Protein AF-A0A259E481-F1 (afdb_monomer_lite)

Secondary structure (DSSP, 8-state):
-HHHHHHHHHTT-S-HHHHHHHHHHHHHHTS------GGGS-HHHHHHHHHHHTHHHHHHHH-GGGHHHHHHHTSHHHHHHHHHHHHHHHHHTT-HHHHHHHHHHHHHHHHHHHHHHHHHHHHHHHHHHHHHHH--SHHHHHHHHHHHHHHHHHHHHHHHHHHHHHHS--SS--------PPP----------------------PPPPPPPPPP-SSPPTT-BPPPHHHHHHHHHHHGGGG--B--TTS--B-HHHHTTBSSPPEEEEEPTT-EEEEEE-TTS-TT-SEEBSS-GGGS-HHHHHHHHT--TTT---SEEEEEE--TT-EEEEEEEBPPEE-TTSSSEE---SEEEE----TT------GGG-EE-S---

Sequence (380 aa):
MRRFLAQQITQGTLDAAVIGQAAAAARVASRPDAETPVGKMGSLDRIGEALKRSTPYAVKAGGTAIKGAVEAFLQPESIAIMIAIAAGVALANTNPLTGAAVNTTLVLLGWANGGLKAVQGIGAFVLATIQAQNSKTDAELEVAAKAYGEALGAMGPDLLMAIVGRFVPRKGGASSGKVSVAKTDRTTTGKAKRPPDGTSRATKSKKPVATFGARSTKTEKGAERPTASVLREIRRAKLRENKTLSKNGYPDAPGWAVKTFKSYPEPKTLPEGTKIYRVIDAESNPNGAFWTTQNPAKMSEAQWRSGAAVRGEWNGDGAYVEYTVPKGGLKVWSGEAAPQMSSDGKNVLSGGGNQLWIAQDKNSATAVSVNDAISTGWGN

Structure (mmCIF, N/CA/C/O backbone):
data_AF-A0A259E481-F1
#
_entry.id   AF-A0A259E481-F1
#
loop_
_atom_site.group_PDB
_atom_site.id
_atom_site.type_symbol
_atom_site.label_atom_id
_atom_site.label_alt_id
_atom_site.label_comp_id
_atom_site.label_asym_id
_atom_site.label_entity_id
_atom_site.label_seq_id
_atom_site.pdbx_PDB_ins_code
_atom_site.Cartn_x
_atom_site.Cartn_y
_atom_site.Cartn_z
_atom_site.occupancy
_atom_site.B_iso_or_equiv
_atom_site.auth_seq_id
_atom_site.auth_comp_id
_atom_site.auth_asym_id
_atom_site.auth_atom_id
_atom_site.pdbx_PDB_model_num
ATOM 1 N N . MET A 1 1 ? -3.841 -33.185 -13.429 1.00 46.66 1 MET A N 1
ATOM 2 C CA . MET A 1 1 ? -3.568 -32.716 -12.052 1.00 46.66 1 MET A CA 1
ATOM 3 C C . MET A 1 1 ? -2.291 -33.320 -11.453 1.00 46.66 1 MET A C 1
ATOM 5 O O . MET A 1 1 ? -1.302 -32.608 -11.384 1.00 46.66 1 MET A O 1
ATOM 9 N N . ARG A 1 2 ? -2.246 -34.617 -11.084 1.00 46.06 2 ARG A N 1
ATOM 10 C CA . ARG A 1 2 ? -1.106 -35.212 -10.338 1.00 46.06 2 ARG A CA 1
ATOM 11 C C . ARG A 1 2 ? 0.273 -35.056 -11.011 1.00 46.06 2 ARG A C 1
ATOM 13 O O . ARG A 1 2 ? 1.214 -34.672 -10.334 1.00 46.06 2 ARG A O 1
ATOM 20 N N . ARG A 1 3 ? 0.388 -35.276 -12.331 1.00 51.06 3 ARG A N 1
ATOM 21 C CA . ARG A 1 3 ? 1.661 -35.104 -13.074 1.00 51.06 3 ARG A CA 1
ATOM 22 C C . ARG A 1 3 ? 2.133 -33.643 -13.162 1.00 51.06 3 ARG A C 1
ATOM 24 O O . ARG A 1 3 ? 3.322 -33.391 -13.060 1.00 51.06 3 ARG A O 1
ATOM 31 N N . PHE A 1 4 ? 1.207 -32.694 -13.304 1.00 55.12 4 PHE A N 1
ATOM 32 C CA . PHE A 1 4 ? 1.518 -31.258 -13.353 1.00 55.12 4 PHE A CA 1
ATOM 33 C C . PHE A 1 4 ? 1.972 -30.733 -11.987 1.00 55.12 4 PHE A C 1
ATOM 35 O O . PHE A 1 4 ? 2.987 -30.053 -11.892 1.00 55.12 4 PHE A O 1
ATOM 42 N N . LEU A 1 5 ? 1.268 -31.122 -10.918 1.00 45.88 5 LEU A N 1
ATOM 43 C CA . LEU A 1 5 ? 1.665 -30.790 -9.550 1.00 45.88 5 LEU A CA 1
ATOM 44 C C . LEU A 1 5 ? 3.037 -31.389 -9.209 1.00 45.88 5 LEU A C 1
ATOM 46 O O . LEU A 1 5 ? 3.871 -30.687 -8.656 1.00 45.88 5 LEU A O 1
ATOM 50 N N . ALA A 1 6 ? 3.314 -32.632 -9.623 1.00 47.34 6 ALA A N 1
ATOM 51 C CA . ALA A 1 6 ? 4.635 -33.247 -9.473 1.00 47.34 6 ALA A CA 1
ATOM 52 C C . ALA A 1 6 ? 5.746 -32.468 -10.204 1.00 47.34 6 ALA A C 1
ATOM 54 O O . ALA A 1 6 ? 6.825 -32.290 -9.653 1.00 47.34 6 ALA A O 1
ATOM 55 N N . GLN A 1 7 ? 5.470 -31.943 -11.401 1.00 49.84 7 GLN A N 1
ATOM 56 C CA . GLN A 1 7 ? 6.432 -31.147 -12.170 1.00 49.84 7 GLN A CA 1
ATOM 57 C C . GLN A 1 7 ? 6.746 -29.794 -11.507 1.00 49.84 7 GLN A C 1
ATOM 59 O O . GLN A 1 7 ? 7.897 -29.364 -11.517 1.00 49.84 7 GLN A O 1
ATOM 64 N N . GLN A 1 8 ? 5.755 -29.149 -10.885 1.00 47.19 8 GLN A N 1
ATOM 65 C CA . GLN A 1 8 ? 5.964 -27.920 -10.109 1.00 47.19 8 GLN A CA 1
ATOM 66 C C . GLN A 1 8 ? 6.771 -28.189 -8.815 1.00 47.19 8 GLN A C 1
ATOM 68 O O . GLN A 1 8 ? 7.588 -27.365 -8.417 1.00 47.19 8 GLN A O 1
ATOM 73 N N . ILE A 1 9 ? 6.652 -29.373 -8.193 1.00 41.59 9 ILE A N 1
ATOM 74 C CA . ILE A 1 9 ? 7.531 -29.774 -7.068 1.00 41.59 9 ILE A CA 1
ATOM 75 C C . ILE A 1 9 ? 8.980 -29.904 -7.526 1.00 41.59 9 ILE A C 1
ATOM 77 O O . ILE A 1 9 ? 9.882 -29.388 -6.875 1.00 41.59 9 ILE A O 1
ATOM 81 N N . THR A 1 10 ? 9.218 -30.593 -8.648 1.00 45.69 10 THR A N 1
ATOM 82 C CA . THR A 1 10 ? 10.578 -30.789 -9.176 1.00 45.69 10 THR A CA 1
ATOM 83 C C . THR A 1 10 ? 11.241 -29.453 -9.516 1.00 45.69 10 THR A C 1
ATOM 85 O O . THR A 1 10 ? 12.457 -29.324 -9.435 1.00 45.69 10 THR A O 1
ATOM 88 N N . GLN A 1 11 ? 10.434 -28.442 -9.845 1.00 56.41 11 GLN A N 1
ATOM 89 C CA . GLN A 1 11 ? 10.869 -27.068 -10.094 1.00 56.41 11 GLN A CA 1
ATOM 90 C C . GLN A 1 11 ? 10.937 -26.198 -8.823 1.00 56.41 11 GLN A C 1
ATOM 92 O O . GLN A 1 11 ? 11.197 -25.003 -8.930 1.00 56.41 11 GLN A O 1
ATOM 97 N N . GLY A 1 12 ? 10.680 -26.756 -7.633 1.00 42.62 12 GLY A N 1
ATOM 98 C CA . GLY A 1 12 ? 10.702 -26.034 -6.356 1.00 42.62 12 GLY A CA 1
ATOM 99 C C . GLY A 1 12 ? 9.613 -24.965 -6.210 1.00 42.62 12 GLY A C 1
ATOM 100 O O . GLY A 1 12 ? 9.732 -24.083 -5.365 1.00 42.62 12 GLY A O 1
ATOM 101 N N . THR A 1 13 ? 8.568 -25.004 -7.041 1.00 49.12 13 THR A N 1
ATOM 102 C CA . THR A 1 13 ? 7.537 -23.956 -7.118 1.00 49.12 13 THR A CA 1
ATOM 103 C C . THR A 1 13 ? 6.329 -24.213 -6.218 1.00 49.12 13 THR A C 1
ATOM 105 O O . THR A 1 13 ? 5.609 -23.265 -5.912 1.00 49.12 13 THR A O 1
ATOM 108 N N . LEU A 1 14 ? 6.101 -25.449 -5.754 1.00 47.22 14 LEU A N 1
ATOM 109 C CA . LEU A 1 14 ? 5.008 -25.793 -4.833 1.00 47.22 14 LEU A CA 1
ATOM 110 C C . LEU A 1 14 ? 5.471 -26.760 -3.733 1.00 47.22 14 LEU A C 1
ATOM 112 O O . LEU A 1 14 ? 6.094 -27.780 -4.019 1.00 47.22 14 LEU A O 1
ATOM 116 N N . ASP A 1 15 ? 5.117 -26.451 -2.483 1.00 59.00 15 ASP A N 1
ATOM 117 C CA . ASP A 1 15 ? 5.335 -27.307 -1.308 1.00 59.00 15 ASP A CA 1
ATOM 118 C C . ASP A 1 15 ? 4.363 -28.511 -1.321 1.00 59.00 15 ASP A C 1
ATOM 120 O O . ASP A 1 15 ? 3.219 -28.405 -1.781 1.00 59.00 15 ASP A O 1
ATOM 124 N N . ALA A 1 16 ? 4.786 -29.656 -0.777 1.00 56.84 16 ALA A N 1
ATOM 125 C CA . ALA A 1 16 ? 3.955 -30.840 -0.556 1.00 56.84 16 ALA A CA 1
ATOM 126 C C . ALA A 1 16 ? 2.650 -30.526 0.207 1.00 56.84 16 ALA A C 1
ATOM 128 O O . ALA A 1 16 ? 1.612 -31.141 -0.067 1.00 56.84 16 ALA A O 1
ATOM 129 N N . ALA A 1 17 ? 2.665 -29.524 1.095 1.00 55.94 17 ALA A N 1
ATOM 130 C CA . ALA A 1 17 ? 1.471 -29.030 1.784 1.00 55.94 17 ALA A CA 1
ATOM 131 C C . ALA A 1 17 ? 0.379 -28.536 0.811 1.00 55.94 17 ALA A C 1
ATOM 133 O O . ALA A 1 17 ? -0.806 -28.823 1.001 1.00 55.94 17 ALA A O 1
ATOM 134 N N . VAL A 1 18 ? 0.766 -27.872 -0.284 1.00 55.91 18 VAL A N 1
ATOM 135 C CA . VAL A 1 18 ? -0.170 -27.352 -1.297 1.00 55.91 18 VAL A CA 1
ATOM 136 C C . VAL A 1 18 ? -0.814 -28.490 -2.096 1.00 55.91 18 VAL A C 1
ATOM 138 O O . VAL A 1 18 ? -1.963 -28.390 -2.522 1.00 55.91 18 VAL A O 1
ATOM 141 N N . ILE A 1 19 ? -0.126 -29.622 -2.255 1.00 58.25 19 ILE A N 1
ATOM 142 C CA . ILE A 1 19 ? -0.647 -30.790 -2.985 1.00 58.25 19 ILE A CA 1
ATOM 143 C C . ILE A 1 19 ? -1.666 -31.557 -2.158 1.00 58.25 19 ILE A C 1
ATOM 145 O O . ILE A 1 19 ? -2.703 -31.962 -2.692 1.00 58.25 19 ILE A O 1
ATOM 149 N N . GLY A 1 20 ? -1.400 -31.721 -0.858 1.00 66.75 20 GLY A N 1
ATOM 150 C CA . GLY A 1 20 ? -2.385 -32.262 0.077 1.00 66.75 20 GLY A CA 1
ATOM 151 C C . GLY A 1 20 ? -3.681 -31.450 0.036 1.00 66.75 20 GLY A C 1
ATOM 152 O O . GLY A 1 20 ? -4.772 -32.018 -0.057 1.00 66.75 20 GLY A O 1
ATOM 153 N N . GLN A 1 21 ? -3.554 -30.122 -0.016 1.00 66.00 21 GLN A N 1
ATOM 154 C CA . GLN A 1 21 ? -4.688 -29.211 -0.148 1.00 66.00 21 GLN A CA 1
ATOM 155 C C . GLN A 1 21 ? -5.374 -29.300 -1.511 1.00 66.00 21 GLN A C 1
ATOM 157 O O . GLN A 1 21 ? -6.594 -29.385 -1.546 1.00 66.00 21 GLN A O 1
ATOM 162 N N . ALA A 1 22 ? -4.640 -29.375 -2.622 1.00 62.50 22 ALA A N 1
ATOM 163 C CA . ALA A 1 22 ? -5.231 -29.520 -3.955 1.00 62.50 22 ALA A CA 1
ATOM 164 C C . ALA A 1 22 ? -6.014 -30.840 -4.113 1.00 62.50 22 ALA A C 1
ATOM 166 O O . ALA A 1 22 ? -7.076 -30.872 -4.735 1.00 62.50 22 ALA A O 1
ATOM 167 N N . ALA A 1 23 ? -5.527 -31.938 -3.527 1.00 69.25 23 ALA A N 1
ATOM 168 C CA . ALA A 1 23 ? -6.231 -33.221 -3.529 1.00 69.25 23 ALA A CA 1
ATOM 169 C C . ALA A 1 23 ? -7.464 -33.221 -2.608 1.00 69.25 23 ALA A C 1
ATOM 171 O O . ALA A 1 23 ? -8.465 -33.872 -2.910 1.00 69.25 23 ALA A O 1
ATOM 172 N N . ALA A 1 24 ? -7.412 -32.508 -1.480 1.00 69.94 24 ALA A N 1
ATOM 173 C CA . ALA A 1 24 ? -8.587 -32.273 -0.646 1.00 69.94 24 ALA A CA 1
ATOM 174 C C . ALA A 1 24 ? -9.613 -31.399 -1.383 1.00 69.94 24 ALA A C 1
ATOM 176 O O . ALA A 1 24 ? -10.778 -31.767 -1.468 1.00 69.94 24 ALA A O 1
ATOM 177 N N . ALA A 1 25 ? -9.163 -30.324 -2.021 1.00 67.56 25 ALA A N 1
ATOM 178 C CA . ALA A 1 25 ? -9.987 -29.406 -2.790 1.00 67.56 25 ALA A CA 1
ATOM 179 C C . ALA A 1 25 ? -10.704 -30.077 -3.974 1.00 67.56 25 ALA A C 1
ATOM 181 O O . ALA A 1 25 ? -11.887 -29.840 -4.193 1.00 67.56 25 ALA A O 1
ATOM 182 N N . ALA A 1 26 ? -10.030 -30.978 -4.695 1.00 71.12 26 ALA A N 1
ATOM 183 C CA . ALA A 1 26 ? -10.654 -31.756 -5.766 1.00 71.12 26 ALA A CA 1
ATOM 184 C C . ALA A 1 26 ? -11.764 -32.695 -5.254 1.00 71.12 26 ALA A C 1
ATOM 186 O O . ALA A 1 26 ? -12.752 -32.921 -5.954 1.00 71.12 26 ALA A O 1
ATOM 187 N N . ARG A 1 27 ? -11.633 -33.223 -4.027 1.00 76.19 27 ARG A N 1
ATOM 188 C CA . ARG A 1 27 ? -12.695 -34.012 -3.378 1.00 76.19 27 ARG A CA 1
ATOM 189 C C . ARG A 1 27 ? -13.889 -33.142 -3.000 1.00 76.19 27 ARG A C 1
ATOM 191 O O . ARG A 1 27 ? -15.015 -33.562 -3.226 1.00 76.19 27 ARG A O 1
ATOM 198 N N . VAL A 1 28 ? -13.649 -31.931 -2.496 1.00 70.69 28 VAL A N 1
ATOM 199 C CA . VAL A 1 28 ? -14.716 -30.955 -2.216 1.00 70.69 28 VAL A CA 1
ATOM 200 C C . VAL A 1 28 ? -15.482 -30.603 -3.492 1.00 70.69 28 VAL A C 1
ATOM 202 O O . VAL A 1 28 ? -16.708 -30.650 -3.518 1.00 70.69 28 VAL A O 1
ATOM 205 N N . ALA A 1 29 ? -14.762 -30.297 -4.572 1.00 69.00 29 ALA A N 1
ATOM 206 C CA . ALA A 1 29 ? -15.360 -29.862 -5.830 1.00 69.00 29 ALA A CA 1
ATOM 207 C C . ALA A 1 29 ? -16.212 -30.947 -6.518 1.00 69.00 29 ALA A C 1
ATOM 209 O O . ALA A 1 29 ? -17.140 -30.618 -7.248 1.00 69.00 29 ALA A O 1
ATOM 210 N N . SER A 1 30 ? -15.907 -32.226 -6.277 1.00 71.50 30 SER A N 1
ATOM 211 C CA . SER A 1 30 ? -16.612 -33.382 -6.855 1.00 71.50 30 SER A CA 1
ATOM 212 C C . SER A 1 30 ? -17.659 -34.002 -5.926 1.00 71.50 30 SER A C 1
ATOM 214 O O . SER A 1 30 ? -18.301 -34.987 -6.295 1.00 71.50 30 SER A O 1
ATOM 216 N N . ARG A 1 31 ? -17.835 -33.457 -4.718 1.00 69.25 31 ARG A N 1
ATOM 217 C CA . ARG A 1 31 ? -18.792 -33.987 -3.751 1.00 69.25 31 ARG A CA 1
ATOM 218 C C . ARG A 1 31 ? -20.222 -33.698 -4.238 1.00 69.25 31 ARG A C 1
ATOM 220 O O . ARG A 1 31 ? -20.503 -32.538 -4.547 1.00 69.25 31 ARG A O 1
ATOM 227 N N . PRO A 1 32 ? -21.111 -34.708 -4.308 1.00 69.38 32 PRO A N 1
ATOM 228 C CA . PRO A 1 32 ? -22.527 -34.475 -4.581 1.00 69.38 32 PRO A CA 1
ATOM 229 C C . PRO A 1 32 ? -23.123 -33.585 -3.484 1.00 69.38 32 PRO A C 1
ATOM 231 O O . PRO A 1 32 ? -22.667 -33.655 -2.340 1.00 69.38 32 PRO A O 1
ATOM 234 N N . ASP A 1 33 ? -24.129 -32.779 -3.831 1.00 63.03 33 ASP A N 1
ATOM 235 C CA . ASP A 1 33 ? -24.709 -31.689 -3.020 1.00 63.03 33 ASP A CA 1
ATOM 236 C C . ASP A 1 33 ? -25.452 -32.146 -1.742 1.00 63.03 33 ASP A C 1
ATOM 238 O O . ASP A 1 33 ? -26.347 -31.470 -1.244 1.00 63.03 33 ASP A O 1
ATOM 242 N N . ALA A 1 34 ? -25.108 -33.309 -1.185 1.00 56.03 34 ALA A N 1
ATOM 243 C CA . ALA A 1 34 ? -25.685 -33.809 0.050 1.00 56.03 34 ALA A CA 1
ATOM 244 C C . ALA A 1 34 ? -25.445 -32.815 1.201 1.00 56.03 34 ALA A C 1
ATOM 246 O O . ALA A 1 34 ? -24.295 -32.546 1.571 1.00 56.03 34 ALA A O 1
ATOM 247 N N . GLU A 1 35 ? -26.554 -32.323 1.766 1.00 71.56 35 GLU A N 1
ATOM 248 C CA . GLU A 1 35 ? -26.681 -31.325 2.835 1.00 71.56 35 GLU A CA 1
ATOM 249 C C . GLU A 1 35 ? -25.909 -31.721 4.101 1.00 71.56 35 GLU A C 1
ATOM 251 O O . GLU A 1 35 ? -26.448 -32.202 5.096 1.00 71.56 35 GLU A O 1
ATOM 256 N N . THR A 1 36 ? -24.595 -31.531 4.087 1.00 85.75 36 THR A N 1
ATOM 257 C CA . THR A 1 36 ? -23.818 -31.534 5.322 1.00 85.75 36 THR A CA 1
ATOM 258 C C . THR A 1 36 ? -24.053 -30.182 5.979 1.00 85.75 36 THR A C 1
ATOM 260 O O . THR A 1 36 ? -23.714 -29.178 5.362 1.00 85.75 36 THR A O 1
ATOM 263 N N . PRO A 1 37 ? -24.588 -30.103 7.209 1.00 91.25 37 PRO A N 1
ATOM 264 C CA . PRO A 1 37 ? -24.747 -28.816 7.876 1.00 91.25 37 PRO A CA 1
ATOM 265 C C . PRO A 1 37 ? -23.405 -28.078 7.944 1.00 91.25 37 PRO A C 1
ATOM 267 O O . PRO A 1 37 ? -22.386 -28.701 8.251 1.00 91.25 37 PRO A O 1
ATOM 270 N N . VAL A 1 38 ? -23.389 -26.763 7.706 1.00 91.44 38 VAL A N 1
ATOM 271 C CA . VAL A 1 38 ? -22.149 -25.955 7.625 1.00 91.44 38 VAL A CA 1
ATOM 272 C C . VAL A 1 38 ? -21.236 -26.133 8.843 1.00 91.44 38 VAL A C 1
ATOM 274 O O . VAL A 1 38 ? -20.015 -26.235 8.703 1.00 91.44 38 VAL A O 1
ATOM 277 N N . GLY A 1 39 ? -21.813 -26.265 10.040 1.00 89.38 39 GLY A N 1
ATOM 278 C CA . GLY A 1 39 ? -21.063 -26.505 11.276 1.00 89.38 39 GLY A CA 1
ATOM 279 C C . GLY A 1 39 ? -20.315 -27.845 11.325 1.00 89.38 39 GLY A C 1
ATOM 280 O O . GLY A 1 39 ? -19.408 -28.004 12.137 1.00 89.38 39 GLY A O 1
ATOM 281 N N . LYS A 1 40 ? -20.661 -28.799 10.450 1.00 93.12 40 LYS A N 1
ATOM 282 C CA . LYS A 1 40 ? -19.997 -30.105 10.297 1.00 93.12 40 LYS A CA 1
ATOM 283 C C . LYS A 1 40 ? -19.071 -30.174 9.076 1.00 93.12 40 LYS A C 1
ATOM 285 O O . LYS A 1 40 ? -18.402 -31.186 8.885 1.00 93.12 40 LYS A O 1
ATOM 290 N N . MET A 1 41 ? -19.035 -29.134 8.243 1.00 91.75 41 MET A N 1
ATOM 291 C CA . MET A 1 41 ? -18.160 -29.073 7.072 1.00 91.75 41 MET A CA 1
ATOM 292 C C . MET A 1 41 ? -16.692 -28.861 7.479 1.00 91.75 41 MET A C 1
ATOM 294 O O . MET A 1 41 ? -16.395 -28.188 8.471 1.00 91.75 41 MET A O 1
ATOM 298 N N . GLY A 1 42 ? -15.748 -29.389 6.696 1.00 90.31 42 GLY A N 1
ATOM 299 C CA . GLY A 1 42 ? -14.348 -28.977 6.791 1.00 90.31 42 GLY A CA 1
ATOM 300 C C . GLY A 1 42 ? -14.153 -27.529 6.320 1.00 90.31 42 GLY A C 1
ATOM 301 O O . GLY A 1 42 ? -15.003 -26.961 5.639 1.00 90.31 42 GLY A O 1
ATOM 302 N N . SER A 1 43 ? -13.009 -26.917 6.637 1.00 87.88 43 SER A N 1
ATOM 303 C CA . SER A 1 43 ? -12.690 -25.554 6.172 1.00 87.88 43 SER A CA 1
ATOM 304 C C . SER A 1 43 ? -12.721 -25.430 4.646 1.00 87.88 43 SER A C 1
ATOM 306 O O . SER A 1 43 ? -13.288 -24.480 4.114 1.00 87.88 43 SER A O 1
ATOM 308 N N . LEU A 1 44 ? -12.146 -26.409 3.942 1.00 85.38 44 LEU A N 1
ATOM 309 C CA . LEU A 1 44 ? -12.126 -26.435 2.479 1.00 85.38 44 LEU A CA 1
ATOM 310 C C . LEU A 1 44 ? -13.515 -26.709 1.889 1.00 85.38 44 LEU A C 1
ATOM 312 O O . LEU A 1 44 ? -13.832 -26.144 0.846 1.00 85.38 44 LEU A O 1
ATOM 316 N N . ASP A 1 45 ? -14.342 -27.520 2.564 1.00 88.88 45 ASP A N 1
ATOM 317 C CA . ASP A 1 45 ? -15.734 -27.764 2.162 1.00 88.88 45 ASP A CA 1
ATOM 318 C C . ASP A 1 45 ? -16.534 -26.458 2.194 1.00 88.88 45 ASP A C 1
ATOM 320 O O . ASP A 1 45 ? -17.210 -26.129 1.223 1.00 88.88 45 ASP A O 1
ATOM 324 N N . ARG A 1 46 ? -16.383 -25.662 3.262 1.00 92.25 46 ARG A N 1
ATOM 325 C CA . ARG A 1 46 ? -17.047 -24.357 3.374 1.00 92.25 46 ARG A CA 1
ATOM 326 C C . ARG A 1 46 ? -16.603 -23.374 2.298 1.00 92.25 46 ARG A C 1
ATOM 328 O O . ARG A 1 46 ? -17.437 -22.696 1.714 1.00 92.25 46 ARG A O 1
ATOM 335 N N . ILE A 1 47 ? -15.304 -23.306 2.003 1.00 90.75 47 ILE A N 1
ATOM 336 C CA . ILE A 1 47 ? -14.793 -22.444 0.927 1.00 90.75 47 ILE A CA 1
ATOM 337 C C . ILE A 1 47 ? -15.396 -22.857 -0.424 1.00 90.75 47 ILE A C 1
ATOM 339 O O . ILE A 1 47 ? -15.885 -22.004 -1.162 1.00 90.75 47 ILE A O 1
ATOM 343 N N . GLY A 1 48 ? -15.387 -24.157 -0.740 1.00 89.00 48 GLY A N 1
ATOM 344 C CA . GLY A 1 48 ? -15.961 -24.672 -1.984 1.00 89.00 48 GLY A CA 1
ATOM 345 C C . GLY A 1 48 ? -17.461 -24.400 -2.096 1.00 89.00 48 GLY A C 1
ATOM 346 O O . GLY A 1 48 ? -17.922 -23.933 -3.135 1.00 89.00 48 GLY A O 1
ATOM 347 N N . GLU A 1 49 ? -18.207 -24.624 -1.018 1.00 91.38 49 GLU A N 1
ATOM 348 C CA . GLU A 1 49 ? -19.648 -24.379 -0.966 1.00 91.38 49 GLU A CA 1
ATOM 349 C C . GLU A 1 49 ? -19.985 -22.886 -1.111 1.00 91.38 49 GLU A C 1
ATOM 351 O O . GLU A 1 49 ? -20.835 -22.515 -1.921 1.00 91.38 49 GLU A O 1
ATOM 356 N N . ALA A 1 50 ? -19.266 -22.002 -0.411 1.00 93.25 50 ALA A N 1
ATOM 357 C CA . ALA A 1 50 ? -19.442 -20.556 -0.546 1.00 93.25 50 ALA A CA 1
ATOM 358 C C . ALA A 1 50 ? -19.138 -20.065 -1.973 1.00 93.25 50 ALA A C 1
ATOM 360 O O . ALA A 1 50 ? -19.860 -19.218 -2.500 1.00 93.25 50 ALA A O 1
ATOM 361 N N . LEU A 1 51 ? -18.110 -20.617 -2.630 1.00 91.12 51 LEU A N 1
ATOM 362 C CA . LEU A 1 51 ? -17.803 -20.316 -4.032 1.00 91.12 51 LEU A CA 1
ATOM 363 C C . LEU A 1 51 ? -18.927 -20.761 -4.974 1.00 91.12 51 LEU A C 1
ATOM 365 O O . LEU A 1 51 ? -19.323 -19.978 -5.837 1.00 91.12 51 LEU A O 1
ATOM 369 N N . LYS A 1 52 ? -19.493 -21.961 -4.793 1.00 90.81 52 LYS A N 1
ATOM 370 C CA . LYS A 1 52 ? -20.644 -22.428 -5.589 1.00 90.81 52 LYS A CA 1
ATOM 371 C C . LYS A 1 52 ? -21.849 -21.486 -5.434 1.00 90.81 52 LYS A C 1
ATOM 373 O O . LYS A 1 52 ? -22.404 -21.019 -6.434 1.00 90.81 52 LYS A O 1
ATOM 378 N N . ARG A 1 53 ? -22.194 -21.129 -4.188 1.00 93.81 53 ARG A N 1
ATOM 379 C CA . ARG A 1 53 ? -23.294 -20.201 -3.848 1.00 93.81 53 ARG A CA 1
ATOM 380 C C . ARG A 1 53 ? -23.054 -18.761 -4.323 1.00 93.81 53 ARG A C 1
ATOM 382 O O . ARG A 1 53 ? -23.999 -17.987 -4.438 1.00 93.81 53 ARG A O 1
ATOM 389 N N . SER A 1 54 ? -21.811 -18.392 -4.646 1.00 94.75 54 SER A N 1
ATOM 390 C CA . SER A 1 54 ? -21.450 -17.033 -5.078 1.00 94.75 54 SER A CA 1
ATOM 391 C C . SER A 1 54 ? -21.945 -16.657 -6.481 1.00 94.75 54 SER A C 1
ATOM 393 O O . SER A 1 54 ? -22.077 -15.471 -6.788 1.00 94.75 54 SER A O 1
ATOM 395 N N . THR A 1 55 ? -22.262 -17.640 -7.331 1.00 92.88 55 THR A N 1
ATOM 396 C CA . THR A 1 55 ? -22.632 -17.447 -8.747 1.00 92.88 55 THR A CA 1
ATOM 397 C C . THR A 1 55 ? -23.698 -16.366 -8.990 1.00 92.88 55 THR A C 1
ATOM 399 O O . THR A 1 55 ? -23.429 -15.439 -9.764 1.00 92.88 55 THR A O 1
ATOM 402 N N . PRO A 1 56 ? -24.894 -16.413 -8.360 1.00 94.19 56 PRO A N 1
ATOM 403 C CA . PRO A 1 56 ? -25.923 -15.393 -8.574 1.00 94.19 56 PRO A CA 1
ATOM 404 C C . PRO A 1 56 ? -25.458 -13.990 -8.164 1.00 94.19 56 PRO A C 1
ATOM 406 O O . PRO A 1 56 ? -25.789 -13.006 -8.828 1.00 94.19 56 PRO A O 1
ATOM 409 N N . TYR A 1 57 ? -24.652 -13.887 -7.105 1.00 95.94 57 TYR A N 1
ATOM 410 C CA . TYR A 1 57 ? -24.098 -12.622 -6.626 1.00 95.94 57 TYR A CA 1
ATOM 411 C C . TYR A 1 57 ? -23.045 -12.063 -7.581 1.00 95.94 57 TYR A C 1
ATOM 413 O O . TYR A 1 57 ? -23.045 -10.862 -7.847 1.00 95.94 57 TYR A O 1
ATOM 421 N N . ALA A 1 58 ? -22.207 -12.931 -8.152 1.00 92.00 58 ALA A N 1
ATOM 422 C CA . ALA A 1 58 ? -21.229 -12.545 -9.156 1.00 92.00 58 ALA A CA 1
ATOM 423 C C . ALA A 1 58 ? -21.923 -11.961 -10.386 1.00 92.00 58 ALA A C 1
ATOM 425 O O . ALA A 1 58 ? -21.653 -10.821 -10.760 1.00 92.00 58 ALA A O 1
ATOM 426 N N . VAL A 1 59 ? -22.883 -12.688 -10.964 1.00 91.25 59 VAL A N 1
ATOM 427 C CA . VAL A 1 59 ? -23.631 -12.222 -12.143 1.00 91.25 59 VAL A CA 1
ATOM 428 C C . VAL A 1 59 ? -24.367 -10.911 -11.855 1.00 91.25 59 VAL A C 1
ATOM 430 O O . VAL A 1 59 ? -24.390 -10.022 -12.704 1.00 91.25 59 VAL A O 1
ATOM 433 N N . LYS A 1 60 ? -24.918 -10.742 -10.647 1.00 93.06 60 LYS A N 1
ATOM 434 C CA . LYS A 1 60 ? -25.535 -9.477 -10.229 1.00 93.06 60 LYS A CA 1
ATOM 435 C C . LYS A 1 60 ? -24.526 -8.322 -10.170 1.00 93.06 60 LYS A C 1
ATOM 437 O O . LYS A 1 60 ? -24.872 -7.209 -10.554 1.00 93.06 60 LYS A O 1
ATOM 442 N N . ALA A 1 61 ? -23.307 -8.569 -9.692 1.00 87.44 61 ALA A N 1
ATOM 443 C CA . ALA A 1 61 ? -22.282 -7.544 -9.503 1.00 87.44 61 ALA A CA 1
ATOM 444 C C . ALA A 1 61 ? -21.541 -7.160 -10.799 1.00 87.44 61 ALA A C 1
ATOM 446 O O . ALA A 1 61 ? -21.273 -5.981 -11.017 1.00 87.44 61 ALA A O 1
ATOM 447 N N . GLY A 1 62 ? -21.212 -8.128 -11.662 1.00 82.50 62 GLY A N 1
ATOM 448 C CA . GLY A 1 62 ? -20.460 -7.897 -12.908 1.00 82.50 62 GLY A CA 1
ATOM 449 C C . GLY A 1 62 ? -21.295 -7.943 -14.193 1.00 82.50 62 GLY A C 1
ATOM 450 O O . GLY A 1 62 ? -20.748 -7.783 -15.284 1.00 82.50 62 GLY A O 1
ATOM 451 N N . GLY A 1 63 ? -22.607 -8.162 -14.090 1.00 88.19 63 GLY A N 1
ATOM 452 C CA . GLY A 1 63 ? -23.514 -8.288 -15.231 1.00 88.19 63 GLY A CA 1
ATOM 453 C C . GLY A 1 63 ? -23.426 -9.643 -15.946 1.00 88.19 63 GLY A C 1
ATOM 454 O O . GLY A 1 63 ? -22.696 -10.554 -15.559 1.00 88.19 63 GLY A O 1
ATOM 455 N N . THR A 1 64 ? -24.176 -9.794 -17.039 1.00 86.81 64 THR A N 1
ATOM 456 C CA . THR A 1 64 ? -24.232 -11.055 -17.806 1.00 86.81 64 THR A CA 1
ATOM 457 C C . THR A 1 64 ? -22.911 -11.407 -18.490 1.00 86.81 64 THR A C 1
ATOM 459 O O . THR A 1 64 ? -22.645 -12.584 -18.723 1.00 86.81 64 THR A O 1
ATOM 462 N N . ALA A 1 65 ? -22.056 -10.412 -18.753 1.00 84.12 65 ALA A N 1
ATOM 463 C CA . ALA A 1 65 ? -20.756 -10.591 -19.397 1.00 84.12 65 ALA A CA 1
ATOM 464 C C . ALA A 1 65 ? -19.798 -11.484 -18.592 1.00 84.12 65 ALA A C 1
ATOM 466 O O . ALA A 1 65 ? -18.958 -12.160 -19.181 1.00 84.12 65 ALA A O 1
ATOM 467 N N . ILE A 1 66 ? -19.935 -11.532 -17.261 1.00 87.00 66 ILE A N 1
ATOM 468 C CA . ILE A 1 66 ? -19.076 -12.382 -16.430 1.00 87.00 66 ILE A CA 1
ATOM 469 C C . ILE A 1 66 ? -19.614 -13.797 -16.249 1.00 87.00 66 ILE A C 1
ATOM 471 O O . ILE A 1 66 ? -18.879 -14.640 -15.750 1.00 87.00 66 ILE A O 1
ATOM 475 N N . LYS A 1 67 ? -20.862 -14.086 -16.645 1.00 88.69 67 LYS A N 1
ATOM 476 C CA . LYS A 1 67 ? -21.507 -15.380 -16.375 1.00 88.69 67 LYS A CA 1
ATOM 477 C C . LYS A 1 67 ? -20.669 -16.548 -16.897 1.00 88.69 67 LYS A C 1
ATOM 479 O O . LYS A 1 67 ? -20.340 -17.437 -16.125 1.00 88.69 67 LYS A O 1
ATOM 484 N N . GLY A 1 68 ? -20.239 -16.489 -18.160 1.00 85.38 68 GLY A N 1
ATOM 485 C CA . GLY A 1 68 ? -19.402 -17.540 -18.749 1.00 85.38 68 GLY A CA 1
ATOM 486 C C . GLY A 1 68 ? -18.023 -17.657 -18.089 1.00 85.38 68 GLY A C 1
ATOM 487 O O . GLY A 1 68 ? -17.514 -18.760 -17.916 1.00 85.38 68 GLY A O 1
ATOM 488 N N . ALA A 1 69 ? -17.436 -16.534 -17.661 1.00 85.50 69 ALA A N 1
ATOM 489 C CA . ALA A 1 69 ? -16.160 -16.539 -16.949 1.00 85.50 69 ALA A CA 1
ATOM 490 C C . ALA A 1 69 ? -16.301 -17.138 -15.542 1.00 85.50 69 ALA A C 1
ATOM 492 O O . ALA A 1 69 ? -15.470 -17.944 -15.147 1.00 85.50 69 ALA A O 1
ATOM 493 N N . VAL A 1 70 ? -17.369 -16.802 -14.814 1.00 86.06 70 VAL A N 1
ATOM 494 C CA . VAL A 1 70 ? -17.688 -17.362 -13.493 1.00 86.06 70 VAL A CA 1
ATOM 495 C C . VAL A 1 70 ? -18.017 -18.850 -13.603 1.00 86.06 70 VAL A C 1
ATOM 497 O O . VAL A 1 70 ? -17.498 -19.637 -12.826 1.00 86.06 70 VAL A O 1
ATOM 500 N N . GLU A 1 71 ? -18.797 -19.276 -14.596 1.00 86.25 71 GLU A N 1
ATOM 501 C CA . GLU A 1 71 ? -19.090 -20.697 -14.833 1.00 86.25 71 GLU A CA 1
ATOM 502 C C . GLU A 1 71 ? -17.824 -21.497 -15.173 1.00 86.25 71 GLU A C 1
ATOM 504 O O . GLU A 1 71 ? -17.640 -22.602 -14.664 1.00 86.25 71 GLU A O 1
ATOM 509 N N . ALA A 1 72 ? -16.914 -20.937 -15.979 1.00 83.62 72 ALA A N 1
ATOM 510 C CA . ALA A 1 72 ? -15.605 -21.536 -16.251 1.00 83.62 72 ALA A CA 1
ATOM 511 C C . ALA A 1 72 ? -14.706 -21.564 -14.997 1.00 83.62 72 ALA A C 1
ATOM 513 O O . ALA A 1 72 ? -13.963 -22.521 -14.753 1.00 83.62 72 ALA A O 1
ATOM 514 N N . PHE A 1 73 ? -14.792 -20.517 -14.180 1.00 81.88 73 PHE A N 1
ATOM 515 C CA . PHE A 1 73 ? -14.074 -20.379 -12.917 1.00 81.88 73 PHE A CA 1
ATOM 516 C C . PHE A 1 73 ? -14.589 -21.335 -11.835 1.00 81.88 73 PHE A C 1
ATOM 518 O O . PHE A 1 73 ? -13.824 -21.761 -10.973 1.00 81.88 73 PHE A O 1
ATOM 525 N N . LEU A 1 74 ? -15.863 -21.717 -11.904 1.00 83.81 74 LEU A N 1
ATOM 526 C CA . LEU A 1 74 ? -16.516 -22.649 -10.988 1.00 83.81 74 LEU A CA 1
ATOM 527 C C . LEU A 1 74 ? -16.543 -24.094 -11.505 1.00 83.81 74 LEU A C 1
ATOM 529 O O . LEU A 1 74 ? -17.172 -24.954 -10.892 1.00 83.81 74 LEU A O 1
ATOM 533 N N . GLN A 1 75 ? -15.832 -24.400 -12.593 1.00 85.19 75 GLN A N 1
ATOM 534 C CA . GLN A 1 75 ? -15.605 -25.796 -12.967 1.00 85.19 75 GLN A CA 1
ATOM 535 C C . GLN A 1 75 ? -14.835 -26.527 -11.853 1.00 85.19 75 GLN A C 1
ATOM 537 O O . GLN A 1 75 ? -13.990 -25.903 -11.198 1.00 85.19 75 GLN A O 1
ATOM 542 N N . PRO A 1 76 ? -15.075 -27.833 -11.627 1.00 78.38 76 PRO A N 1
ATOM 543 C CA . PRO A 1 76 ? -14.480 -28.564 -10.509 1.00 78.38 76 PRO A CA 1
ATOM 544 C C . PRO A 1 76 ? -12.950 -28.452 -10.429 1.00 78.38 76 PRO A C 1
ATOM 546 O O . PRO A 1 76 ? -12.380 -28.334 -9.342 1.00 78.38 76 PRO A O 1
ATOM 549 N N . GLU A 1 77 ? -12.273 -28.434 -11.578 1.00 75.94 77 GLU A N 1
ATOM 550 C CA . GLU A 1 77 ? -10.825 -28.259 -11.674 1.00 75.94 77 GLU A CA 1
ATOM 551 C C . GLU A 1 77 ? -10.380 -26.859 -11.235 1.00 75.94 77 GLU A C 1
ATOM 553 O O . GLU A 1 77 ? -9.409 -26.728 -1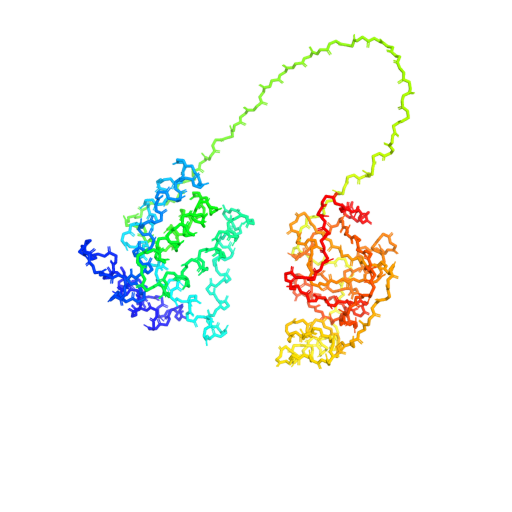0.487 1.00 75.94 77 GLU A O 1
ATOM 558 N N . SER A 1 78 ? -11.099 -25.823 -11.670 1.00 78.50 78 SER A N 1
ATOM 559 C CA . SER A 1 78 ? -10.836 -24.424 -11.322 1.00 78.50 78 SER A CA 1
ATOM 560 C 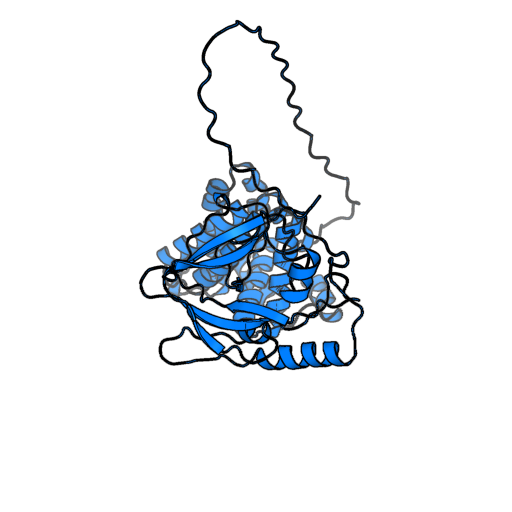C . SER A 1 78 ? -11.096 -24.170 -9.834 1.00 78.50 78 SER A C 1
ATOM 562 O O . SER A 1 78 ? -10.250 -23.585 -9.157 1.00 78.50 78 SER A O 1
ATOM 564 N N . ILE A 1 79 ? -12.197 -24.701 -9.286 1.00 77.69 79 ILE A N 1
ATOM 565 C CA . ILE A 1 79 ? -12.515 -24.630 -7.852 1.00 77.69 79 ILE A CA 1
ATOM 566 C C . ILE A 1 79 ? -11.394 -25.255 -7.023 1.00 77.69 79 ILE A C 1
ATOM 568 O O . ILE A 1 79 ? -10.971 -24.668 -6.029 1.00 77.69 79 ILE A O 1
ATOM 572 N N . ALA A 1 80 ? -10.865 -26.412 -7.433 1.00 71.81 80 ALA A N 1
ATOM 573 C CA . ALA A 1 80 ? -9.806 -27.078 -6.683 1.00 71.81 80 ALA A CA 1
ATOM 574 C C . ALA A 1 80 ? -8.534 -26.217 -6.571 1.00 71.81 80 ALA A C 1
ATOM 576 O O . ALA A 1 80 ? -7.900 -26.156 -5.515 1.00 71.81 80 ALA A O 1
ATOM 577 N N . ILE A 1 81 ? -8.178 -25.527 -7.655 1.00 73.19 81 ILE A N 1
ATOM 578 C CA . ILE A 1 81 ? -7.041 -24.601 -7.696 1.00 73.19 81 ILE A CA 1
ATOM 579 C C . ILE A 1 81 ? -7.325 -23.381 -6.829 1.00 73.19 81 ILE A C 1
ATOM 581 O O . ILE A 1 81 ? -6.463 -22.966 -6.059 1.00 73.19 81 ILE A O 1
ATOM 585 N N . MET A 1 82 ? -8.533 -22.830 -6.914 1.00 73.44 82 MET A N 1
ATOM 586 C CA . MET A 1 82 ? -8.903 -21.657 -6.136 1.00 73.44 82 MET A CA 1
ATOM 587 C C . MET A 1 82 ? -8.911 -21.949 -4.648 1.00 73.44 82 MET A C 1
ATOM 589 O O . MET A 1 82 ? -8.324 -21.180 -3.903 1.00 73.44 82 MET A O 1
ATOM 593 N N . ILE A 1 83 ? -9.468 -23.079 -4.217 1.00 74.75 83 ILE A N 1
ATOM 594 C CA . ILE A 1 83 ? -9.384 -23.532 -2.826 1.00 74.75 83 ILE A CA 1
ATOM 595 C C . ILE A 1 83 ? -7.916 -23.671 -2.398 1.00 74.75 83 ILE A C 1
ATOM 597 O O . ILE A 1 83 ? -7.575 -23.255 -1.296 1.00 74.75 83 ILE A O 1
ATOM 601 N N . ALA A 1 84 ? -7.034 -24.204 -3.250 1.00 70.62 84 ALA A N 1
ATOM 602 C CA . ALA A 1 84 ? -5.609 -24.315 -2.934 1.00 70.62 84 ALA A CA 1
ATOM 603 C C . ALA A 1 84 ? -4.918 -22.942 -2.821 1.00 70.62 84 ALA A C 1
ATOM 605 O O . ALA A 1 84 ? -4.127 -22.731 -1.907 1.00 70.62 84 ALA A O 1
ATOM 606 N N . ILE A 1 85 ? -5.245 -21.987 -3.697 1.00 76.19 85 ILE A N 1
ATOM 607 C CA . ILE A 1 85 ? -4.768 -20.599 -3.605 1.00 76.19 85 ILE A CA 1
ATOM 608 C C . ILE A 1 85 ? -5.287 -19.956 -2.320 1.00 76.19 85 ILE A C 1
ATOM 610 O O . ILE A 1 85 ? -4.512 -19.373 -1.569 1.00 76.19 85 ILE A O 1
ATOM 614 N N . ALA A 1 86 ? -6.581 -20.090 -2.042 1.00 72.94 86 ALA A N 1
ATOM 615 C CA . ALA A 1 86 ? -7.236 -19.500 -0.887 1.00 72.94 86 ALA A CA 1
ATOM 616 C C . ALA A 1 86 ? -6.682 -20.080 0.426 1.00 72.94 86 ALA A C 1
ATOM 618 O O . ALA A 1 86 ? -6.387 -19.336 1.357 1.00 72.94 86 ALA A O 1
ATOM 619 N N . ALA A 1 87 ? -6.446 -21.393 0.471 1.00 70.00 87 ALA A N 1
ATOM 620 C CA . ALA A 1 87 ? -5.785 -22.065 1.582 1.00 70.00 87 ALA A CA 1
ATOM 621 C C . ALA A 1 87 ? -4.308 -21.656 1.706 1.00 70.00 87 ALA A C 1
ATOM 623 O O . ALA A 1 87 ? -3.829 -21.447 2.819 1.00 70.00 87 ALA A O 1
ATOM 624 N N . GLY A 1 88 ? -3.608 -21.455 0.587 1.00 70.12 88 GLY A N 1
ATOM 625 C CA . GLY A 1 88 ? -2.264 -20.880 0.556 1.00 70.12 88 GLY A CA 1
ATOM 626 C C . GLY A 1 88 ? -2.218 -19.464 1.135 1.00 70.12 88 GLY A C 1
ATOM 627 O O . GLY A 1 88 ? -1.339 -19.170 1.939 1.00 70.12 88 GLY A O 1
ATOM 628 N N . VAL A 1 89 ? -3.196 -18.611 0.805 1.00 67.81 89 VAL A N 1
ATOM 629 C CA . VAL A 1 89 ? -3.340 -17.259 1.374 1.00 67.81 89 VAL A CA 1
ATOM 630 C C . VAL A 1 89 ? -3.714 -17.307 2.863 1.00 67.81 89 VAL A C 1
ATOM 632 O O . VAL A 1 89 ? -3.196 -16.529 3.664 1.00 67.81 89 VAL A O 1
ATOM 635 N N . ALA A 1 90 ? -4.573 -18.239 3.272 1.00 64.62 90 ALA A N 1
ATOM 636 C CA . ALA A 1 90 ? -4.921 -18.418 4.679 1.00 64.62 90 ALA A CA 1
ATOM 637 C C . ALA A 1 90 ? -3.707 -18.879 5.510 1.00 64.62 90 ALA A C 1
ATOM 639 O O . ALA A 1 90 ? -3.446 -18.333 6.580 1.00 64.62 90 ALA A O 1
ATOM 640 N N . LEU A 1 91 ? -2.917 -19.826 4.992 1.00 62.53 91 LEU A N 1
ATOM 641 C CA . LEU A 1 91 ? -1.665 -20.275 5.611 1.00 62.53 91 LEU A CA 1
ATOM 642 C C . LEU A 1 91 ? -0.597 -19.179 5.624 1.00 62.53 91 LEU A C 1
ATOM 644 O O . LEU A 1 91 ? 0.145 -19.038 6.591 1.00 62.53 91 LEU A O 1
ATOM 648 N N . ALA A 1 92 ? -0.537 -18.367 4.580 1.00 63.72 92 ALA A N 1
ATOM 649 C CA . ALA A 1 92 ? 0.330 -17.204 4.486 1.00 63.72 92 ALA A CA 1
ATOM 650 C C . ALA A 1 92 ? 0.094 -16.159 5.587 1.00 63.72 92 ALA A C 1
ATOM 652 O O . ALA A 1 92 ? 1.038 -15.519 6.043 1.00 63.72 92 ALA A O 1
ATOM 653 N N . ASN A 1 93 ? -1.138 -16.020 6.079 1.00 58.84 93 ASN A N 1
ATOM 654 C CA . ASN A 1 93 ? -1.409 -15.180 7.248 1.00 58.84 93 ASN A CA 1
ATOM 655 C C . ASN A 1 93 ? -0.858 -15.777 8.556 1.00 58.84 93 ASN A C 1
ATOM 657 O O . ASN A 1 93 ? -0.757 -15.068 9.553 1.00 58.84 93 ASN A O 1
ATOM 661 N N . THR A 1 94 ? -0.471 -17.056 8.555 1.00 57.66 94 THR A N 1
ATOM 662 C CA . THR A 1 94 ? 0.210 -17.721 9.680 1.00 57.66 94 THR A CA 1
ATOM 663 C C . THR A 1 94 ? 1.729 -17.826 9.491 1.00 57.66 94 THR A C 1
ATOM 665 O O . THR A 1 94 ? 2.444 -18.047 10.464 1.00 57.66 94 THR A O 1
ATOM 668 N N . ASN A 1 95 ? 2.240 -17.625 8.267 1.00 56.22 95 ASN A N 1
ATOM 669 C CA . ASN A 1 95 ? 3.669 -17.624 7.947 1.00 56.22 95 ASN A CA 1
ATOM 670 C C . ASN A 1 95 ? 4.022 -16.495 6.941 1.00 56.22 95 ASN A C 1
ATOM 672 O O . ASN A 1 95 ? 3.682 -16.599 5.758 1.00 56.22 95 ASN A O 1
ATOM 676 N N . PRO A 1 96 ? 4.757 -15.446 7.367 1.00 50.56 96 PRO A N 1
ATOM 677 C CA . PRO A 1 96 ? 5.027 -14.251 6.557 1.00 50.56 96 PRO A CA 1
ATOM 678 C C . PRO A 1 96 ? 5.742 -14.507 5.220 1.00 50.56 96 PRO A C 1
ATOM 680 O O . PRO A 1 96 ? 5.581 -13.734 4.276 1.00 50.56 96 PRO A O 1
ATOM 683 N N . LEU A 1 97 ? 6.544 -15.575 5.126 1.00 45.00 97 LEU A N 1
ATOM 684 C CA . LEU A 1 97 ? 7.389 -15.861 3.960 1.00 45.00 97 LEU A CA 1
ATOM 685 C C . LEU A 1 97 ? 6.593 -16.420 2.772 1.00 45.00 97 LEU A C 1
ATOM 687 O O . LEU A 1 97 ? 6.819 -16.014 1.633 1.00 45.00 97 LEU A O 1
ATOM 691 N N . THR A 1 98 ? 5.626 -17.303 3.021 1.00 52.66 98 THR A N 1
ATOM 692 C CA . THR A 1 98 ? 4.762 -17.879 1.975 1.00 52.66 98 THR A CA 1
ATOM 693 C C . THR A 1 98 ? 3.683 -16.901 1.504 1.00 52.66 98 THR A C 1
ATOM 695 O O . THR A 1 98 ? 3.253 -16.966 0.350 1.00 52.66 98 THR A O 1
ATOM 698 N N . GLY A 1 99 ? 3.300 -15.932 2.343 1.00 52.59 99 GLY A N 1
ATOM 699 C CA . GLY A 1 99 ? 2.303 -14.916 1.995 1.00 52.59 99 GLY A CA 1
ATOM 700 C C . GLY A 1 99 ? 2.720 -13.882 0.980 1.00 52.59 99 GLY A C 1
ATOM 701 O O . GLY A 1 99 ? 1.891 -13.456 0.173 1.00 52.59 99 GLY A O 1
ATOM 702 N N . ALA A 1 100 ? 4.001 -13.534 0.941 1.00 51.94 100 ALA A N 1
ATOM 703 C CA . ALA A 1 100 ? 4.498 -12.585 -0.040 1.00 51.94 100 ALA A CA 1
ATOM 704 C C . ALA A 1 100 ? 4.353 -13.117 -1.479 1.00 51.94 100 ALA A C 1
ATOM 706 O O . ALA A 1 100 ? 3.969 -12.363 -2.370 1.00 51.94 100 ALA A O 1
ATOM 707 N N . ALA A 1 101 ? 4.595 -14.408 -1.724 1.00 51.53 101 ALA A N 1
ATOM 708 C CA . ALA A 1 101 ? 4.636 -14.962 -3.080 1.00 51.53 101 ALA A CA 1
ATOM 709 C C . ALA A 1 101 ? 3.243 -15.107 -3.728 1.00 51.53 101 ALA A C 1
ATOM 711 O O . ALA A 1 101 ? 3.046 -14.718 -4.886 1.00 51.53 101 ALA A O 1
ATOM 712 N N . VAL A 1 102 ? 2.261 -15.623 -2.978 1.00 57.19 102 VAL A N 1
ATOM 713 C CA . VAL A 1 102 ? 0.895 -15.850 -3.487 1.00 57.19 102 VAL A CA 1
ATOM 714 C C . VAL A 1 102 ? 0.158 -14.523 -3.680 1.00 57.19 102 VAL A C 1
ATOM 716 O O . VAL A 1 102 ? -0.420 -14.298 -4.746 1.00 57.19 102 VAL A O 1
ATOM 719 N N . ASN A 1 103 ? 0.262 -13.598 -2.716 1.00 61.84 103 ASN A N 1
ATOM 720 C CA . ASN A 1 103 ? -0.346 -12.271 -2.846 1.00 61.84 103 ASN A CA 1
ATOM 721 C C . ASN A 1 103 ? 0.281 -11.468 -3.988 1.00 61.84 103 ASN A C 1
ATOM 723 O O . ASN A 1 103 ? -0.451 -10.873 -4.772 1.00 61.84 103 ASN A O 1
ATOM 727 N N . THR A 1 104 ? 1.609 -11.493 -4.148 1.00 57.72 104 THR A N 1
ATOM 728 C CA . THR A 1 104 ? 2.270 -10.757 -5.241 1.00 57.72 104 THR A CA 1
ATOM 729 C C . THR A 1 104 ? 1.815 -11.266 -6.608 1.00 57.72 104 THR A C 1
ATOM 731 O O . THR A 1 104 ? 1.507 -10.467 -7.487 1.00 57.72 104 THR A O 1
ATOM 734 N N . THR A 1 105 ? 1.697 -12.584 -6.790 1.00 66.75 105 THR A N 1
ATOM 735 C CA . THR A 1 105 ? 1.278 -13.163 -8.077 1.00 66.75 105 THR A CA 1
ATOM 736 C C . THR A 1 105 ? -0.154 -12.777 -8.442 1.00 66.75 105 THR A C 1
ATOM 738 O O . THR A 1 105 ? -0.411 -12.376 -9.578 1.00 66.75 105 THR A O 1
ATOM 741 N N . LEU A 1 106 ? -1.086 -12.869 -7.489 1.00 68.94 106 LEU A N 1
ATOM 742 C CA . LEU A 1 106 ? -2.478 -12.490 -7.726 1.00 68.94 106 LEU A CA 1
ATOM 743 C C . LEU A 1 106 ? -2.602 -10.991 -7.986 1.00 68.94 106 LEU A C 1
ATOM 745 O O . LEU A 1 106 ? -3.253 -10.602 -8.948 1.00 68.94 106 LEU A O 1
ATOM 749 N N . VAL A 1 107 ? -1.928 -10.154 -7.195 1.00 68.12 107 VAL A N 1
ATOM 750 C CA . VAL A 1 107 ? -1.939 -8.697 -7.379 1.00 68.12 107 VAL A CA 1
ATOM 751 C C . VAL A 1 107 ? -1.388 -8.308 -8.752 1.00 68.12 107 VAL A C 1
ATOM 753 O O . VAL A 1 107 ? -2.008 -7.497 -9.434 1.00 68.12 107 VAL A O 1
ATOM 756 N N . LEU A 1 108 ? -0.292 -8.927 -9.208 1.00 63.00 108 LEU A N 1
ATOM 757 C CA . LEU A 1 108 ? 0.254 -8.696 -10.550 1.00 63.00 108 LEU A CA 1
ATOM 758 C C . LEU A 1 108 ? -0.726 -9.110 -11.657 1.00 63.00 108 LEU A C 1
ATOM 760 O O . LEU A 1 108 ? -0.858 -8.401 -12.652 1.00 63.00 108 LEU A O 1
ATOM 764 N N . LEU A 1 109 ? -1.439 -10.229 -11.487 1.00 65.62 109 LEU A N 1
ATOM 765 C CA . LEU A 1 109 ? -2.470 -10.667 -12.434 1.00 65.62 109 LEU A CA 1
ATOM 766 C C . LEU A 1 109 ? -3.668 -9.718 -12.459 1.00 65.62 109 LEU A C 1
ATOM 768 O O . LEU A 1 109 ? -4.125 -9.356 -13.543 1.00 65.62 109 LEU A O 1
ATOM 772 N N . GLY A 1 110 ? -4.147 -9.295 -11.287 1.00 62.09 110 GLY A N 1
ATOM 773 C CA . GLY A 1 110 ? -5.214 -8.307 -11.166 1.00 62.09 110 GLY A CA 1
ATOM 774 C C . GLY A 1 110 ? -4.849 -7.006 -11.853 1.00 62.09 110 GLY A C 1
ATOM 775 O O . GLY A 1 110 ? -5.609 -6.492 -12.670 1.00 62.09 110 GLY A O 1
ATOM 776 N N . TRP A 1 111 ? -3.633 -6.534 -11.605 1.00 55.84 111 TRP A N 1
ATOM 777 C CA . TRP A 1 111 ? -3.121 -5.325 -12.223 1.00 55.84 111 TRP A CA 1
ATOM 778 C C . TRP A 1 111 ? -3.023 -5.449 -13.752 1.00 55.84 111 TRP A C 1
ATOM 780 O O . TRP A 1 111 ? -3.508 -4.569 -14.458 1.00 55.84 111 TRP A O 1
ATOM 790 N N . ALA A 1 112 ? -2.502 -6.569 -14.268 1.00 55.22 112 ALA A N 1
ATOM 791 C CA . ALA A 1 112 ? -2.333 -6.799 -15.705 1.00 55.22 112 ALA A CA 1
ATOM 792 C C . ALA A 1 112 ? -3.647 -6.959 -16.494 1.00 55.22 112 ALA A C 1
ATOM 794 O O . ALA A 1 112 ? -3.652 -6.695 -17.693 1.00 55.22 112 ALA A O 1
ATOM 795 N N . ASN A 1 113 ? -4.741 -7.401 -15.857 1.00 67.50 113 ASN A N 1
ATOM 796 C CA . ASN A 1 113 ? -5.983 -7.754 -16.564 1.00 67.50 113 ASN A CA 1
ATOM 797 C C . ASN A 1 113 ? -7.197 -6.883 -16.206 1.00 67.50 113 ASN A C 1
ATOM 799 O O . ASN A 1 113 ? -8.202 -6.950 -16.903 1.00 67.50 113 ASN A O 1
ATOM 803 N N . GLY A 1 114 ? -7.143 -6.067 -15.149 1.00 54.56 114 GLY A N 1
ATOM 804 C CA . GLY A 1 114 ? -8.301 -5.252 -14.753 1.00 54.56 114 GLY A CA 1
ATOM 805 C C . GLY A 1 114 ? -8.000 -4.062 -13.840 1.00 54.56 114 GLY A C 1
ATOM 806 O O . GLY A 1 114 ? -8.920 -3.485 -13.253 1.00 54.56 114 GLY A O 1
ATOM 807 N N . GLY A 1 115 ? -6.726 -3.681 -13.699 1.00 71.56 115 GLY A N 1
ATOM 808 C CA . GLY A 1 115 ? -6.307 -2.509 -12.930 1.00 71.56 115 GLY A CA 1
ATOM 809 C C . GLY A 1 115 ? -6.711 -2.560 -11.449 1.00 71.56 115 GLY A C 1
ATOM 810 O O . GLY A 1 115 ? -6.784 -3.620 -10.828 1.00 71.56 115 GLY A O 1
ATOM 811 N N . LEU A 1 116 ? -6.971 -1.392 -10.852 1.00 64.12 116 LEU A N 1
ATOM 812 C CA . LEU A 1 116 ? -7.234 -1.270 -9.411 1.00 64.12 116 LEU A CA 1
ATOM 813 C C . LEU A 1 116 ? -8.496 -2.020 -8.954 1.00 64.12 116 LEU A C 1
ATOM 815 O O . LEU A 1 116 ? -8.495 -2.603 -7.871 1.00 64.12 116 LEU A O 1
ATOM 819 N N . LYS A 1 117 ? -9.552 -2.052 -9.777 1.00 69.06 117 LYS A N 1
ATOM 820 C CA . LYS A 1 117 ? -10.793 -2.781 -9.459 1.00 69.06 117 LYS A CA 1
ATOM 821 C C . LYS A 1 117 ? -10.550 -4.285 -9.338 1.00 69.06 117 LYS A C 1
ATOM 823 O O . LYS A 1 117 ? -11.057 -4.909 -8.412 1.00 69.06 117 LYS A O 1
ATOM 828 N N . ALA A 1 118 ? -9.700 -4.840 -10.197 1.00 72.00 118 ALA A N 1
ATOM 829 C CA . ALA A 1 118 ? -9.295 -6.236 -10.120 1.00 72.00 118 ALA A CA 1
ATOM 830 C C . ALA A 1 118 ? -8.458 -6.542 -8.866 1.00 72.00 118 ALA A C 1
ATOM 832 O O . ALA A 1 118 ? -8.680 -7.563 -8.217 1.00 72.00 118 ALA A O 1
ATOM 833 N N . VAL A 1 119 ? -7.554 -5.641 -8.462 1.00 70.31 119 VAL A N 1
ATOM 834 C CA . VAL A 1 119 ? -6.789 -5.780 -7.205 1.00 70.31 119 VAL A CA 1
ATOM 835 C C . VAL A 1 119 ? -7.702 -5.696 -5.977 1.00 70.31 119 VAL A C 1
ATOM 837 O O . VAL A 1 119 ? -7.568 -6.499 -5.055 1.00 70.31 119 VAL A O 1
ATOM 840 N N . GLN A 1 120 ? -8.665 -4.771 -5.973 1.00 74.50 120 GLN A N 1
ATOM 841 C CA . GLN A 1 120 ? -9.691 -4.689 -4.928 1.00 74.50 120 GLN A CA 1
ATOM 842 C C . GLN A 1 120 ? -10.543 -5.962 -4.884 1.00 74.50 120 GLN A C 1
ATOM 844 O O . GLN A 1 120 ? -10.786 -6.488 -3.799 1.00 74.50 120 GLN A O 1
ATOM 849 N N . GLY A 1 121 ? -10.918 -6.499 -6.049 1.00 82.88 121 GLY A N 1
ATOM 850 C CA . GLY A 1 121 ? -11.592 -7.789 -6.176 1.00 82.88 121 GLY A CA 1
ATOM 851 C C . GLY A 1 121 ? -10.784 -8.928 -5.554 1.00 82.88 121 GLY A C 1
ATOM 852 O O . GLY A 1 121 ? -11.333 -9.720 -4.797 1.00 82.88 121 GLY A O 1
ATOM 853 N N . ILE A 1 122 ? -9.467 -8.979 -5.775 1.00 82.88 122 ILE A N 1
ATOM 854 C CA . ILE A 1 122 ? -8.579 -9.972 -5.141 1.00 82.88 122 ILE A CA 1
ATOM 855 C C . ILE A 1 122 ? -8.544 -9.806 -3.620 1.00 82.88 122 ILE A C 1
ATOM 857 O O . ILE A 1 122 ? -8.665 -10.795 -2.900 1.00 82.88 122 ILE A O 1
ATOM 861 N N . GLY A 1 123 ? -8.428 -8.577 -3.113 1.00 78.31 123 GLY A N 1
ATOM 862 C CA . GLY A 1 123 ? -8.479 -8.319 -1.671 1.00 78.31 123 GLY A CA 1
ATOM 863 C C . GLY A 1 123 ? -9.802 -8.774 -1.044 1.00 78.31 123 GLY A C 1
ATOM 864 O O . GLY A 1 123 ? -9.802 -9.480 -0.035 1.00 78.31 123 GLY A O 1
ATOM 865 N N . ALA A 1 124 ? -10.926 -8.439 -1.681 1.00 86.50 124 ALA A N 1
ATOM 866 C CA . ALA A 1 124 ? -12.256 -8.870 -1.257 1.00 86.50 124 ALA A CA 1
ATOM 867 C C . ALA A 1 124 ? -12.413 -10.400 -1.309 1.00 86.50 124 ALA A C 1
ATOM 869 O O . ALA A 1 124 ? -12.973 -10.991 -0.389 1.00 86.50 124 ALA A O 1
ATOM 870 N N . PHE A 1 125 ? -11.847 -11.056 -2.325 1.00 89.88 125 PHE A N 1
ATOM 871 C CA . PHE A 1 125 ? -11.847 -12.514 -2.459 1.00 89.88 125 PHE A CA 1
ATOM 872 C C . PHE A 1 125 ? -11.094 -13.207 -1.315 1.00 89.88 125 PHE A C 1
ATOM 874 O O . PHE A 1 125 ? -11.552 -14.218 -0.775 1.00 89.88 125 PHE A O 1
ATOM 881 N N . VAL A 1 126 ? -9.948 -12.659 -0.903 1.00 86.50 126 VAL A N 1
ATOM 882 C CA . VAL A 1 126 ? -9.188 -13.174 0.247 1.00 86.50 126 VAL A CA 1
ATOM 883 C C . VAL A 1 126 ? -9.997 -13.043 1.538 1.00 86.50 126 VAL A C 1
ATOM 885 O O . VAL A 1 126 ? -10.077 -13.997 2.311 1.00 86.50 126 VAL A O 1
ATOM 888 N N . LEU A 1 127 ? -10.648 -11.900 1.760 1.00 84.81 127 LEU A N 1
ATOM 889 C CA . LEU A 1 127 ? -11.498 -11.702 2.937 1.00 84.81 127 LEU A CA 1
ATOM 890 C C . LEU A 1 127 ? -12.706 -12.649 2.942 1.00 84.81 127 LEU A C 1
ATOM 892 O O . LEU A 1 127 ? -12.983 -13.266 3.970 1.00 84.81 127 LEU A O 1
ATOM 896 N N . ALA A 1 128 ? -13.365 -12.835 1.794 1.00 90.94 128 ALA A N 1
ATOM 897 C CA . ALA A 1 128 ? -14.462 -13.790 1.638 1.00 90.94 128 ALA A CA 1
ATOM 898 C C . ALA A 1 128 ? -14.019 -15.232 1.944 1.00 90.94 128 ALA A C 1
ATOM 900 O O . ALA A 1 128 ? -14.752 -15.988 2.578 1.00 90.94 128 ALA A O 1
ATOM 901 N N . THR A 1 129 ? -12.780 -15.588 1.588 1.00 88.56 129 THR A N 1
ATOM 902 C CA . THR A 1 129 ? -12.180 -16.887 1.932 1.00 88.56 129 THR A CA 1
ATOM 903 C C . THR A 1 129 ? -12.035 -17.078 3.431 1.00 88.56 129 THR A C 1
ATOM 905 O O . THR A 1 129 ? -12.441 -18.110 3.967 1.00 88.56 129 THR A O 1
ATOM 908 N N . ILE A 1 130 ? -11.472 -16.084 4.118 1.00 85.50 130 ILE A N 1
ATOM 909 C CA . ILE A 1 130 ? -11.315 -16.126 5.574 1.00 85.50 130 ILE A CA 1
ATOM 910 C C . ILE A 1 130 ? -12.690 -16.236 6.237 1.00 85.50 130 ILE A C 1
ATOM 912 O O . ILE A 1 130 ? -12.856 -16.984 7.200 1.00 85.50 130 ILE A O 1
ATOM 916 N N . GLN A 1 131 ? -13.689 -15.529 5.708 1.00 88.88 131 GLN A N 1
ATOM 917 C CA . GLN A 1 131 ? -15.049 -15.597 6.217 1.00 88.88 131 GLN A CA 1
ATOM 918 C C . GLN A 1 131 ? -15.657 -16.994 6.035 1.00 88.88 131 GLN A C 1
ATOM 920 O O . GLN A 1 131 ? -16.088 -17.580 7.024 1.00 88.88 131 GLN A O 1
ATOM 925 N N . ALA A 1 132 ? -15.611 -17.561 4.824 1.00 92.75 132 ALA A N 1
ATOM 926 C CA . ALA A 1 132 ? -16.130 -18.900 4.534 1.00 92.75 132 ALA A CA 1
ATOM 927 C C . ALA A 1 132 ? -15.461 -19.977 5.401 1.00 92.75 132 ALA A C 1
ATOM 929 O O . ALA A 1 132 ? -16.120 -20.860 5.948 1.00 92.75 132 ALA A O 1
ATOM 930 N N . GLN A 1 133 ? -14.142 -19.885 5.591 1.00 91.56 133 GLN A N 1
ATOM 931 C CA . GLN A 1 133 ? -13.396 -20.817 6.435 1.00 91.56 133 GLN A CA 1
ATOM 932 C C . GLN A 1 133 ? -13.915 -20.845 7.880 1.00 91.56 133 GLN A C 1
ATOM 934 O O . GLN A 1 133 ? -13.920 -21.914 8.502 1.00 91.56 133 GLN A O 1
ATOM 939 N N . ASN A 1 134 ? -14.354 -19.696 8.395 1.00 90.81 134 ASN A N 1
ATOM 940 C CA . ASN A 1 134 ? -14.793 -19.520 9.776 1.00 90.81 134 ASN A CA 1
ATOM 941 C C . ASN A 1 134 ? -16.311 -19.658 9.975 1.00 90.81 134 ASN A C 1
ATOM 943 O O . ASN A 1 134 ? -16.749 -19.666 11.125 1.00 90.81 134 ASN A O 1
ATOM 947 N N . SER A 1 135 ? -17.099 -19.796 8.904 1.00 93.44 135 SER A N 1
ATOM 948 C CA . SER A 1 135 ? -18.553 -19.954 8.998 1.00 93.44 135 SER A CA 1
ATOM 949 C C . SER A 1 135 ? -18.934 -21.226 9.764 1.00 93.44 135 SER A C 1
ATOM 951 O O . SER A 1 135 ? -18.412 -22.312 9.516 1.00 93.44 135 SER A O 1
ATOM 953 N N . LYS A 1 136 ? -19.877 -21.104 10.693 1.00 95.12 136 LYS A N 1
ATOM 954 C CA . LYS A 1 136 ? -20.442 -22.203 11.490 1.00 95.12 136 LYS A CA 1
ATOM 955 C C . LYS A 1 136 ? -21.897 -22.487 11.133 1.00 95.12 136 LYS A C 1
ATOM 957 O O . LYS A 1 136 ? -22.410 -23.554 11.462 1.00 95.12 136 LYS A O 1
ATOM 962 N N . THR A 1 137 ? -22.555 -21.543 10.467 1.00 95.44 137 THR A N 1
ATOM 963 C CA . THR A 1 137 ? -23.974 -21.602 10.102 1.00 95.44 137 THR A CA 1
ATOM 964 C C . THR A 1 137 ? -24.168 -21.337 8.611 1.00 95.44 137 THR A C 1
ATOM 966 O O . THR A 1 137 ? -23.311 -20.727 7.970 1.00 95.44 137 THR A O 1
ATOM 969 N N . ASP A 1 138 ? -25.308 -21.764 8.057 1.00 94.69 138 ASP A N 1
ATOM 970 C CA . ASP A 1 138 ? -25.672 -21.451 6.668 1.00 94.69 138 ASP A CA 1
ATOM 971 C C . ASP A 1 138 ? -25.768 -19.947 6.417 1.00 94.69 138 ASP A C 1
ATOM 973 O O . ASP A 1 138 ? -25.301 -19.472 5.389 1.00 94.69 138 ASP A O 1
ATOM 977 N N . ALA A 1 139 ? -26.293 -19.180 7.377 1.00 94.56 139 ALA A N 1
ATOM 978 C CA . ALA A 1 139 ? -26.373 -17.728 7.262 1.00 94.56 139 ALA A CA 1
ATOM 979 C C . ALA A 1 139 ? -24.982 -17.083 7.144 1.00 94.56 139 ALA A C 1
ATOM 981 O O . ALA A 1 139 ? -24.766 -16.230 6.288 1.00 94.56 139 ALA A O 1
ATOM 982 N N . GLU A 1 140 ? -24.013 -17.505 7.961 1.00 92.94 140 GLU A N 1
ATOM 983 C CA . GLU A 1 140 ? -22.637 -17.001 7.869 1.00 92.94 140 GLU A CA 1
ATOM 984 C C . GLU A 1 140 ? -21.960 -17.396 6.553 1.00 92.94 140 GLU A C 1
ATOM 986 O O . GLU A 1 140 ? -21.183 -16.610 6.003 1.00 92.94 140 GLU A O 1
ATOM 991 N N . LEU A 1 141 ? -22.244 -18.602 6.054 1.00 95.38 141 LEU A N 1
ATOM 992 C CA . LEU A 1 141 ? -21.723 -19.079 4.777 1.00 95.38 141 LEU A CA 1
ATOM 993 C C . LEU A 1 141 ? -22.318 -18.298 3.602 1.00 95.38 141 LEU A C 1
ATOM 995 O O . LEU A 1 141 ? -21.607 -17.975 2.655 1.00 95.38 141 LEU A O 1
ATOM 999 N N . GLU A 1 142 ? -23.593 -17.927 3.699 1.00 96.31 142 GLU A N 1
ATOM 1000 C CA . GLU A 1 142 ? -24.281 -17.109 2.705 1.00 96.31 142 GLU A CA 1
ATOM 1001 C C . GLU A 1 142 ? -23.699 -15.692 2.623 1.00 96.31 142 GLU A C 1
ATOM 1003 O O . GLU A 1 142 ? -23.510 -15.153 1.531 1.00 96.31 142 GLU A O 1
ATOM 1008 N N . VAL A 1 143 ? -23.323 -15.095 3.762 1.00 94.00 143 VAL A N 1
ATOM 1009 C CA . VAL A 1 143 ? -22.609 -13.806 3.755 1.00 94.00 143 VAL A CA 1
ATOM 1010 C C . VAL A 1 143 ? -21.258 -13.941 3.043 1.00 94.00 143 VAL A C 1
ATOM 1012 O O . VAL A 1 143 ? -20.900 -13.067 2.251 1.00 94.00 143 VAL A O 1
ATOM 1015 N N . ALA A 1 144 ? -20.530 -15.041 3.261 1.00 94.56 144 ALA A N 1
ATOM 1016 C CA . ALA A 1 144 ? -19.275 -15.299 2.555 1.00 94.56 144 ALA A CA 1
ATOM 1017 C C . ALA A 1 144 ? -19.491 -15.516 1.046 1.00 94.56 144 ALA A C 1
ATOM 1019 O O . ALA A 1 144 ? -18.736 -14.983 0.233 1.00 94.56 144 ALA A O 1
ATOM 1020 N N . ALA A 1 145 ? -20.545 -16.239 0.657 1.00 95.94 145 ALA A N 1
ATOM 1021 C CA . ALA A 1 145 ? -20.922 -16.449 -0.740 1.00 95.94 145 ALA A CA 1
ATOM 1022 C C . ALA A 1 145 ? -21.242 -15.128 -1.454 1.00 95.94 145 ALA A C 1
ATOM 1024 O O . ALA A 1 145 ? -20.773 -14.886 -2.570 1.00 95.94 145 ALA A O 1
ATOM 1025 N N . LYS A 1 146 ? -21.975 -14.228 -0.787 1.00 96.69 146 LYS A N 1
ATOM 1026 C CA . LYS A 1 146 ? -22.242 -12.881 -1.298 1.00 96.69 146 LYS A CA 1
ATOM 1027 C C . LYS A 1 146 ? -20.951 -12.083 -1.491 1.00 96.69 146 LYS A C 1
ATOM 1029 O O . LYS A 1 146 ? -20.759 -11.501 -2.559 1.00 96.69 146 LYS A O 1
ATOM 1034 N N . ALA A 1 147 ? -20.054 -12.099 -0.503 1.00 93.50 147 ALA A N 1
ATOM 1035 C CA . ALA A 1 147 ? -18.762 -11.420 -0.587 1.00 93.50 147 ALA A CA 1
ATOM 1036 C C . ALA A 1 147 ? -17.890 -11.976 -1.729 1.00 93.50 147 ALA A C 1
ATOM 1038 O O . ALA A 1 147 ? -17.265 -11.207 -2.460 1.00 93.50 147 ALA A O 1
ATOM 1039 N N . TYR A 1 148 ? -17.898 -13.297 -1.941 1.00 94.62 148 TYR A N 1
ATOM 1040 C CA . TYR A 1 148 ? -17.253 -13.912 -3.099 1.00 94.62 148 TYR A CA 1
ATOM 1041 C C . TYR A 1 148 ? -17.838 -13.410 -4.413 1.00 94.62 148 TYR A C 1
ATOM 1043 O O . TYR A 1 148 ? -17.084 -13.069 -5.320 1.00 94.62 148 TYR A O 1
ATOM 1051 N N . GLY A 1 149 ? -19.162 -13.331 -4.528 1.00 94.25 149 GLY A N 1
ATOM 1052 C CA . GLY A 1 149 ? -19.789 -12.874 -5.761 1.00 94.25 149 GLY A CA 1
ATOM 1053 C C . GLY A 1 149 ? -19.450 -11.424 -6.083 1.00 94.25 149 GLY A C 1
ATOM 1054 O O . GLY A 1 149 ? -19.061 -11.117 -7.206 1.00 94.25 149 GLY A O 1
ATOM 1055 N N . GLU A 1 150 ? -19.506 -10.537 -5.090 1.00 92.62 150 GLU A N 1
ATOM 1056 C CA . GLU A 1 150 ? -19.087 -9.140 -5.252 1.00 92.62 150 GLU A CA 1
ATOM 1057 C C . GLU A 1 150 ? -17.613 -9.038 -5.679 1.00 92.62 150 GLU A C 1
ATOM 1059 O O . GLU A 1 150 ? -17.286 -8.285 -6.599 1.00 92.62 150 GLU A O 1
ATOM 1064 N N . ALA A 1 151 ? -16.736 -9.851 -5.081 1.00 91.88 151 ALA A N 1
ATOM 1065 C CA . ALA A 1 151 ? -15.326 -9.921 -5.446 1.00 91.88 151 ALA A CA 1
ATOM 1066 C C . ALA A 1 151 ? -15.116 -10.396 -6.894 1.00 91.88 151 ALA A C 1
ATOM 1068 O O . ALA A 1 151 ? -14.406 -9.739 -7.655 1.00 91.88 151 ALA A O 1
ATOM 1069 N N . LEU A 1 152 ? -15.760 -11.495 -7.301 1.00 92.56 152 LEU A N 1
ATOM 1070 C CA . LEU A 1 152 ? -15.683 -12.037 -8.664 1.00 92.56 152 LEU A CA 1
ATOM 1071 C C . LEU A 1 152 ? -16.253 -11.054 -9.697 1.00 92.56 152 LEU A C 1
ATOM 1073 O O . LEU A 1 152 ? -15.681 -10.885 -10.773 1.00 92.56 152 LEU A O 1
ATOM 1077 N N . GLY A 1 153 ? -17.337 -10.351 -9.360 1.00 90.12 153 GLY A N 1
ATOM 1078 C CA . GLY A 1 153 ? -17.891 -9.292 -10.200 1.00 90.12 153 GLY A CA 1
ATOM 1079 C C . GLY A 1 153 ? -16.928 -8.121 -10.388 1.00 90.12 153 GLY A C 1
ATOM 1080 O O . GLY A 1 153 ? -16.769 -7.637 -11.508 1.00 90.12 153 GLY A O 1
ATOM 1081 N N . ALA A 1 154 ? -16.233 -7.709 -9.324 1.00 87.50 154 ALA A N 1
ATOM 1082 C CA . ALA A 1 154 ? -15.233 -6.643 -9.380 1.00 87.50 154 ALA A CA 1
ATOM 1083 C C . ALA A 1 154 ? -13.973 -7.026 -10.179 1.00 87.50 154 ALA A C 1
ATOM 1085 O O . ALA A 1 154 ? -13.351 -6.152 -10.785 1.00 87.50 154 ALA A O 1
ATOM 1086 N N . MET A 1 155 ? -13.606 -8.314 -10.203 1.00 88.25 155 MET A N 1
ATOM 1087 C CA . MET A 1 155 ? -12.491 -8.822 -11.015 1.00 88.25 155 MET A CA 1
ATOM 1088 C C . MET A 1 155 ? -12.749 -8.688 -12.519 1.00 88.25 155 MET A C 1
ATOM 1090 O O . MET A 1 155 ? -11.812 -8.448 -13.278 1.00 88.25 155 MET A O 1
ATOM 1094 N N . GLY A 1 156 ? -14.008 -8.805 -12.944 1.00 89.44 156 GLY A N 1
ATOM 1095 C CA . GLY A 1 156 ? -14.386 -8.762 -14.352 1.00 89.44 156 GLY A CA 1
ATOM 1096 C C . GLY A 1 156 ? -14.010 -10.036 -15.126 1.00 89.44 156 GLY A C 1
ATOM 1097 O O . GLY A 1 156 ? -13.298 -10.908 -14.622 1.00 89.44 156 GLY A O 1
ATOM 1098 N N . PRO A 1 157 ? -14.500 -10.174 -16.370 1.00 87.38 157 PRO A N 1
ATOM 1099 C CA . PRO A 1 157 ? -14.371 -11.417 -17.128 1.00 87.38 157 PRO A CA 1
ATOM 1100 C C . PRO A 1 157 ? -12.924 -11.688 -17.564 1.00 87.38 157 PRO A C 1
ATOM 1102 O O . PRO A 1 157 ? -12.480 -12.833 -17.521 1.00 87.38 157 PRO A O 1
ATOM 1105 N N . ASP A 1 158 ? -12.171 -10.644 -17.918 1.00 83.62 158 ASP A N 1
ATOM 1106 C CA . ASP A 1 158 ? -10.802 -10.770 -18.431 1.00 83.62 158 ASP A CA 1
ATOM 1107 C C . ASP A 1 158 ? -9.839 -11.316 -17.372 1.00 83.62 158 ASP A C 1
ATOM 1109 O O . ASP A 1 158 ? -9.082 -12.250 -17.642 1.00 83.62 158 ASP A O 1
ATOM 1113 N N . LEU A 1 159 ? -9.910 -10.805 -16.136 1.00 83.62 159 LEU A N 1
ATOM 1114 C CA . LEU A 1 159 ? -9.094 -11.324 -15.040 1.00 83.62 159 LEU A CA 1
ATOM 1115 C C . LEU A 1 159 ? -9.470 -12.766 -14.694 1.00 83.62 159 LEU A C 1
ATOM 1117 O O . LEU A 1 159 ? -8.580 -13.598 -14.520 1.00 83.62 159 LEU A O 1
ATOM 1121 N N . LEU A 1 160 ? -10.765 -13.076 -14.592 1.00 86.44 160 LEU A N 1
ATOM 1122 C CA . LEU A 1 160 ? -11.215 -14.433 -14.275 1.00 86.44 160 LEU A CA 1
ATOM 1123 C C . LEU A 1 160 ? -10.707 -15.431 -15.319 1.00 86.44 160 LEU A C 1
ATOM 1125 O O . LEU A 1 160 ? -10.147 -16.467 -14.963 1.00 86.44 160 LEU A O 1
ATOM 1129 N N . MET A 1 161 ? -10.804 -15.083 -16.603 1.00 85.06 161 MET A N 1
ATOM 1130 C CA . MET A 1 161 ? -10.287 -15.916 -17.686 1.00 85.06 161 MET A CA 1
ATOM 1131 C C . MET A 1 161 ? -8.760 -15.996 -17.695 1.00 85.06 161 MET A C 1
ATOM 1133 O O . MET A 1 161 ? -8.218 -17.057 -18.004 1.00 85.06 161 MET A O 1
ATOM 1137 N N . ALA A 1 162 ? -8.051 -14.930 -17.321 1.00 82.56 162 ALA A N 1
ATOM 1138 C CA . ALA A 1 162 ? -6.599 -14.962 -17.168 1.00 82.56 162 ALA A CA 1
ATOM 1139 C C . ALA A 1 162 ? -6.162 -15.894 -16.026 1.00 82.56 162 ALA A C 1
ATOM 1141 O O . ALA A 1 162 ? -5.194 -16.641 -16.180 1.00 82.56 162 ALA A O 1
ATOM 1142 N N . ILE A 1 163 ? -6.890 -15.900 -14.904 1.00 82.12 163 ILE A N 1
ATOM 1143 C CA . ILE A 1 163 ? -6.653 -16.824 -13.788 1.00 82.12 163 ILE A CA 1
ATOM 1144 C C . ILE A 1 163 ? -6.915 -18.262 -14.251 1.00 82.12 163 ILE A C 1
ATOM 1146 O O . ILE A 1 163 ? -6.021 -19.103 -14.156 1.00 82.12 163 ILE A O 1
ATOM 1150 N N . VAL A 1 164 ? -8.085 -18.541 -14.834 1.00 83.25 164 VAL A N 1
ATOM 1151 C CA . VAL A 1 164 ? -8.426 -19.883 -15.342 1.00 83.25 164 VAL A CA 1
ATOM 1152 C C . VAL A 1 164 ? -7.399 -20.353 -16.372 1.00 83.25 164 VAL A C 1
ATOM 1154 O O . VAL A 1 164 ? -6.845 -21.439 -16.238 1.00 83.25 164 VAL A O 1
ATOM 1157 N N . GLY A 1 165 ? -7.075 -19.525 -17.365 1.00 81.06 165 GLY A N 1
ATOM 1158 C CA . GLY A 1 165 ? -6.146 -19.872 -18.441 1.00 81.06 165 GLY A CA 1
ATOM 1159 C C . GLY A 1 165 ? -4.706 -20.095 -17.979 1.00 81.06 165 GLY A C 1
ATOM 1160 O O . GLY A 1 165 ? -3.964 -20.824 -18.636 1.00 81.06 165 GLY A O 1
ATOM 1161 N N . ARG A 1 166 ? -4.304 -19.502 -16.850 1.00 80.88 166 ARG A N 1
ATOM 1162 C CA . ARG A 1 166 ? -2.969 -19.698 -16.277 1.00 80.88 166 ARG A CA 1
ATOM 1163 C C . ARG A 1 166 ? -2.841 -21.014 -15.522 1.00 80.88 166 ARG A C 1
ATOM 1165 O O . ARG A 1 166 ? -1.764 -21.606 -15.529 1.00 80.88 166 ARG A O 1
ATOM 1172 N N . PHE A 1 167 ? -3.905 -21.451 -14.855 1.00 72.00 167 PHE A N 1
ATOM 1173 C CA . PHE A 1 167 ? -3.830 -22.590 -13.943 1.00 72.00 167 PHE A CA 1
ATOM 1174 C C . PHE A 1 167 ? -4.513 -23.857 -14.465 1.00 72.00 167 PHE A C 1
ATOM 1176 O O . PHE A 1 167 ? -4.159 -24.954 -14.034 1.00 72.00 167 PHE A O 1
ATOM 1183 N N . VAL A 1 168 ? -5.435 -23.742 -15.422 1.00 74.62 168 VAL A N 1
ATOM 1184 C CA . VAL A 1 168 ? -6.082 -24.890 -16.062 1.00 74.62 168 VAL A CA 1
ATOM 1185 C C . VAL A 1 168 ? -5.312 -25.253 -17.338 1.00 74.62 168 VAL A C 1
ATOM 1187 O O . VAL A 1 168 ? -5.354 -24.507 -18.319 1.00 74.62 168 VAL A O 1
ATOM 1190 N N . PRO A 1 169 ? -4.592 -26.390 -17.373 1.00 64.62 169 PRO A N 1
ATOM 1191 C CA . PRO A 1 169 ? -3.867 -26.801 -18.567 1.00 64.62 169 PRO A CA 1
ATOM 1192 C C . PRO A 1 169 ? -4.843 -27.067 -19.719 1.00 64.62 169 PRO A C 1
ATOM 1194 O O . PRO A 1 169 ? -5.732 -27.916 -19.614 1.00 64.62 169 PRO A O 1
ATOM 1197 N N . ARG A 1 170 ? -4.657 -26.362 -20.843 1.00 70.25 170 ARG A N 1
ATOM 1198 C CA . ARG A 1 170 ? -5.416 -26.599 -22.078 1.00 70.25 170 ARG A CA 1
ATOM 1199 C C . ARG A 1 170 ? -5.169 -28.024 -22.570 1.00 70.25 170 ARG A C 1
ATOM 1201 O O . ARG A 1 170 ? -4.049 -28.398 -22.914 1.00 70.25 170 ARG A O 1
ATOM 1208 N N . LYS A 1 171 ? -6.228 -28.828 -22.603 1.00 54.00 171 LYS A N 1
ATOM 1209 C CA . LYS A 1 171 ? -6.194 -30.206 -23.097 1.00 54.00 171 LYS A CA 1
ATOM 1210 C C . LYS A 1 171 ? -6.248 -30.172 -24.634 1.00 54.00 171 LYS A C 1
ATOM 1212 O O . LYS A 1 171 ? -7.321 -30.250 -25.212 1.00 54.00 171 LYS A O 1
ATOM 1217 N N . GLY A 1 172 ? -5.094 -29.993 -25.280 1.00 53.25 172 GLY A N 1
ATOM 1218 C CA . GLY A 1 172 ? -4.948 -30.021 -26.744 1.00 53.25 172 GLY A CA 1
ATOM 1219 C C . GLY A 1 172 ? -4.207 -28.799 -27.285 1.00 53.25 172 GLY A C 1
ATOM 1220 O O . GLY A 1 172 ? -4.647 -27.666 -27.107 1.00 53.25 172 GLY A O 1
ATOM 1221 N N . GLY A 1 173 ? -3.051 -29.028 -27.910 1.00 52.16 173 GLY A N 1
ATOM 1222 C CA . GLY A 1 173 ? -2.216 -27.979 -28.481 1.00 52.16 173 GLY A CA 1
ATOM 1223 C C . GLY A 1 173 ? -2.851 -27.334 -29.712 1.00 52.16 173 GLY A C 1
ATOM 1224 O O . GLY A 1 173 ? -3.092 -28.003 -30.709 1.00 52.16 173 GLY A O 1
ATOM 1225 N N . ALA A 1 174 ? -3.050 -26.021 -29.645 1.00 37.44 174 ALA A N 1
ATOM 1226 C CA . ALA A 1 174 ? -3.031 -25.122 -30.790 1.00 37.44 174 ALA A CA 1
ATOM 1227 C C . ALA A 1 174 ? -2.606 -23.732 -30.294 1.00 37.44 174 ALA A C 1
ATOM 1229 O O . ALA A 1 174 ? -3.130 -23.215 -29.306 1.00 37.44 174 ALA A O 1
ATOM 1230 N N . SER A 1 175 ? -1.593 -23.185 -30.962 1.00 38.94 175 SER A N 1
ATOM 1231 C CA . SER A 1 175 ? -1.020 -21.852 -30.775 1.00 38.94 175 SER A CA 1
ATOM 1232 C C . SER A 1 175 ? -2.096 -20.759 -30.678 1.00 38.94 175 SER A C 1
ATOM 1234 O O . SER A 1 175 ? -3.097 -20.786 -31.391 1.00 38.94 175 SER A O 1
ATOM 1236 N N . SER A 1 176 ? -1.886 -19.797 -29.778 1.00 37.38 176 SER A N 1
ATOM 1237 C CA . SER A 1 176 ? -2.792 -18.688 -29.479 1.00 37.38 176 SER A CA 1
ATOM 1238 C C . SER A 1 176 ? -3.081 -17.812 -30.706 1.00 37.38 176 SER A C 1
ATOM 1240 O O . SER A 1 176 ? -2.274 -16.956 -31.074 1.00 37.38 176 SER A O 1
ATOM 1242 N N . GLY A 1 177 ? -4.270 -17.967 -31.289 1.00 31.59 177 GLY A N 1
ATOM 1243 C CA . GLY A 1 177 ? -4.883 -16.936 -32.122 1.00 31.59 177 GLY A CA 1
ATOM 1244 C C . GLY A 1 177 ? -5.241 -15.723 -31.261 1.00 31.59 177 GLY A C 1
ATOM 1245 O O . GLY A 1 177 ? -5.908 -15.858 -30.235 1.00 31.59 177 GLY A O 1
ATOM 1246 N N . LYS A 1 178 ? -4.760 -14.541 -31.658 1.00 33.88 178 LYS A N 1
ATOM 1247 C CA . LYS A 1 178 ? -5.117 -13.251 -31.057 1.00 33.88 178 LYS A CA 1
ATOM 1248 C C . LYS A 1 178 ? -6.637 -13.080 -31.094 1.00 33.88 178 LYS A C 1
ATOM 1250 O O . LYS A 1 178 ? -7.216 -12.996 -32.173 1.00 33.88 178 LYS A O 1
ATOM 1255 N N . VAL A 1 179 ? -7.269 -12.975 -29.930 1.00 31.30 179 VAL A N 1
ATOM 1256 C CA . VAL A 1 179 ? -8.642 -12.474 -29.826 1.00 31.30 179 VAL A CA 1
ATOM 1257 C C . VAL A 1 179 ? -8.570 -10.959 -30.003 1.00 31.30 179 VAL A C 1
ATOM 1259 O O . VAL A 1 179 ? -8.112 -10.244 -29.115 1.00 31.30 179 VAL A O 1
ATOM 1262 N N . SER A 1 180 ? -8.946 -10.466 -31.184 1.00 31.22 180 SER A N 1
ATOM 1263 C CA . SER A 1 180 ? -9.137 -9.037 -31.423 1.00 31.22 180 SER A CA 1
ATOM 1264 C C . SER A 1 180 ? -10.477 -8.612 -30.830 1.00 31.22 180 SER A C 1
ATOM 1266 O O . SER A 1 180 ? -11.530 -8.999 -31.336 1.00 31.22 180 SER A O 1
ATOM 1268 N N . VAL A 1 181 ? -10.446 -7.809 -29.771 1.00 36.75 181 VAL A N 1
ATOM 1269 C CA . VAL A 1 181 ? -11.643 -7.129 -29.270 1.00 36.75 181 VAL A CA 1
ATOM 1270 C C . VAL A 1 181 ? -11.907 -5.919 -30.167 1.00 36.75 181 VAL A C 1
ATOM 1272 O O . VAL A 1 181 ? -11.033 -5.072 -30.363 1.00 36.75 181 VAL A O 1
ATOM 1275 N N . ALA A 1 182 ? -13.099 -5.887 -30.760 1.00 30.19 182 ALA A N 1
ATOM 1276 C CA . ALA A 1 182 ? -13.557 -4.843 -31.664 1.00 30.19 182 ALA A CA 1
ATOM 1277 C C . ALA A 1 182 ? -13.582 -3.470 -30.971 1.00 30.19 182 ALA A C 1
ATOM 1279 O O . ALA A 1 182 ? -14.117 -3.319 -29.872 1.00 30.19 182 ALA A O 1
ATOM 1280 N N . LYS A 1 183 ? -13.011 -2.462 -31.639 1.00 32.62 183 LYS A N 1
ATOM 1281 C CA . LYS A 1 183 ? -13.167 -1.046 -31.295 1.00 32.62 183 LYS A CA 1
ATOM 1282 C C . LYS A 1 183 ? -14.611 -0.629 -31.560 1.00 32.62 183 LYS A C 1
ATOM 1284 O O . LYS A 1 183 ? -15.087 -0.742 -32.685 1.00 32.62 183 LYS A O 1
ATOM 1289 N N . THR A 1 184 ? -15.278 -0.103 -30.542 1.00 31.02 184 THR A N 1
ATOM 1290 C CA . THR A 1 184 ? -16.560 0.584 -30.695 1.00 31.02 184 THR A CA 1
ATOM 1291 C C . THR A 1 184 ? -16.299 1.996 -31.218 1.00 31.02 184 THR A C 1
ATOM 1293 O O . THR A 1 184 ? -15.842 2.863 -30.471 1.00 31.02 184 THR A O 1
ATOM 1296 N N . ASP A 1 185 ? -16.562 2.216 -32.505 1.00 32.16 185 ASP A N 1
ATOM 1297 C CA . ASP A 1 185 ? -16.557 3.540 -33.125 1.00 32.16 185 ASP A CA 1
ATOM 1298 C C . ASP A 1 185 ? -17.714 4.390 -32.591 1.00 32.16 185 ASP A C 1
ATOM 1300 O O . ASP A 1 185 ? -18.865 3.955 -32.529 1.00 32.16 185 ASP A O 1
ATOM 1304 N N . ARG A 1 186 ? -17.409 5.637 -32.219 1.00 30.62 186 ARG A N 1
ATOM 1305 C CA . ARG A 1 186 ? -18.409 6.655 -31.890 1.00 30.62 186 ARG A CA 1
ATOM 1306 C C . ARG A 1 186 ? -18.212 7.859 -32.801 1.00 30.62 186 ARG A C 1
ATOM 1308 O O . ARG A 1 186 ? -17.507 8.807 -32.470 1.00 30.62 186 ARG A O 1
ATOM 1315 N N . THR A 1 187 ? -18.853 7.801 -33.957 1.00 32.94 187 THR A N 1
ATOM 1316 C CA . THR A 1 187 ? -19.091 8.932 -34.853 1.00 32.94 187 THR A CA 1
ATOM 1317 C C . THR A 1 187 ? -20.459 9.520 -34.535 1.00 32.94 187 THR A C 1
ATOM 1319 O O . THR A 1 187 ? -21.468 8.851 -34.709 1.00 32.94 187 THR A O 1
ATOM 1322 N N . THR A 1 188 ? -20.504 10.789 -34.131 1.00 36.06 188 THR A N 1
ATOM 1323 C CA . THR A 1 188 ? -21.639 11.673 -34.438 1.00 36.06 188 THR A CA 1
ATOM 1324 C C . THR A 1 188 ? -21.143 13.107 -34.544 1.00 36.06 188 THR A C 1
ATOM 1326 O O . THR A 1 188 ? -20.771 13.746 -33.561 1.00 36.06 188 THR A O 1
ATOM 1329 N N . THR A 1 189 ? -21.147 13.580 -35.782 1.00 36.38 189 THR A N 1
ATOM 1330 C CA . THR A 1 189 ? -21.167 14.971 -36.218 1.00 36.38 189 THR A CA 1
ATOM 1331 C C . THR A 1 189 ? -22.426 15.678 -35.712 1.00 36.38 189 THR A C 1
ATOM 1333 O O . THR A 1 189 ? -23.522 15.130 -35.758 1.00 36.38 189 THR A O 1
ATOM 1336 N N . GLY A 1 190 ? -22.278 16.929 -35.276 1.00 32.34 190 GLY A N 1
ATOM 1337 C CA . GLY A 1 190 ? -23.392 17.793 -34.888 1.00 32.34 190 GLY A CA 1
ATOM 1338 C C . GLY A 1 190 ? -22.963 19.255 -34.888 1.00 32.34 190 GLY A C 1
ATOM 1339 O O . GLY A 1 190 ? -22.566 19.802 -33.867 1.00 32.34 190 GLY A O 1
ATOM 1340 N N . LYS A 1 191 ? -22.990 19.870 -36.072 1.00 42.53 191 LYS A N 1
ATOM 1341 C CA . LYS A 1 191 ? -22.712 21.289 -36.320 1.00 42.53 191 LYS A CA 1
ATOM 1342 C C . LYS A 1 191 ? -23.955 22.092 -35.913 1.00 42.53 191 LYS A C 1
ATOM 1344 O O . LYS A 1 191 ? -24.999 21.914 -36.532 1.00 42.53 191 LYS A O 1
ATOM 1349 N N . ALA A 1 192 ? -23.859 22.973 -34.915 1.00 35.72 192 ALA A N 1
ATOM 1350 C CA . ALA A 1 192 ? -24.948 23.885 -34.553 1.00 35.72 192 ALA A CA 1
ATOM 1351 C C . ALA A 1 192 ? -24.466 25.333 -34.358 1.00 35.72 192 ALA A C 1
ATOM 1353 O O . ALA A 1 192 ? -23.404 25.614 -33.809 1.00 35.72 192 ALA A O 1
ATOM 1354 N N . LYS A 1 193 ? -25.296 26.218 -34.904 1.00 35.00 193 LYS A N 1
ATOM 1355 C CA . LYS A 1 193 ? -25.214 27.666 -35.131 1.00 35.00 193 LYS A CA 1
ATOM 1356 C C . LYS A 1 193 ? -25.083 28.479 -33.827 1.00 35.00 193 LYS A C 1
ATOM 1358 O O . LYS A 1 193 ? -25.778 28.194 -32.858 1.00 35.00 193 LYS A O 1
ATOM 1363 N N . ARG A 1 194 ? -24.266 29.543 -33.845 1.00 39.09 194 ARG A N 1
ATOM 1364 C CA . ARG A 1 194 ? -24.263 30.633 -32.841 1.00 39.09 194 ARG A CA 1
ATOM 1365 C C . ARG A 1 194 ? -25.524 31.504 -32.966 1.00 39.09 194 ARG A C 1
ATOM 1367 O O . ARG A 1 194 ? -25.925 31.791 -34.095 1.00 39.09 194 ARG A O 1
ATOM 1374 N N . PRO A 1 195 ? -26.009 32.059 -31.845 1.00 40.53 195 PRO A N 1
ATOM 1375 C CA . PRO A 1 195 ? -26.521 33.425 -31.783 1.00 40.53 195 PRO A CA 1
ATOM 1376 C C . PRO A 1 195 ? -25.654 34.319 -30.863 1.00 40.53 195 PRO A C 1
ATOM 1378 O O . PRO A 1 195 ? -24.867 33.793 -30.068 1.00 40.53 195 PRO A O 1
ATOM 1381 N N . PRO A 1 196 ? -25.738 35.656 -31.006 1.00 54.09 196 PRO A N 1
ATOM 1382 C CA . PRO A 1 196 ? -24.905 36.602 -30.275 1.00 54.09 196 PRO A CA 1
ATOM 1383 C C . PRO A 1 196 ? -25.558 37.101 -28.974 1.00 54.09 196 PRO A C 1
ATOM 1385 O O . PRO A 1 196 ? -26.748 36.920 -28.740 1.00 54.09 196 PRO A O 1
ATOM 1388 N N . ASP A 1 197 ? -24.713 37.790 -28.210 1.00 36.94 197 ASP A N 1
ATOM 1389 C CA . ASP A 1 197 ? -24.977 38.723 -27.113 1.00 36.94 197 ASP A CA 1
ATOM 1390 C C . ASP A 1 197 ? -25.226 38.238 -25.680 1.00 36.94 197 ASP A C 1
ATOM 1392 O O . ASP A 1 197 ? -26.144 37.496 -25.350 1.00 36.94 197 ASP A O 1
ATOM 1396 N N . GLY A 1 198 ? -24.412 38.841 -24.802 1.00 39.38 198 GLY A N 1
ATOM 1397 C CA . GLY A 1 198 ? -24.930 39.512 -23.617 1.00 39.38 198 GLY A CA 1
ATOM 1398 C C . GLY A 1 198 ? -24.852 38.735 -22.313 1.00 39.38 198 GLY A C 1
ATOM 1399 O O . GLY A 1 198 ? -25.840 38.162 -21.875 1.00 39.38 198 GLY A O 1
ATOM 1400 N N . THR A 1 199 ? -23.698 38.790 -21.641 1.00 35.72 199 THR A N 1
ATOM 1401 C CA . THR A 1 199 ? -23.524 39.281 -20.251 1.00 35.72 199 THR A CA 1
ATOM 1402 C C . THR A 1 199 ? -22.206 38.762 -19.670 1.00 35.72 199 THR A C 1
ATOM 1404 O O . THR A 1 199 ? -21.987 37.564 -19.495 1.00 35.72 199 THR A O 1
ATOM 1407 N N . SER A 1 200 ? -21.303 39.695 -19.359 1.00 40.94 200 SER A N 1
ATOM 1408 C CA . SER A 1 200 ? -20.076 39.438 -18.604 1.00 40.94 200 SER A CA 1
ATOM 1409 C C . SER A 1 200 ? -20.445 39.038 -17.175 1.00 40.94 200 SER A C 1
ATOM 1411 O O . SER A 1 200 ? -20.695 39.880 -16.314 1.00 40.94 200 SER A O 1
ATOM 1413 N N . ARG A 1 201 ? -20.523 37.730 -16.926 1.00 36.59 201 ARG A N 1
ATOM 1414 C CA . ARG A 1 201 ? -20.564 37.166 -15.578 1.00 36.59 201 ARG A CA 1
ATOM 1415 C C . ARG A 1 201 ? -19.138 36.786 -15.218 1.00 36.59 201 ARG A C 1
ATOM 1417 O O . ARG A 1 201 ? -18.574 35.894 -15.846 1.00 36.59 201 ARG A O 1
ATOM 1424 N N . ALA A 1 202 ? -18.572 37.469 -14.222 1.00 43.47 202 ALA A N 1
ATOM 1425 C CA . ALA A 1 202 ? -17.253 37.189 -13.668 1.00 43.47 202 ALA A CA 1
ATOM 1426 C C . ALA A 1 202 ? -17.076 35.677 -13.457 1.00 43.47 202 ALA A C 1
ATOM 1428 O O . ALA A 1 202 ? -17.672 35.068 -12.562 1.00 43.47 202 ALA A O 1
ATOM 1429 N N . THR A 1 203 ? -16.288 35.054 -14.331 1.00 34.84 203 THR A N 1
ATOM 1430 C CA . THR A 1 203 ? -15.919 33.651 -14.226 1.00 34.84 203 THR A CA 1
ATOM 1431 C C . THR A 1 203 ? -15.050 33.513 -12.990 1.00 34.84 203 THR A C 1
ATOM 1433 O O . THR A 1 203 ? -13.889 33.919 -13.000 1.00 34.84 203 THR A O 1
ATOM 1436 N N . LYS A 1 204 ? -15.620 32.947 -11.919 1.00 40.78 204 LYS A N 1
ATOM 1437 C CA . LYS A 1 204 ? -14.850 32.374 -10.809 1.00 40.78 204 LYS A CA 1
ATOM 1438 C C . LYS A 1 204 ? -13.695 31.592 -11.429 1.00 40.78 204 LYS A C 1
ATOM 1440 O O . LYS A 1 204 ? -13.957 30.704 -12.246 1.00 40.78 204 LYS A O 1
ATOM 1445 N N . SER A 1 205 ? -12.452 31.963 -11.110 1.00 36.94 205 SER A N 1
ATOM 1446 C CA . SER A 1 205 ? -11.284 31.274 -11.649 1.00 36.94 205 SER A CA 1
ATOM 1447 C C . SER A 1 205 ? -11.434 29.791 -11.320 1.00 36.94 205 SER A C 1
ATOM 1449 O O . SER A 1 205 ? -11.514 29.382 -10.159 1.00 36.94 205 SER A O 1
ATOM 1451 N N . LYS A 1 206 ? -11.608 28.971 -12.359 1.00 46.06 206 LYS A N 1
ATOM 1452 C CA . LYS A 1 206 ? -11.595 27.525 -12.190 1.00 46.06 206 LYS A CA 1
ATOM 1453 C C . LYS A 1 206 ? -10.184 27.202 -11.724 1.00 46.06 206 LYS A C 1
ATOM 1455 O O . LYS A 1 206 ? -9.235 27.489 -12.454 1.00 46.06 206 LYS A O 1
ATOM 1460 N N . LYS A 1 207 ? -10.044 26.669 -10.504 1.00 52.59 207 LYS A N 1
ATOM 1461 C CA . LYS A 1 207 ? -8.774 26.085 -10.063 1.00 52.59 207 LYS A CA 1
ATOM 1462 C C . LYS A 1 207 ? -8.281 25.169 -11.195 1.00 52.59 207 LYS A C 1
ATOM 1464 O O . LYS A 1 207 ? -9.108 24.423 -11.731 1.00 52.59 207 LYS A O 1
ATOM 1469 N N . PRO A 1 208 ? -7.005 25.263 -11.605 1.00 55.53 208 PRO A N 1
ATOM 1470 C CA . PRO A 1 208 ? -6.478 24.392 -12.643 1.00 55.53 208 PRO A CA 1
ATOM 1471 C C . PRO A 1 208 ? -6.724 22.942 -12.226 1.00 55.53 208 PRO A C 1
ATOM 1473 O O . PRO A 1 208 ? -6.433 22.559 -11.093 1.00 55.53 208 PRO A O 1
ATOM 1476 N N . VAL A 1 209 ? -7.341 22.174 -13.124 1.00 62.56 209 VAL A N 1
ATOM 1477 C CA . VAL A 1 209 ? -7.597 20.747 -12.914 1.00 62.56 209 VAL A CA 1
ATOM 1478 C C . VAL A 1 209 ? -6.242 20.070 -12.731 1.00 62.56 209 VAL A C 1
ATOM 1480 O O . VAL A 1 209 ? -5.333 20.309 -13.524 1.00 62.56 209 VAL A O 1
ATOM 1483 N N . ALA A 1 210 ? -6.090 19.279 -11.670 1.00 71.12 210 ALA A N 1
ATOM 1484 C CA . ALA A 1 210 ? -4.854 18.555 -11.418 1.00 71.12 210 ALA A CA 1
ATOM 1485 C C . ALA A 1 210 ? -4.548 17.601 -12.584 1.00 71.12 210 ALA A C 1
ATOM 1487 O O . ALA A 1 210 ? -5.365 16.744 -12.923 1.00 71.12 210 ALA A O 1
ATOM 1488 N N . THR A 1 211 ? -3.371 17.753 -13.190 1.00 73.25 211 THR A N 1
ATOM 1489 C CA . THR A 1 211 ? -2.824 16.788 -14.147 1.00 73.25 211 THR A CA 1
ATOM 1490 C C . THR A 1 211 ? -1.937 15.825 -13.375 1.00 73.25 211 THR A C 1
ATOM 1492 O O . THR A 1 211 ? -1.043 16.262 -12.658 1.00 73.25 211 THR A O 1
ATOM 1495 N N . PHE A 1 212 ? -2.187 14.526 -13.500 1.00 79.25 212 PHE A N 1
ATOM 1496 C CA . PHE A 1 212 ? -1.376 13.501 -12.849 1.00 79.25 212 PHE A CA 1
ATOM 1497 C C . PHE A 1 212 ? -0.292 13.002 -13.798 1.00 79.25 212 PHE A C 1
ATOM 1499 O O . PHE A 1 212 ? -0.565 12.770 -14.979 1.00 79.25 212 PHE A O 1
ATOM 1506 N N . GLY A 1 213 ? 0.921 12.817 -13.284 1.00 74.75 213 GLY A N 1
ATOM 1507 C CA . GLY A 1 213 ? 1.986 12.173 -14.041 1.00 74.75 213 GLY A CA 1
ATOM 1508 C C . GLY A 1 213 ? 1.801 10.651 -14.090 1.00 74.75 213 GLY A C 1
ATOM 1509 O O . GLY A 1 213 ? 1.042 10.054 -13.321 1.00 74.75 213 GLY A O 1
ATOM 1510 N N . ALA A 1 214 ? 2.485 10.006 -15.036 1.00 78.31 214 ALA A N 1
ATOM 1511 C CA . ALA A 1 214 ? 2.466 8.554 -15.178 1.00 78.31 214 ALA A CA 1
ATOM 1512 C C . ALA A 1 214 ? 3.517 7.904 -14.269 1.00 78.31 214 ALA A C 1
ATOM 1514 O O . ALA A 1 214 ? 4.666 8.346 -14.207 1.00 78.31 214 ALA A O 1
ATOM 1515 N N . ARG A 1 215 ? 3.150 6.796 -13.616 1.00 83.81 215 ARG A N 1
ATOM 1516 C CA . ARG A 1 215 ? 4.121 5.948 -12.911 1.00 83.81 215 ARG A CA 1
ATOM 1517 C C . ARG A 1 215 ? 5.161 5.399 -13.887 1.00 83.81 215 ARG A C 1
ATOM 1519 O O . ARG A 1 215 ? 4.848 5.077 -15.032 1.00 83.81 215 ARG A O 1
ATOM 1526 N N . SER A 1 216 ? 6.403 5.276 -13.432 1.00 81.50 216 SER A N 1
ATOM 1527 C CA . SER A 1 216 ? 7.541 4.924 -14.286 1.00 81.50 216 SER A CA 1
ATOM 1528 C C . SER A 1 216 ? 8.569 4.087 -13.537 1.00 81.50 216 SER A C 1
ATOM 1530 O O . SER A 1 216 ? 8.892 4.383 -12.392 1.00 81.50 216 SER A O 1
ATOM 1532 N N . THR A 1 217 ? 9.134 3.085 -14.212 1.00 86.00 217 THR A N 1
ATOM 1533 C CA . THR A 1 217 ? 10.267 2.289 -13.707 1.00 86.00 217 THR A CA 1
ATOM 1534 C C . THR A 1 217 ? 11.632 2.883 -14.070 1.00 86.00 217 THR A C 1
ATOM 1536 O O . THR A 1 217 ? 12.673 2.311 -13.749 1.00 86.00 217 THR A O 1
ATOM 1539 N N . LYS A 1 218 ? 11.647 4.025 -14.769 1.00 89.50 218 LYS A N 1
ATOM 1540 C CA . LYS A 1 218 ? 12.878 4.752 -15.103 1.00 89.50 218 LYS A CA 1
ATOM 1541 C C . LYS A 1 218 ? 13.495 5.370 -13.847 1.00 89.50 218 LYS A C 1
ATOM 1543 O O . LYS A 1 218 ? 12.832 5.520 -12.824 1.00 89.50 218 LYS A O 1
ATOM 1548 N N . THR A 1 219 ? 14.751 5.787 -13.969 1.00 92.75 219 THR A N 1
ATOM 1549 C CA . THR A 1 219 ? 15.436 6.604 -12.965 1.00 92.75 219 THR A CA 1
ATOM 1550 C C . THR A 1 219 ? 14.608 7.845 -12.639 1.00 92.75 219 THR A C 1
ATOM 1552 O O . THR A 1 219 ? 14.254 8.613 -13.535 1.00 92.75 219 THR A O 1
ATOM 1555 N N . GLU A 1 220 ? 14.287 8.041 -11.365 1.00 93.56 220 GLU A N 1
ATOM 1556 C CA . GLU A 1 220 ? 13.565 9.221 -10.907 1.00 93.56 220 GLU A CA 1
ATOM 1557 C C . GLU A 1 220 ? 14.421 10.486 -11.002 1.00 93.56 220 GLU A C 1
ATOM 1559 O O . GLU A 1 220 ? 15.642 10.458 -10.818 1.00 93.56 220 GLU A O 1
ATOM 1564 N N . LYS A 1 221 ? 13.765 11.635 -11.195 1.00 93.38 221 LYS A N 1
ATOM 1565 C CA . LYS A 1 221 ? 14.425 12.927 -11.000 1.00 93.38 221 LYS A CA 1
ATOM 1566 C C . LYS A 1 221 ? 14.929 13.025 -9.558 1.00 93.38 221 LYS A C 1
ATOM 1568 O O . LYS A 1 221 ? 14.209 12.692 -8.622 1.00 93.38 221 LYS A O 1
ATOM 1573 N N . GLY A 1 222 ? 16.167 13.484 -9.391 1.00 93.44 222 GLY A N 1
ATOM 1574 C CA . GLY A 1 222 ? 16.823 13.563 -8.082 1.00 93.44 222 GLY A CA 1
ATOM 1575 C C . GLY A 1 222 ? 17.393 12.236 -7.568 1.00 93.44 222 GLY A C 1
ATOM 1576 O O . GLY A 1 222 ? 17.918 12.213 -6.458 1.00 93.44 222 GLY A O 1
ATOM 1577 N N . ALA A 1 223 ? 17.315 11.143 -8.339 1.00 96.62 223 ALA A N 1
ATOM 1578 C CA . ALA A 1 223 ? 18.063 9.932 -8.027 1.00 96.62 223 ALA A CA 1
ATOM 1579 C C . ALA A 1 223 ? 19.544 10.094 -8.401 1.00 96.62 223 ALA A C 1
ATOM 1581 O O . ALA A 1 223 ? 19.886 10.643 -9.450 1.00 96.62 223 ALA A O 1
ATOM 1582 N N . GLU A 1 224 ? 20.423 9.580 -7.550 1.00 96.94 224 GLU A N 1
ATOM 1583 C CA . GLU A 1 224 ? 21.875 9.713 -7.675 1.00 96.94 224 GLU A CA 1
ATOM 1584 C C . GLU A 1 224 ? 22.557 8.342 -7.649 1.00 96.94 224 GLU A C 1
ATOM 1586 O O . GLU A 1 224 ? 21.960 7.329 -7.274 1.00 96.94 224 GLU A O 1
ATOM 1591 N N . ARG A 1 225 ? 23.840 8.285 -8.022 1.00 97.25 225 ARG A N 1
ATOM 1592 C CA . ARG A 1 225 ? 24.604 7.038 -7.919 1.00 97.25 225 ARG A CA 1
ATOM 1593 C C . ARG A 1 225 ? 24.783 6.636 -6.448 1.00 97.25 225 ARG A C 1
ATOM 1595 O O . ARG A 1 225 ? 25.148 7.478 -5.627 1.00 97.25 225 ARG A O 1
ATOM 1602 N N . PRO A 1 226 ? 24.603 5.351 -6.099 1.00 96.25 226 PRO A N 1
ATOM 1603 C CA . PRO A 1 226 ? 24.750 4.891 -4.727 1.00 96.25 226 PRO A CA 1
ATOM 1604 C C . PRO A 1 226 ? 26.186 5.054 -4.232 1.00 96.25 226 PRO A C 1
ATOM 1606 O O . PRO A 1 226 ? 27.131 4.552 -4.839 1.00 96.25 226 PRO A O 1
ATOM 1609 N N . THR A 1 227 ? 26.339 5.667 -3.061 1.00 97.19 227 THR A N 1
ATOM 1610 C CA . THR A 1 227 ? 27.585 5.598 -2.291 1.00 97.19 227 THR A CA 1
ATOM 1611 C C . THR A 1 227 ? 27.527 4.437 -1.301 1.00 97.19 227 THR A C 1
ATOM 1613 O O . THR A 1 227 ? 26.454 4.020 -0.852 1.00 97.19 227 THR A O 1
ATOM 1616 N N . ALA A 1 228 ? 28.690 3.937 -0.877 1.00 96.88 228 ALA A N 1
ATOM 1617 C CA . ALA A 1 228 ? 28.756 2.902 0.155 1.00 96.88 228 ALA A CA 1
ATOM 1618 C C . ALA A 1 228 ? 28.070 3.335 1.466 1.00 96.88 228 ALA A C 1
ATOM 1620 O O . ALA A 1 228 ? 27.511 2.495 2.173 1.00 96.88 228 ALA A O 1
ATOM 1621 N N . SER A 1 229 ? 28.079 4.635 1.788 1.00 96.31 229 SER A N 1
ATOM 1622 C CA . SER A 1 229 ? 27.396 5.155 2.975 1.00 96.31 229 SER A CA 1
ATOM 1623 C C . SER A 1 229 ? 25.880 5.045 2.856 1.00 96.31 229 SER A C 1
ATOM 1625 O O . SER A 1 229 ? 25.246 4.479 3.747 1.00 96.31 229 SER A O 1
ATOM 1627 N N . VAL A 1 230 ? 25.314 5.476 1.727 1.00 95.81 230 VAL A N 1
ATOM 1628 C CA . VAL A 1 230 ? 23.866 5.397 1.482 1.00 95.81 230 VAL A CA 1
ATOM 1629 C C . VAL A 1 230 ? 23.393 3.941 1.478 1.00 95.81 230 VAL A C 1
ATOM 1631 O O . VAL A 1 230 ? 22.398 3.609 2.118 1.00 95.81 230 VAL A O 1
ATOM 1634 N N . LEU A 1 231 ? 24.149 3.022 0.869 1.00 95.56 231 LEU A N 1
ATOM 1635 C CA . LEU A 1 231 ? 23.809 1.594 0.896 1.00 95.56 231 LEU A CA 1
ATOM 1636 C C . LEU A 1 231 ? 23.817 1.005 2.316 1.00 95.56 231 LEU A C 1
ATOM 1638 O O . LEU A 1 231 ? 22.980 0.158 2.638 1.00 95.56 231 LEU A O 1
ATOM 1642 N N . ARG A 1 232 ? 24.734 1.445 3.190 1.00 96.44 232 ARG A N 1
ATOM 1643 C CA . ARG A 1 232 ? 24.714 1.060 4.612 1.00 96.44 232 ARG A CA 1
ATOM 1644 C C . ARG A 1 232 ? 23.492 1.625 5.327 1.00 96.44 232 ARG A C 1
ATOM 1646 O O . ARG A 1 232 ? 22.910 0.926 6.152 1.00 96.44 232 ARG A O 1
ATOM 1653 N N . GLU A 1 233 ? 23.084 2.850 5.015 1.00 95.94 233 GLU A N 1
ATOM 1654 C CA . GLU A 1 233 ? 21.873 3.455 5.577 1.00 95.94 233 GLU A CA 1
ATOM 1655 C C . GLU A 1 233 ? 20.606 2.704 5.173 1.00 95.94 233 GLU A C 1
ATOM 1657 O O . GLU A 1 233 ? 19.810 2.380 6.052 1.00 95.94 233 GLU A O 1
ATOM 1662 N N . ILE A 1 234 ? 20.474 2.310 3.903 1.00 95.19 234 ILE A N 1
ATOM 1663 C CA . ILE A 1 234 ? 19.364 1.468 3.428 1.00 95.19 234 ILE A CA 1
ATOM 1664 C C . ILE A 1 234 ? 19.290 0.165 4.237 1.00 95.19 234 ILE A C 1
ATOM 1666 O O . ILE A 1 234 ? 18.217 -0.247 4.682 1.00 95.19 234 ILE A O 1
ATOM 1670 N N . ARG A 1 235 ? 20.433 -0.495 4.475 1.00 95.44 235 ARG A N 1
ATOM 1671 C CA . ARG A 1 235 ? 20.479 -1.722 5.291 1.00 95.44 235 ARG A CA 1
ATOM 1672 C C . ARG A 1 235 ? 20.080 -1.453 6.742 1.00 95.44 235 ARG A C 1
ATOM 1674 O O . ARG A 1 235 ? 19.269 -2.195 7.284 1.00 95.44 235 ARG A O 1
ATOM 1681 N N . ARG A 1 236 ? 20.602 -0.384 7.356 1.00 94.12 236 ARG A N 1
ATOM 1682 C CA . ARG A 1 236 ? 20.243 0.015 8.730 1.00 94.12 236 ARG A CA 1
ATOM 1683 C C . ARG A 1 236 ? 18.755 0.322 8.870 1.00 94.12 236 ARG A C 1
ATOM 1685 O O . ARG A 1 236 ? 18.178 0.007 9.906 1.00 94.12 236 ARG A O 1
ATOM 1692 N N . ALA A 1 237 ? 18.139 0.895 7.840 1.00 91.88 237 ALA A N 1
ATOM 1693 C CA . ALA A 1 237 ? 16.710 1.162 7.813 1.00 91.88 237 ALA A CA 1
ATOM 1694 C C . ALA A 1 237 ? 15.867 -0.108 7.870 1.00 91.88 237 ALA A C 1
ATOM 1696 O O . ALA A 1 237 ? 14.974 -0.209 8.710 1.00 91.88 237 ALA A O 1
ATOM 1697 N N . LYS A 1 238 ? 16.229 -1.126 7.084 1.00 91.38 238 LYS A N 1
ATOM 1698 C CA . LYS A 1 238 ? 15.552 -2.431 7.102 1.00 91.38 238 LYS A CA 1
ATOM 1699 C C . LYS A 1 238 ? 15.590 -3.120 8.468 1.00 91.38 238 LYS A C 1
ATOM 1701 O O . LYS A 1 238 ? 14.620 -3.766 8.838 1.00 91.38 238 LYS A O 1
ATOM 1706 N N . LEU A 1 239 ? 16.653 -2.937 9.256 1.00 92.06 239 LEU A N 1
ATOM 1707 C CA . LEU A 1 239 ? 16.751 -3.532 10.599 1.00 92.06 239 LEU A CA 1
ATOM 1708 C C . LEU A 1 239 ? 15.672 -3.027 11.573 1.00 92.06 239 LEU A C 1
ATOM 1710 O O . LEU A 1 239 ? 15.398 -3.689 12.571 1.00 92.06 239 LEU A O 1
ATOM 1714 N N . ARG A 1 240 ? 15.043 -1.877 11.297 1.00 90.81 240 ARG A N 1
ATOM 1715 C CA . ARG A 1 240 ? 13.956 -1.334 12.124 1.00 90.81 240 ARG A CA 1
ATOM 1716 C C . ARG A 1 240 ? 12.585 -1.940 11.821 1.00 90.81 240 ARG A C 1
ATOM 1718 O O . ARG A 1 240 ? 11.655 -1.705 12.583 1.00 90.81 240 ARG A O 1
ATOM 1725 N N . GLU A 1 241 ? 12.453 -2.731 10.756 1.00 90.38 241 GLU A N 1
ATOM 1726 C CA . GLU A 1 241 ? 11.170 -3.303 10.321 1.00 90.38 241 GLU A CA 1
ATOM 1727 C C . GLU A 1 241 ? 10.504 -4.201 11.372 1.00 90.38 241 GLU A C 1
ATOM 1729 O O . GLU A 1 241 ? 9.282 -4.298 11.412 1.00 90.38 241 GLU A O 1
ATOM 1734 N N . ASN A 1 242 ? 11.290 -4.796 12.267 1.00 85.88 242 ASN A N 1
ATOM 1735 C CA . ASN A 1 242 ? 10.787 -5.702 13.299 1.00 85.88 242 ASN A CA 1
ATOM 1736 C C . ASN A 1 242 ? 10.430 -4.993 14.613 1.00 85.88 242 ASN A C 1
ATOM 1738 O O . ASN A 1 242 ? 10.096 -5.656 15.592 1.00 85.88 242 ASN A O 1
ATOM 1742 N N . LYS A 1 243 ? 10.528 -3.657 14.671 1.00 91.88 243 LYS A N 1
ATOM 1743 C CA . LYS A 1 243 ? 10.294 -2.890 15.896 1.00 91.88 243 LYS A CA 1
ATOM 1744 C C . LYS A 1 243 ? 9.124 -1.930 15.733 1.00 91.88 243 LYS A C 1
ATOM 1746 O O . LYS A 1 243 ? 9.234 -0.917 15.046 1.00 91.88 243 LYS A O 1
ATOM 1751 N N . THR A 1 244 ? 8.038 -2.219 16.437 1.00 93.62 244 THR A N 1
ATOM 1752 C CA . THR A 1 244 ? 6.959 -1.257 16.676 1.00 93.62 244 THR A CA 1
ATOM 1753 C C . THR A 1 244 ? 7.416 -0.227 17.708 1.00 93.62 244 THR A C 1
ATOM 1755 O O . THR A 1 244 ? 8.054 -0.581 18.703 1.00 93.62 244 THR A O 1
ATOM 1758 N N . LEU A 1 245 ? 7.119 1.049 17.468 1.00 95.06 245 LEU A N 1
ATOM 1759 C CA . LEU A 1 245 ? 7.320 2.111 18.450 1.00 95.06 245 LEU A CA 1
ATOM 1760 C C . LEU A 1 245 ? 5.992 2.479 19.098 1.00 95.06 245 LEU A C 1
ATOM 1762 O O . LEU A 1 245 ? 5.026 2.791 18.407 1.00 95.06 245 LEU A O 1
ATOM 1766 N N . SER A 1 246 ? 5.998 2.518 20.424 1.00 94.94 246 SER A N 1
ATOM 1767 C CA . SER A 1 246 ? 4.848 2.887 21.243 1.00 94.94 246 SER A CA 1
ATOM 1768 C C . SER A 1 246 ? 5.237 4.030 22.168 1.00 94.94 246 SER A C 1
ATOM 1770 O O . SER A 1 246 ? 6.319 4.029 22.759 1.00 94.94 246 SER A O 1
ATOM 1772 N N . LYS A 1 247 ? 4.352 5.016 22.310 1.00 95.75 247 LYS A N 1
ATOM 1773 C CA . LYS A 1 247 ? 4.464 6.073 23.321 1.00 95.75 247 LYS A CA 1
ATOM 1774 C C . LYS A 1 247 ? 3.077 6.399 23.837 1.00 95.75 247 LYS A C 1
ATOM 1776 O O . LYS A 1 247 ? 2.151 6.544 23.047 1.00 95.75 247 LYS A O 1
ATOM 1781 N N . ASN A 1 248 ? 2.948 6.566 25.153 1.00 95.12 248 ASN A N 1
ATOM 1782 C CA . ASN A 1 248 ? 1.663 6.879 25.765 1.00 95.12 248 ASN A CA 1
ATOM 1783 C C . ASN A 1 248 ? 1.006 8.099 25.094 1.00 95.12 248 ASN A C 1
ATOM 1785 O O . ASN A 1 248 ? 1.637 9.141 24.893 1.00 95.12 248 ASN A O 1
ATOM 1789 N N . GLY A 1 249 ? -0.262 7.936 24.731 1.00 91.31 249 GLY A N 1
ATOM 1790 C CA . GLY A 1 249 ? -1.057 8.935 24.043 1.00 91.31 249 GLY A CA 1
ATOM 1791 C C . GLY A 1 249 ? -0.790 9.062 22.544 1.00 91.31 249 GLY A C 1
ATOM 1792 O O . GLY A 1 249 ? -1.519 9.824 21.926 1.00 91.31 249 GLY A O 1
ATOM 1793 N N . TYR A 1 250 ? 0.178 8.363 21.952 1.00 93.62 250 TYR A N 1
ATOM 1794 C CA . TYR A 1 250 ? 0.428 8.341 20.507 1.00 93.62 250 TYR A CA 1
ATOM 1795 C C . TYR A 1 250 ? -0.008 6.999 19.913 1.00 93.62 250 TYR A C 1
ATOM 1797 O O . TYR A 1 250 ? 0.062 5.988 20.610 1.00 93.62 250 TYR A O 1
ATOM 1805 N N . PRO A 1 251 ? -0.437 6.962 18.641 1.00 91.75 251 PRO A N 1
ATOM 1806 C CA . PRO A 1 251 ? -0.682 5.693 17.974 1.00 91.75 251 PRO A CA 1
ATOM 1807 C C . PRO A 1 251 ? 0.619 4.899 17.837 1.00 91.75 251 PRO A C 1
ATOM 1809 O O . PRO A 1 251 ? 1.681 5.485 17.619 1.00 91.75 251 PRO A O 1
ATOM 1812 N N . ASP A 1 252 ? 0.530 3.575 17.913 1.00 94.31 252 ASP A N 1
ATOM 1813 C CA . ASP A 1 252 ? 1.682 2.700 17.705 1.00 94.31 252 ASP A CA 1
ATOM 1814 C C . ASP A 1 252 ? 2.172 2.800 16.258 1.00 94.31 252 ASP A C 1
ATOM 1816 O O . ASP A 1 252 ? 1.410 2.563 15.320 1.00 94.31 252 ASP A O 1
ATOM 1820 N N . ALA A 1 253 ? 3.449 3.136 16.064 1.00 94.12 253 ALA A N 1
ATOM 1821 C CA . ALA A 1 253 ? 4.073 3.124 14.747 1.00 94.12 253 ALA A CA 1
ATOM 1822 C C . ALA A 1 253 ? 4.584 1.708 14.445 1.00 94.12 253 ALA A C 1
ATOM 1824 O O . ALA A 1 253 ? 5.572 1.277 15.051 1.00 94.12 253 ALA A O 1
ATOM 1825 N N . PRO A 1 254 ? 3.957 0.969 13.514 1.00 94.62 254 PRO A N 1
ATOM 1826 C CA . PRO A 1 254 ? 4.373 -0.386 13.185 1.00 94.62 254 PRO A CA 1
ATOM 1827 C C . PRO A 1 254 ? 5.741 -0.376 12.500 1.00 94.62 254 PRO A C 1
ATOM 1829 O O . PRO A 1 254 ? 6.094 0.573 11.798 1.00 94.62 254 PRO A O 1
ATOM 1832 N N . GLY A 1 255 ? 6.509 -1.456 12.641 1.00 93.75 255 GLY A N 1
ATOM 1833 C CA . GLY A 1 255 ? 7.877 -1.509 12.119 1.00 93.75 255 GLY A CA 1
ATOM 1834 C C . GLY A 1 255 ? 8.003 -1.268 10.604 1.00 93.75 255 GLY A C 1
ATOM 1835 O O . GLY A 1 255 ? 8.964 -0.637 10.158 1.00 93.75 255 GLY A O 1
ATOM 1836 N N . TRP A 1 256 ? 6.989 -1.635 9.805 1.00 92.31 256 TRP A N 1
ATOM 1837 C CA . TRP A 1 256 ? 6.947 -1.307 8.371 1.00 92.31 256 TRP A CA 1
ATOM 1838 C C . TRP A 1 256 ? 6.893 0.201 8.095 1.00 92.31 256 TRP A C 1
ATOM 1840 O O . TRP A 1 256 ? 7.357 0.636 7.044 1.00 92.31 256 TRP A O 1
ATOM 1850 N N . ALA A 1 257 ? 6.347 0.998 9.017 1.00 94.19 257 ALA A N 1
ATOM 1851 C CA . ALA A 1 257 ? 6.369 2.452 8.944 1.00 94.19 257 ALA A CA 1
ATOM 1852 C C . ALA A 1 257 ? 7.700 2.987 9.476 1.00 94.19 257 ALA A C 1
ATOM 1854 O O . ALA A 1 257 ? 8.334 3.823 8.837 1.00 94.19 257 ALA A O 1
ATOM 1855 N N . VAL A 1 258 ? 8.178 2.452 10.601 1.00 96.69 258 VAL A N 1
ATOM 1856 C CA . VAL A 1 258 ? 9.433 2.868 11.250 1.00 96.69 258 VAL A CA 1
ATOM 1857 C C . VAL A 1 258 ? 10.645 2.698 10.325 1.00 96.69 258 VAL A C 1
ATOM 1859 O O . VAL A 1 258 ? 11.523 3.561 10.299 1.00 96.69 258 VAL A O 1
ATOM 1862 N N . LYS A 1 259 ? 10.694 1.634 9.511 1.00 96.00 259 LYS A N 1
ATOM 1863 C CA . LYS A 1 259 ? 11.789 1.414 8.547 1.00 96.00 259 LYS A CA 1
ATOM 1864 C C . LYS A 1 259 ? 11.878 2.487 7.456 1.00 96.00 259 LYS A C 1
ATOM 1866 O O . LYS A 1 259 ? 12.920 2.606 6.823 1.00 96.00 259 LYS A O 1
ATOM 1871 N N . THR A 1 260 ? 10.809 3.252 7.222 1.00 96.50 260 THR A N 1
ATOM 1872 C CA . THR A 1 260 ? 10.797 4.323 6.208 1.00 96.50 260 THR A CA 1
ATOM 1873 C C . THR A 1 260 ? 11.493 5.597 6.680 1.00 96.50 260 THR A C 1
ATOM 1875 O O . THR A 1 260 ? 11.726 6.486 5.872 1.00 96.50 260 THR A O 1
ATOM 1878 N N . PHE A 1 261 ? 11.852 5.691 7.962 1.00 97.50 261 PHE A N 1
ATOM 1879 C CA . PHE A 1 261 ? 12.596 6.815 8.522 1.00 97.50 261 PHE A CA 1
ATOM 1880 C C . PHE A 1 261 ? 14.081 6.492 8.615 1.00 97.50 261 PHE A C 1
ATOM 1882 O O . PHE A 1 261 ? 14.445 5.349 8.890 1.00 97.50 261 PHE A O 1
ATOM 1889 N N . LYS A 1 262 ? 14.951 7.485 8.419 1.00 95.81 262 LYS A N 1
ATOM 1890 C CA . LYS A 1 262 ? 16.418 7.359 8.469 1.00 95.81 262 LYS A CA 1
ATOM 1891 C C . LYS A 1 262 ? 16.937 6.989 9.862 1.00 95.81 262 LYS A C 1
ATOM 1893 O O . LYS A 1 262 ? 17.875 6.194 9.975 1.00 95.81 262 LYS A O 1
ATOM 1898 N N . SER A 1 263 ? 16.252 7.475 10.891 1.00 95.75 263 SER A N 1
ATOM 1899 C CA . SER A 1 263 ? 16.433 7.156 12.313 1.00 95.75 263 SER A CA 1
ATOM 1900 C C . SER A 1 263 ? 15.085 6.760 12.923 1.00 95.75 263 SER A C 1
ATOM 1902 O O . SER A 1 263 ? 14.074 6.774 12.225 1.00 95.75 263 SER A O 1
ATOM 1904 N N . TYR A 1 264 ? 15.038 6.384 14.204 1.00 96.19 264 TYR A N 1
ATOM 1905 C CA . TYR A 1 264 ? 13.743 6.209 14.867 1.00 96.19 264 TYR A CA 1
ATOM 1906 C C . TYR A 1 264 ? 12.982 7.545 14.851 1.00 96.19 264 TYR A C 1
ATOM 1908 O O . TYR A 1 264 ? 13.553 8.542 15.294 1.00 96.19 264 TYR A O 1
ATOM 1916 N N . PRO A 1 265 ? 11.750 7.594 14.310 1.00 97.38 265 PRO A N 1
ATOM 1917 C CA . PRO A 1 265 ? 10.982 8.826 14.276 1.00 97.38 265 PRO A CA 1
ATOM 1918 C C . PRO A 1 265 ? 10.606 9.258 15.689 1.00 97.38 265 PRO A C 1
ATOM 1920 O O . PRO A 1 265 ? 10.436 8.438 16.594 1.00 97.38 265 PRO A O 1
ATOM 1923 N N . GLU A 1 266 ? 10.421 10.558 15.852 1.00 97.69 266 GLU A N 1
ATOM 1924 C CA . GLU A 1 266 ? 10.024 11.159 17.110 1.00 97.69 266 GLU A CA 1
ATOM 1925 C C . GLU A 1 266 ? 8.513 11.414 17.135 1.00 97.69 266 GLU A C 1
ATOM 1927 O O . GLU A 1 266 ? 7.932 11.888 16.153 1.00 97.69 266 GLU A O 1
ATOM 1932 N N . PRO A 1 267 ? 7.846 11.128 18.258 1.00 97.25 267 PRO A N 1
ATOM 1933 C CA . PRO A 1 267 ? 6.433 11.413 18.424 1.00 97.25 267 PRO A CA 1
ATOM 1934 C C . PRO A 1 267 ? 6.231 12.918 18.611 1.00 97.25 267 PRO A C 1
ATOM 1936 O O . PRO A 1 267 ? 6.800 13.521 19.525 1.00 97.25 267 PRO A O 1
ATOM 1939 N N . LYS A 1 268 ? 5.400 13.516 17.756 1.00 96.75 268 LYS A N 1
ATOM 1940 C CA . LYS A 1 268 ? 5.137 14.956 17.709 1.00 96.75 268 LYS A CA 1
ATOM 1941 C C . LYS A 1 268 ? 3.639 15.248 17.650 1.00 96.75 268 LYS A C 1
ATOM 1943 O O . LYS A 1 268 ? 2.914 14.619 16.885 1.00 96.75 268 LYS A O 1
ATOM 1948 N N . THR A 1 269 ? 3.180 16.241 18.405 1.00 95.94 269 THR A N 1
ATOM 1949 C CA . THR A 1 269 ? 1.833 16.803 18.240 1.00 95.94 269 THR A CA 1
ATOM 1950 C C . THR A 1 269 ? 1.928 18.026 17.340 1.00 95.94 269 THR A C 1
ATOM 1952 O O . THR A 1 269 ? 2.581 19.008 17.691 1.00 95.94 269 THR A O 1
ATOM 1955 N N . LEU A 1 270 ? 1.298 17.971 16.171 1.00 94.62 270 LEU A N 1
ATOM 1956 C CA . LEU A 1 270 ? 1.124 19.133 15.310 1.00 94.62 270 LEU A CA 1
ATOM 1957 C C . LEU A 1 270 ? 0.015 20.024 15.886 1.00 94.62 270 LEU A C 1
ATOM 1959 O O . LEU A 1 270 ? -1.038 19.492 16.245 1.00 94.62 270 LEU A O 1
ATOM 1963 N N . PRO A 1 271 ? 0.221 21.346 15.986 1.00 95.94 271 PRO A N 1
ATOM 1964 C CA . PRO A 1 271 ? -0.807 22.250 16.482 1.00 95.94 271 PRO A CA 1
ATOM 1965 C C . PRO A 1 271 ? -1.950 22.417 15.473 1.00 95.94 271 PRO A C 1
ATOM 1967 O O . PRO A 1 271 ? -1.756 22.254 14.265 1.00 95.94 271 PRO A O 1
ATOM 1970 N N . GLU A 1 272 ? -3.129 22.775 15.983 1.00 94.75 272 GLU A N 1
ATOM 1971 C CA . GLU A 1 272 ? -4.290 23.185 15.183 1.00 94.75 272 GLU A CA 1
ATOM 1972 C C . GLU A 1 272 ? -3.900 24.227 14.123 1.00 94.75 272 GLU A C 1
ATOM 1974 O O . GLU A 1 272 ? -3.062 25.097 14.362 1.00 94.75 272 GLU A O 1
ATOM 1979 N N . GLY A 1 273 ? -4.480 24.115 12.928 1.00 93.69 273 GLY A N 1
ATOM 1980 C CA . GLY A 1 273 ? -4.213 25.022 11.812 1.00 93.69 273 GLY A CA 1
ATOM 1981 C C . GLY A 1 273 ? -2.925 24.725 11.036 1.00 93.69 273 GLY A C 1
ATOM 1982 O O . GLY A 1 273 ? -2.713 25.302 9.969 1.00 93.69 273 GLY A O 1
ATOM 1983 N N . THR A 1 274 ? -2.074 23.804 11.507 1.00 95.38 274 THR A N 1
ATOM 1984 C CA . THR A 1 274 ? -0.887 23.376 10.749 1.00 95.38 274 THR A CA 1
ATOM 1985 C C . THR A 1 274 ? -1.306 22.728 9.436 1.00 95.38 274 THR A C 1
ATOM 1987 O O . THR A 1 274 ? -2.136 21.821 9.427 1.00 95.38 274 THR A O 1
ATOM 1990 N N . LYS A 1 275 ? -0.691 23.142 8.327 1.00 95.31 275 LYS A N 1
ATOM 1991 C CA . LYS A 1 275 ? -0.883 22.499 7.025 1.00 95.31 275 LYS A CA 1
ATOM 1992 C C . LYS A 1 275 ? 0.132 21.385 6.816 1.00 95.31 275 LYS A C 1
ATOM 1994 O O . LYS A 1 275 ? 1.334 21.599 6.979 1.00 95.31 275 LYS A O 1
ATOM 1999 N N . ILE A 1 276 ? -0.358 20.224 6.409 1.00 95.62 276 ILE A N 1
ATOM 2000 C CA . ILE A 1 276 ? 0.452 19.105 5.935 1.00 95.62 276 ILE A CA 1
ATOM 2001 C C . ILE A 1 276 ? -0.005 18.696 4.540 1.00 95.62 276 ILE A C 1
ATOM 2003 O O . ILE A 1 276 ? -1.141 18.945 4.139 1.00 95.62 276 ILE A O 1
ATOM 2007 N N . TYR A 1 277 ? 0.897 18.067 3.802 1.00 94.94 277 TYR A N 1
ATOM 2008 C CA . TYR A 1 277 ? 0.718 17.783 2.389 1.00 94.94 277 TYR A CA 1
ATOM 2009 C C . TYR A 1 277 ? 1.056 16.334 2.083 1.00 94.94 277 TYR A C 1
ATOM 2011 O O . TYR A 1 277 ? 1.938 15.734 2.706 1.00 94.94 277 TYR A O 1
ATOM 2019 N N . ARG A 1 278 ? 0.383 15.786 1.078 1.00 93.00 278 ARG A N 1
ATOM 2020 C CA . ARG A 1 278 ? 0.699 14.479 0.511 1.00 93.00 278 ARG A CA 1
ATOM 2021 C C . ARG A 1 278 ? 0.656 14.586 -1.000 1.00 93.00 278 ARG A C 1
ATOM 2023 O O . ARG A 1 278 ? -0.383 14.911 -1.563 1.00 93.00 278 ARG A O 1
ATOM 2030 N N . VAL A 1 279 ? 1.780 14.298 -1.645 1.00 92.88 279 VAL A N 1
ATOM 2031 C CA . VAL A 1 279 ? 1.826 14.151 -3.102 1.00 92.88 279 VAL A CA 1
ATOM 2032 C C . VAL A 1 279 ? 1.114 12.858 -3.476 1.00 92.88 279 VAL A C 1
ATOM 2034 O O . VAL A 1 279 ? 1.331 11.816 -2.852 1.00 92.88 279 VAL A O 1
ATOM 2037 N N . ILE A 1 280 ? 0.256 12.935 -4.481 1.00 89.88 280 ILE A N 1
ATOM 2038 C CA . ILE A 1 280 ? -0.590 11.847 -4.950 1.00 89.88 280 ILE A CA 1
ATOM 2039 C C . ILE A 1 280 ? -0.580 11.791 -6.477 1.00 89.88 280 ILE A C 1
ATOM 2041 O O . ILE A 1 280 ? -0.367 12.798 -7.148 1.00 89.88 280 ILE A O 1
ATOM 2045 N N . ASP A 1 281 ? -0.871 10.610 -7.004 1.00 85.94 281 ASP A N 1
ATOM 2046 C CA . ASP A 1 281 ? -1.285 10.418 -8.390 1.00 85.94 281 ASP A CA 1
ATOM 2047 C C . ASP A 1 281 ? -2.782 10.068 -8.471 1.00 85.94 281 ASP A C 1
ATOM 2049 O O . ASP A 1 281 ? -3.463 9.957 -7.446 1.00 85.94 281 ASP A O 1
ATOM 2053 N N . ALA A 1 282 ? -3.297 9.864 -9.688 1.00 78.44 282 ALA A N 1
ATOM 2054 C CA . ALA A 1 282 ? -4.702 9.522 -9.932 1.00 78.44 282 ALA A CA 1
ATOM 2055 C C . ALA A 1 282 ? -5.155 8.225 -9.228 1.00 78.44 282 ALA A C 1
ATOM 2057 O O . ALA A 1 282 ? -6.348 8.002 -9.030 1.00 78.44 282 ALA A O 1
ATOM 2058 N N . GLU A 1 283 ? -4.206 7.359 -8.873 1.00 73.69 283 GLU A N 1
ATOM 2059 C CA . GLU A 1 283 ? -4.432 6.032 -8.299 1.00 73.69 283 GLU A CA 1
ATOM 2060 C C . GLU A 1 283 ? -4.147 5.985 -6.788 1.00 73.69 283 GLU A C 1
ATOM 2062 O O . GLU A 1 283 ? -4.338 4.954 -6.138 1.00 73.69 283 GLU A O 1
ATOM 2067 N N . SER A 1 284 ? -3.648 7.078 -6.215 1.00 76.06 284 SER A N 1
ATOM 2068 C CA . SER A 1 284 ? -3.220 7.143 -4.825 1.00 76.06 284 SER A CA 1
ATOM 2069 C C . SER A 1 284 ? -4.412 7.278 -3.887 1.00 76.06 284 SER A C 1
ATOM 2071 O O . SER A 1 284 ? -5.329 8.059 -4.124 1.00 76.06 284 SER A O 1
ATOM 2073 N N . ASN A 1 285 ? -4.355 6.596 -2.739 1.00 80.62 285 ASN A N 1
ATOM 2074 C CA . ASN A 1 285 ? -5.243 6.921 -1.627 1.00 80.62 285 ASN A CA 1
ATOM 2075 C C . ASN A 1 285 ? -4.844 8.305 -1.058 1.00 80.62 285 ASN A C 1
ATOM 2077 O O . ASN A 1 285 ? -3.716 8.437 -0.549 1.00 80.62 285 ASN A O 1
ATOM 2081 N N . PRO A 1 286 ? -5.728 9.323 -1.115 1.00 81.19 286 PRO A N 1
ATOM 2082 C CA . PRO A 1 286 ? -5.446 10.658 -0.582 1.00 81.19 286 PRO A CA 1
ATOM 2083 C C . PRO A 1 286 ? -5.252 10.638 0.940 1.00 81.19 286 PRO A C 1
ATOM 2085 O O . PRO A 1 286 ? -4.509 11.454 1.473 1.00 81.19 286 PRO A O 1
ATOM 2088 N N . ASN A 1 287 ? -5.802 9.629 1.622 1.00 83.00 287 ASN A N 1
ATOM 2089 C CA . ASN A 1 287 ? -5.726 9.458 3.075 1.00 83.00 287 ASN A CA 1
ATOM 2090 C C . ASN A 1 287 ? -4.599 8.492 3.470 1.00 83.00 287 ASN A C 1
ATOM 2092 O O . ASN A 1 287 ? -4.685 7.773 4.465 1.00 83.00 287 ASN A O 1
ATOM 2096 N N . GLY A 1 288 ? -3.550 8.413 2.645 1.00 85.88 288 GLY A N 1
ATOM 2097 C CA . GLY A 1 288 ? -2.374 7.583 2.893 1.00 85.88 288 GLY A CA 1
ATOM 2098 C C . GLY A 1 288 ? -1.661 7.922 4.211 1.00 85.88 288 GLY A C 1
ATOM 2099 O O . GLY A 1 288 ? -1.833 9.004 4.759 1.00 85.88 288 GLY A O 1
ATOM 2100 N N . ALA A 1 289 ? -0.832 7.010 4.722 1.00 90.88 289 ALA A N 1
ATOM 2101 C CA . ALA A 1 289 ? -0.219 7.164 6.046 1.00 90.88 289 ALA A CA 1
ATOM 2102 C C . ALA A 1 289 ? 0.912 8.207 6.103 1.00 90.88 289 ALA A C 1
ATOM 2104 O O . ALA A 1 289 ? 1.246 8.690 7.181 1.00 90.88 289 ALA A O 1
ATOM 2105 N N . PHE A 1 290 ? 1.519 8.544 4.960 1.00 93.44 290 PHE A N 1
ATOM 2106 C CA . PHE A 1 290 ? 2.715 9.386 4.904 1.00 93.44 290 PHE A CA 1
ATOM 2107 C C . PHE A 1 290 ? 2.422 10.781 4.366 1.00 93.44 290 PHE A C 1
ATOM 2109 O O . PHE A 1 290 ? 1.814 10.927 3.301 1.00 93.44 290 PHE A O 1
ATOM 2116 N N . TRP A 1 291 ? 2.890 11.780 5.104 1.00 95.62 291 TRP A N 1
ATOM 2117 C CA . TRP A 1 291 ? 2.669 13.201 4.850 1.00 95.62 291 TRP A CA 1
ATOM 2118 C C . TRP A 1 291 ? 3.972 13.976 5.033 1.00 95.62 291 TRP A C 1
ATOM 2120 O O . TRP A 1 291 ? 4.949 13.459 5.570 1.00 95.62 291 TRP A O 1
ATOM 2130 N N . THR A 1 292 ? 3.988 15.233 4.617 1.00 95.50 292 THR A N 1
ATOM 2131 C CA . THR A 1 292 ? 5.093 16.159 4.869 1.00 95.50 292 THR A CA 1
ATOM 2132 C C . THR A 1 292 ? 4.566 17.523 5.301 1.00 95.50 292 THR A C 1
ATOM 2134 O O . THR A 1 292 ? 3.432 17.895 5.007 1.00 95.50 292 THR A O 1
ATOM 2137 N N . THR A 1 293 ? 5.392 18.283 6.011 1.00 93.69 293 THR A N 1
ATOM 2138 C CA . THR A 1 293 ? 5.123 19.691 6.348 1.00 93.69 293 THR A CA 1
ATOM 2139 C C . THR A 1 293 ? 5.534 20.654 5.233 1.00 93.69 293 THR A C 1
ATOM 2141 O O . THR A 1 293 ? 5.167 21.828 5.251 1.00 93.69 293 THR A O 1
ATOM 2144 N N . GLN A 1 294 ? 6.292 20.173 4.248 1.00 94.56 294 GLN A N 1
ATOM 2145 C CA . GLN A 1 294 ? 6.799 20.995 3.159 1.00 94.56 294 GLN A CA 1
ATOM 2146 C C . GLN A 1 294 ? 5.780 21.063 2.020 1.00 94.56 294 GLN A C 1
ATOM 2148 O O . GLN A 1 294 ? 5.279 20.040 1.567 1.00 94.56 294 GLN A O 1
ATOM 2153 N N . ASN A 1 295 ? 5.478 22.271 1.544 1.00 93.81 295 ASN A N 1
ATOM 2154 C CA . ASN A 1 295 ? 4.496 22.472 0.481 1.00 93.81 295 ASN A CA 1
ATOM 2155 C C . ASN A 1 295 ? 5.070 22.041 -0.887 1.00 93.81 295 ASN A C 1
ATOM 2157 O O . ASN A 1 295 ? 6.010 22.695 -1.350 1.00 93.81 295 ASN A O 1
ATOM 2161 N N . PRO A 1 296 ? 4.496 21.023 -1.562 1.00 93.50 296 PRO A N 1
ATOM 2162 C CA . PRO A 1 296 ? 4.971 20.547 -2.862 1.00 93.50 296 PRO A CA 1
ATOM 2163 C C . PRO A 1 296 ? 5.022 21.632 -3.943 1.00 93.50 296 PRO A C 1
ATOM 2165 O O . PRO A 1 296 ? 5.939 21.643 -4.753 1.00 93.50 296 PRO A O 1
ATOM 2168 N N . ALA A 1 297 ? 4.122 22.617 -3.915 1.00 91.81 297 ALA A N 1
ATOM 2169 C CA . ALA A 1 297 ? 4.134 23.726 -4.874 1.00 91.81 297 ALA A CA 1
ATOM 2170 C C . ALA A 1 297 ? 5.368 24.647 -4.747 1.00 91.81 297 ALA A C 1
ATOM 2172 O O . ALA A 1 297 ? 5.589 25.505 -5.596 1.00 91.81 297 ALA A O 1
ATOM 2173 N N . LYS A 1 298 ? 6.161 24.508 -3.674 1.00 92.69 298 LYS A N 1
ATOM 2174 C CA . LYS A 1 298 ? 7.381 25.294 -3.419 1.00 92.69 298 LYS A CA 1
ATOM 2175 C C . LYS A 1 298 ? 8.674 24.505 -3.647 1.00 92.69 298 LYS A C 1
ATOM 2177 O O . LYS A 1 298 ? 9.743 24.999 -3.300 1.00 92.69 298 LYS A O 1
ATOM 2182 N N . MET A 1 299 ? 8.594 23.289 -4.181 1.00 92.88 299 MET A N 1
ATOM 2183 C CA . MET A 1 299 ? 9.760 22.450 -4.467 1.00 92.88 299 MET A CA 1
ATOM 2184 C C . MET A 1 299 ? 9.685 21.886 -5.887 1.00 92.88 299 MET A C 1
ATOM 2186 O O . MET A 1 299 ? 8.613 21.784 -6.480 1.00 92.88 299 MET A O 1
ATOM 2190 N N . SER A 1 300 ? 10.835 21.515 -6.440 1.00 94.62 300 SER A N 1
ATOM 2191 C CA . SER A 1 300 ? 10.897 20.752 -7.690 1.00 94.62 300 SER A CA 1
ATOM 2192 C C . SER A 1 300 ? 10.592 19.270 -7.452 1.00 94.62 300 SER A C 1
ATOM 2194 O O . SER A 1 300 ? 10.824 18.749 -6.359 1.00 94.62 300 SER A O 1
ATOM 2196 N N . GLU A 1 301 ? 10.158 18.563 -8.501 1.00 93.25 301 GLU A N 1
ATOM 2197 C CA . GLU A 1 301 ? 9.974 17.103 -8.472 1.00 93.25 301 GLU A CA 1
ATOM 2198 C C . GLU A 1 301 ? 11.245 16.384 -7.990 1.00 93.25 301 GLU A C 1
ATOM 2200 O O . GLU A 1 301 ? 11.169 15.473 -7.174 1.00 93.25 301 GLU A O 1
ATOM 2205 N N . ALA A 1 302 ? 12.423 16.838 -8.436 1.00 95.00 302 ALA A N 1
ATOM 2206 C CA . ALA A 1 302 ? 13.705 16.255 -8.047 1.00 95.00 302 ALA A CA 1
ATOM 2207 C C . ALA A 1 302 ? 13.975 16.383 -6.541 1.00 95.00 302 ALA A C 1
ATOM 2209 O O . ALA A 1 302 ? 14.382 15.409 -5.914 1.00 95.00 302 ALA A O 1
ATOM 2210 N N . GLN A 1 303 ? 13.720 17.560 -5.955 1.00 95.38 303 GLN A N 1
ATOM 2211 C CA . GLN A 1 303 ? 13.877 17.789 -4.512 1.00 95.38 303 GLN A CA 1
ATOM 2212 C C . GLN A 1 303 ? 12.887 16.957 -3.697 1.00 95.38 303 GLN A C 1
ATOM 2214 O O . GLN A 1 303 ? 13.253 16.392 -2.667 1.00 95.38 303 GLN A O 1
ATOM 2219 N N . TRP A 1 304 ? 11.637 16.867 -4.159 1.00 95.12 304 TRP A N 1
ATOM 2220 C CA . TRP A 1 304 ? 10.632 16.043 -3.504 1.00 95.12 304 TRP A CA 1
ATOM 2221 C C . TRP A 1 304 ? 11.005 14.561 -3.555 1.00 95.12 304 TRP A C 1
ATOM 2223 O O . TRP A 1 304 ? 11.045 13.907 -2.516 1.00 95.12 304 TRP A O 1
ATOM 2233 N N . ARG A 1 305 ? 11.305 14.023 -4.744 1.00 94.44 305 ARG A N 1
ATOM 2234 C CA . ARG A 1 305 ? 11.614 12.600 -4.917 1.00 94.44 305 ARG A CA 1
ATOM 2235 C C . ARG A 1 305 ? 12.869 12.196 -4.167 1.00 94.44 305 ARG A C 1
ATOM 2237 O O . ARG A 1 305 ? 12.843 11.158 -3.509 1.00 94.44 305 ARG A O 1
ATOM 2244 N N . SER A 1 306 ? 13.934 12.998 -4.228 1.00 96.00 306 SER A N 1
ATOM 2245 C CA . SER A 1 306 ? 15.170 12.701 -3.503 1.00 96.00 306 SER A CA 1
ATOM 2246 C C . SER A 1 306 ? 14.951 12.760 -1.993 1.00 96.00 306 SER A C 1
ATOM 2248 O O . SER A 1 306 ? 15.296 11.804 -1.304 1.00 96.00 306 SER A O 1
ATOM 2250 N N . GLY A 1 307 ? 14.305 13.818 -1.492 1.00 96.31 307 GLY A N 1
ATOM 2251 C CA . GLY A 1 307 ? 14.106 14.056 -0.064 1.00 96.31 307 GLY A CA 1
ATOM 2252 C C . GLY A 1 307 ? 13.081 13.128 0.583 1.00 96.31 307 GLY A C 1
ATOM 2253 O O . GLY A 1 307 ? 13.347 12.568 1.643 1.00 96.31 307 GLY A O 1
ATOM 2254 N N . ALA A 1 308 ? 11.919 12.937 -0.041 1.00 94.94 308 ALA A N 1
ATOM 2255 C CA . ALA A 1 308 ? 10.873 12.036 0.450 1.00 94.94 308 ALA A CA 1
ATOM 2256 C C . ALA A 1 308 ? 11.148 10.567 0.106 1.00 94.94 308 ALA A C 1
ATOM 2258 O O . ALA A 1 308 ? 10.437 9.684 0.579 1.00 94.94 308 ALA A O 1
ATOM 2259 N N . ALA A 1 309 ? 12.153 10.317 -0.738 1.00 95.75 309 ALA A N 1
ATOM 2260 C CA . ALA A 1 309 ? 12.498 9.008 -1.254 1.00 95.75 309 ALA A CA 1
ATOM 2261 C C . ALA A 1 309 ? 11.264 8.269 -1.792 1.00 95.75 309 ALA A C 1
ATOM 2263 O O . ALA A 1 309 ? 10.952 7.181 -1.336 1.00 95.75 309 ALA A O 1
ATOM 2264 N N . VAL A 1 310 ? 10.525 8.853 -2.740 1.00 93.06 310 VAL A N 1
ATOM 2265 C CA . VAL A 1 310 ? 9.329 8.223 -3.334 1.00 93.06 310 VAL A CA 1
ATOM 2266 C C . VAL A 1 310 ? 9.624 7.756 -4.755 1.00 93.06 310 VAL A C 1
ATOM 2268 O O . VAL A 1 310 ? 9.965 8.556 -5.629 1.00 93.06 310 VAL A O 1
ATOM 2271 N N . ARG A 1 311 ? 9.456 6.451 -4.992 1.00 91.38 311 ARG A N 1
ATOM 2272 C CA . ARG A 1 311 ? 9.714 5.825 -6.294 1.00 91.38 311 ARG A CA 1
ATOM 2273 C C . ARG A 1 311 ? 8.664 6.223 -7.335 1.00 91.38 311 ARG A C 1
ATOM 2275 O O . ARG A 1 311 ? 7.481 6.374 -7.021 1.00 91.38 311 ARG A O 1
ATOM 2282 N N . GLY A 1 312 ? 9.102 6.373 -8.581 1.00 87.38 312 GLY A N 1
ATOM 2283 C CA . GLY A 1 312 ? 8.261 6.679 -9.741 1.00 87.38 312 GLY A CA 1
ATOM 2284 C C . GLY A 1 312 ? 7.226 5.597 -10.009 1.00 87.38 312 GLY A C 1
ATOM 2285 O O . GLY A 1 312 ? 6.106 5.899 -10.405 1.00 87.38 312 GLY A O 1
ATOM 2286 N N . GLU A 1 313 ? 7.555 4.340 -9.723 1.00 85.81 313 GLU A N 1
ATOM 2287 C CA . GLU A 1 313 ? 6.625 3.222 -9.880 1.00 85.81 313 GLU A CA 1
ATOM 2288 C C . GLU A 1 313 ? 5.510 3.206 -8.813 1.00 85.81 313 GLU A C 1
ATOM 2290 O O . GLU A 1 313 ? 4.510 2.517 -8.990 1.00 85.81 313 GLU A O 1
ATOM 2295 N N . TRP A 1 314 ? 5.663 3.949 -7.706 1.00 83.25 314 TRP A N 1
ATOM 2296 C CA . TRP A 1 314 ? 4.662 4.029 -6.629 1.00 83.25 314 TRP A CA 1
ATOM 2297 C C . TRP A 1 314 ? 3.749 5.238 -6.756 1.00 83.25 314 TRP A C 1
ATOM 2299 O O . TRP A 1 314 ? 2.601 5.188 -6.322 1.00 83.25 314 TRP A O 1
ATOM 2309 N N . ASN A 1 315 ? 4.286 6.339 -7.276 1.00 85.00 315 ASN A N 1
ATOM 2310 C CA . ASN A 1 315 ? 3.581 7.602 -7.378 1.00 85.00 315 ASN A C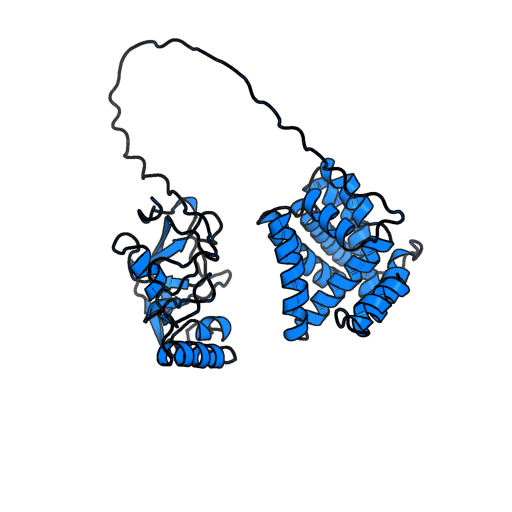A 1
ATOM 2311 C C . ASN A 1 315 ? 4.009 8.306 -8.663 1.00 85.00 315 ASN A C 1
ATOM 2313 O O . ASN A 1 315 ? 5.172 8.699 -8.794 1.00 85.00 315 ASN A O 1
ATOM 2317 N N . GLY A 1 316 ? 3.065 8.435 -9.593 1.00 84.12 316 GLY A N 1
ATOM 2318 C CA . GLY A 1 316 ? 3.239 9.162 -10.848 1.00 84.12 316 GLY A CA 1
ATOM 2319 C C . GLY A 1 316 ? 3.308 10.679 -10.676 1.00 84.12 316 GLY A C 1
ATOM 2320 O O . GLY A 1 316 ? 3.652 11.354 -11.628 1.00 84.12 316 GLY A O 1
ATOM 2321 N N . ASP A 1 317 ? 3.038 11.188 -9.472 1.00 84.38 317 ASP A N 1
ATOM 2322 C CA . ASP A 1 317 ? 3.024 12.595 -9.081 1.00 84.38 317 ASP A CA 1
ATOM 2323 C C . ASP A 1 317 ? 2.038 13.474 -9.883 1.00 84.38 317 ASP A C 1
ATOM 2325 O O . ASP A 1 317 ? 0.968 13.018 -10.297 1.00 84.38 317 ASP A O 1
ATOM 2329 N N . GLY A 1 318 ? 2.332 14.767 -10.010 1.00 85.62 318 GLY A N 1
ATOM 2330 C CA . GLY A 1 318 ? 1.502 15.760 -10.697 1.00 85.62 318 GLY A CA 1
ATOM 2331 C C . GLY A 1 318 ? 0.473 16.478 -9.817 1.00 85.62 318 GLY A C 1
ATOM 2332 O O . GLY A 1 318 ? 0.046 17.591 -10.147 1.00 85.62 318 GLY A O 1
ATOM 2333 N N . ALA A 1 319 ? 0.123 15.920 -8.654 1.00 91.75 319 ALA A N 1
ATOM 2334 C CA . ALA A 1 319 ? -0.781 16.574 -7.715 1.00 91.75 319 ALA A CA 1
ATOM 2335 C C . ALA A 1 319 ? -0.438 16.315 -6.245 1.00 91.75 319 ALA A C 1
ATOM 2337 O O . ALA A 1 319 ? 0.314 15.411 -5.887 1.00 91.75 319 ALA A O 1
ATOM 2338 N N . TYR A 1 320 ? -1.005 17.128 -5.366 1.00 93.38 320 TYR A N 1
ATOM 2339 C CA . TYR A 1 320 ? -0.937 16.939 -3.931 1.00 93.38 320 TYR A CA 1
ATOM 2340 C C . TYR A 1 320 ? -2.258 17.313 -3.275 1.00 93.38 320 TYR A C 1
ATOM 2342 O O . TYR A 1 320 ? -3.011 18.147 -3.772 1.00 93.38 320 TYR A O 1
ATOM 2350 N N . VAL A 1 321 ? -2.523 16.707 -2.129 1.00 92.31 321 VAL A N 1
ATOM 2351 C CA . VAL A 1 321 ? -3.615 17.101 -1.246 1.00 92.31 321 VAL A CA 1
ATOM 2352 C C . VAL A 1 321 ? -3.065 17.840 -0.037 1.00 92.31 321 VAL A C 1
ATOM 2354 O O . VAL A 1 321 ? -1.940 17.592 0.407 1.00 92.31 321 VAL A O 1
ATOM 2357 N N . GLU A 1 322 ? -3.866 18.760 0.485 1.00 92.56 322 GLU A N 1
ATOM 2358 C CA . GLU A 1 322 ? -3.579 19.517 1.696 1.00 92.56 322 GLU A CA 1
ATOM 2359 C C . GLU A 1 322 ? -4.526 19.062 2.806 1.00 92.56 322 GLU A C 1
ATOM 2361 O O . GLU A 1 322 ? -5.720 18.871 2.582 1.00 92.56 322 GLU A O 1
ATOM 2366 N N . TYR A 1 323 ? -3.994 18.921 4.014 1.00 91.31 323 TYR A N 1
ATOM 2367 C CA . TYR A 1 323 ? -4.775 18.700 5.218 1.00 91.31 323 TYR A CA 1
ATOM 2368 C C . TYR A 1 323 ? -4.418 19.758 6.254 1.00 91.31 323 TYR A C 1
ATOM 2370 O O . TYR A 1 323 ? -3.243 20.009 6.527 1.00 91.31 323 TYR A O 1
ATOM 2378 N N . THR A 1 324 ? -5.443 20.380 6.832 1.00 92.06 324 THR A N 1
ATOM 2379 C CA . THR A 1 324 ? -5.283 21.318 7.945 1.00 92.06 324 THR A CA 1
ATOM 2380 C C . THR A 1 324 ? -5.562 20.581 9.242 1.00 92.06 324 THR A C 1
ATOM 2382 O O . THR A 1 324 ? -6.632 20.003 9.414 1.00 92.06 324 THR A O 1
ATOM 2385 N N . VAL A 1 325 ? -4.590 20.599 10.149 1.00 90.56 325 VAL A N 1
ATOM 2386 C CA . VAL A 1 325 ? -4.689 19.940 11.449 1.00 90.56 325 VAL A CA 1
ATOM 2387 C C . VAL A 1 325 ? -5.882 20.508 12.228 1.00 90.56 325 VAL A C 1
ATOM 2389 O O . VAL A 1 325 ? -5.963 21.728 12.396 1.00 90.56 325 VAL A O 1
ATOM 2392 N N . PRO A 1 326 ? -6.808 19.654 12.698 1.00 88.56 326 PRO A N 1
ATOM 2393 C CA . PRO A 1 326 ? -8.033 20.095 13.342 1.00 88.56 326 PRO A CA 1
ATOM 2394 C C . PRO A 1 326 ? -7.771 20.580 14.769 1.00 88.56 326 PRO A C 1
ATOM 2396 O O . PRO A 1 326 ? -6.668 20.463 15.319 1.00 88.56 326 PRO A O 1
ATOM 2399 N N . LYS A 1 327 ? -8.832 21.093 15.392 1.00 88.25 327 LYS A N 1
ATOM 2400 C CA . LYS A 1 327 ? -8.837 21.445 16.808 1.00 88.25 327 LYS A CA 1
ATOM 2401 C C . LYS A 1 327 ? -8.407 20.266 17.677 1.00 88.25 327 LYS A C 1
ATOM 2403 O O . LYS A 1 327 ? -8.832 19.135 17.464 1.00 88.25 327 LYS A O 1
ATOM 2408 N N . GLY A 1 328 ? -7.564 20.553 18.667 1.00 87.88 328 GLY A N 1
ATOM 2409 C CA . GLY A 1 328 ? -6.946 19.537 19.528 1.00 87.88 328 GLY A CA 1
ATOM 2410 C C . GLY A 1 328 ? -5.609 18.996 19.008 1.00 87.88 328 GLY A C 1
ATOM 2411 O O . GLY A 1 328 ? -4.946 18.242 19.721 1.00 87.88 328 GLY A O 1
ATOM 2412 N N . GLY A 1 329 ? -5.173 19.430 17.820 1.00 92.00 329 GLY A N 1
ATOM 2413 C CA . GLY A 1 329 ? -3.901 19.028 17.231 1.00 92.00 329 GLY A CA 1
ATOM 2414 C C . GLY A 1 329 ? -3.925 17.613 16.652 1.00 92.00 329 GLY A C 1
ATOM 2415 O O . GLY A 1 329 ? -4.921 16.896 16.722 1.00 92.00 329 GLY A O 1
ATOM 2416 N N . LEU A 1 330 ? -2.802 17.199 16.068 1.00 92.31 330 LEU A N 1
ATOM 2417 C CA . LEU A 1 330 ? -2.658 15.880 15.456 1.00 92.31 330 LEU A CA 1
ATOM 2418 C C . LEU A 1 330 ? -1.389 15.192 15.939 1.00 92.31 330 LEU A C 1
ATOM 2420 O O . LEU A 1 330 ? -0.291 15.728 15.811 1.00 92.31 330 LEU A O 1
ATOM 2424 N N . LYS A 1 331 ? -1.536 13.982 16.472 1.00 94.38 331 LYS A N 1
ATOM 2425 C CA . LYS A 1 331 ? -0.416 13.182 16.967 1.00 94.38 331 LYS A CA 1
ATOM 2426 C C . LYS A 1 331 ? 0.171 12.356 15.834 1.00 94.38 331 LYS A C 1
ATOM 2428 O O . LYS A 1 331 ? -0.529 11.558 15.217 1.00 94.38 331 LYS A O 1
ATOM 2433 N N . VAL A 1 332 ? 1.454 12.556 15.572 1.00 95.69 332 VAL A N 1
ATOM 2434 C CA . VAL A 1 332 ? 2.171 11.964 14.442 1.00 95.69 332 VAL A CA 1
ATOM 2435 C C . VAL A 1 332 ? 3.526 11.434 14.887 1.00 95.69 332 VAL A C 1
ATOM 2437 O O . VAL A 1 332 ? 4.039 11.804 15.944 1.00 95.69 332 VAL A O 1
ATOM 2440 N N . TRP A 1 333 ? 4.134 10.611 14.044 1.00 97.69 333 TRP A N 1
ATOM 2441 C CA . TRP A 1 333 ? 5.551 10.275 14.137 1.00 97.69 333 TRP A CA 1
ATOM 2442 C C . TRP A 1 333 ? 6.306 11.033 13.049 1.00 97.69 333 TRP A C 1
ATOM 2444 O O . TRP A 1 333 ? 5.945 10.944 11.881 1.00 97.69 333 TRP A O 1
ATOM 2454 N N . SER A 1 334 ? 7.321 11.808 13.421 1.00 97.75 334 SER A N 1
ATOM 2455 C CA . SER A 1 334 ? 8.052 12.712 12.531 1.00 97.75 334 SER A CA 1
ATOM 2456 C C . SER A 1 334 ? 9.526 12.339 12.475 1.00 97.75 334 SER A C 1
ATOM 2458 O O . SER A 1 334 ? 10.144 12.057 13.495 1.00 97.75 334 SER A O 1
ATOM 2460 N N . GLY A 1 335 ? 10.123 12.406 11.293 1.00 97.81 335 GLY A N 1
ATOM 2461 C CA . GLY A 1 335 ? 11.552 12.173 11.120 1.00 97.81 335 GLY A CA 1
ATOM 2462 C C . GLY A 1 335 ? 11.988 12.409 9.684 1.00 97.81 335 GLY A C 1
ATOM 2463 O O . GLY A 1 335 ? 11.185 12.781 8.832 1.00 97.81 335 GLY A O 1
ATOM 2464 N N . GLU A 1 336 ? 13.267 12.192 9.413 1.00 98.00 336 GLU A N 1
ATOM 2465 C CA . GLU A 1 336 ? 13.791 12.193 8.047 1.00 98.00 336 GLU A CA 1
ATOM 2466 C C . GLU A 1 336 ? 13.423 10.889 7.334 1.00 98.00 336 GLU A C 1
ATOM 2468 O O . GLU A 1 336 ? 13.522 9.818 7.938 1.00 98.00 336 GLU A O 1
ATOM 2473 N N . ALA A 1 337 ? 13.047 10.951 6.057 1.00 97.88 337 ALA A N 1
ATOM 2474 C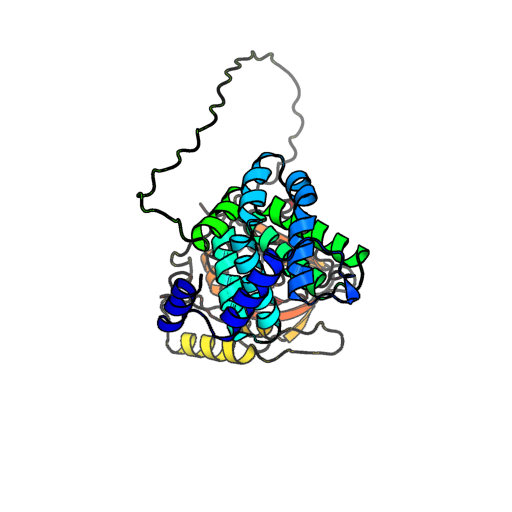 CA . ALA A 1 337 ? 12.862 9.760 5.233 1.00 97.88 337 ALA A CA 1
ATOM 2475 C C . ALA A 1 337 ? 14.189 8.998 5.073 1.00 97.88 337 ALA A C 1
ATOM 2477 O O . ALA A 1 337 ? 15.252 9.595 4.883 1.00 97.88 337 ALA A O 1
ATOM 2478 N N . ALA A 1 338 ? 14.140 7.671 5.163 1.00 97.75 338 ALA A N 1
ATOM 2479 C CA . ALA A 1 338 ? 15.283 6.812 4.889 1.00 97.75 338 ALA A CA 1
ATOM 2480 C C . ALA A 1 338 ? 15.625 6.829 3.392 1.00 97.75 338 ALA A C 1
ATOM 2482 O O . ALA A 1 338 ? 14.715 6.912 2.564 1.00 97.75 338 ALA A O 1
ATOM 2483 N N . PRO A 1 339 ? 16.908 6.665 3.028 1.00 97.69 339 PRO A N 1
ATOM 2484 C CA . PRO A 1 339 ? 17.257 6.410 1.642 1.00 97.69 339 PRO A CA 1
ATOM 2485 C C . PRO A 1 339 ? 16.652 5.092 1.157 1.00 97.69 339 PRO A C 1
ATOM 2487 O O . PRO A 1 339 ? 16.451 4.153 1.935 1.00 97.69 339 PRO A O 1
ATOM 2490 N N . GLN A 1 340 ? 16.454 4.984 -0.155 1.00 96.31 340 GLN A N 1
ATOM 2491 C CA . GLN A 1 340 ? 16.131 3.719 -0.807 1.00 96.31 340 GLN A CA 1
ATOM 2492 C C . GLN A 1 340 ? 16.605 3.665 -2.259 1.00 96.31 340 GLN A C 1
ATOM 2494 O O . GLN A 1 340 ? 17.072 4.652 -2.821 1.00 96.31 340 GLN A O 1
ATOM 2499 N N . MET A 1 341 ? 16.480 2.490 -2.873 1.00 96.44 341 MET A N 1
ATOM 2500 C CA . MET A 1 341 ? 16.777 2.323 -4.293 1.00 96.44 341 MET A CA 1
ATOM 2501 C C . MET A 1 341 ? 15.714 3.011 -5.157 1.00 96.44 341 MET A C 1
ATOM 2503 O O . MET A 1 341 ? 14.517 2.927 -4.881 1.00 96.44 341 MET A O 1
ATOM 2507 N N . SER A 1 342 ? 16.174 3.639 -6.233 1.00 94.81 342 SER A N 1
ATOM 2508 C CA . SER A 1 342 ? 15.356 4.125 -7.347 1.00 94.81 342 SER A CA 1
ATOM 2509 C C . SER A 1 342 ? 14.553 2.984 -7.995 1.00 94.81 342 SER A C 1
ATOM 2511 O O . SER A 1 342 ? 14.855 1.798 -7.801 1.00 94.81 342 SER A O 1
ATOM 2513 N N . SER A 1 343 ? 13.508 3.307 -8.763 1.00 91.38 343 SER A N 1
ATOM 2514 C CA . SER A 1 343 ? 12.772 2.311 -9.562 1.00 91.38 343 SER A CA 1
ATOM 2515 C C . SER A 1 343 ? 13.673 1.537 -10.531 1.00 91.38 343 SER A C 1
ATOM 2517 O O . SER A 1 343 ? 13.429 0.360 -10.778 1.00 91.38 343 SER A O 1
ATOM 2519 N N . ASP A 1 344 ? 14.769 2.140 -10.997 1.00 91.25 344 ASP A N 1
ATOM 2520 C CA . ASP A 1 344 ? 15.700 1.496 -11.931 1.00 91.25 344 ASP A CA 1
ATOM 2521 C C . 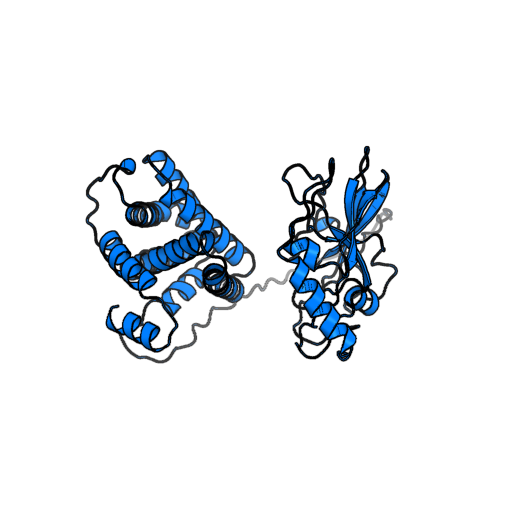ASP A 1 344 ? 16.620 0.432 -11.296 1.00 91.25 344 ASP A C 1
ATOM 2523 O O . ASP A 1 344 ? 17.348 -0.264 -12.007 1.00 91.25 344 ASP A O 1
ATOM 2527 N N . GLY A 1 345 ? 16.629 0.329 -9.961 1.00 91.44 345 GLY A N 1
ATOM 2528 C CA . GLY A 1 345 ? 17.479 -0.588 -9.198 1.00 91.44 345 GLY A CA 1
ATOM 2529 C C . GLY A 1 345 ? 18.985 -0.288 -9.244 1.00 91.44 345 GLY A C 1
ATOM 2530 O O . GLY A 1 345 ? 19.770 -1.063 -8.702 1.00 91.44 345 GLY A O 1
ATOM 2531 N N . LYS A 1 346 ? 19.402 0.816 -9.870 1.00 93.81 346 LYS A N 1
ATOM 2532 C CA . LYS A 1 346 ? 20.800 1.221 -10.085 1.00 93.81 346 LYS A CA 1
ATOM 2533 C C . LYS A 1 346 ? 21.165 2.481 -9.309 1.00 93.81 346 LYS A C 1
ATOM 2535 O O . LYS A 1 346 ? 22.287 2.579 -8.817 1.00 93.81 346 LYS A O 1
ATOM 2540 N N . ASN A 1 347 ? 20.235 3.423 -9.203 1.00 97.38 347 ASN A N 1
ATOM 2541 C CA . ASN A 1 347 ? 20.403 4.685 -8.493 1.00 97.38 347 ASN A CA 1
ATOM 2542 C C . ASN A 1 347 ? 19.698 4.649 -7.129 1.00 97.38 347 ASN A C 1
ATOM 2544 O O . ASN A 1 347 ? 18.976 3.706 -6.795 1.00 97.38 347 ASN A O 1
ATOM 2548 N N . VAL A 1 348 ? 19.918 5.676 -6.316 1.00 97.44 348 VAL A N 1
ATOM 2549 C CA . VAL A 1 348 ? 19.311 5.838 -4.993 1.00 97.44 348 VAL A CA 1
ATOM 2550 C C . VAL A 1 348 ? 18.574 7.158 -4.895 1.00 97.44 348 VAL A C 1
ATOM 2552 O O . VAL A 1 348 ? 19.010 8.173 -5.429 1.00 97.44 348 VAL A O 1
ATOM 2555 N N . LEU A 1 349 ? 17.472 7.132 -4.160 1.00 97.56 349 LEU A N 1
ATOM 2556 C CA . LEU A 1 349 ? 16.858 8.319 -3.597 1.00 97.56 349 LEU A CA 1
ATOM 2557 C C . LEU A 1 349 ? 17.422 8.480 -2.188 1.00 97.56 349 LEU A C 1
ATOM 2559 O O . LEU A 1 349 ? 17.267 7.587 -1.351 1.00 97.56 349 LEU A O 1
ATOM 2563 N N . SER A 1 350 ? 18.119 9.586 -1.949 1.00 96.56 350 SER A N 1
ATOM 2564 C CA . SER A 1 350 ? 18.931 9.783 -0.742 1.00 96.56 350 SER A CA 1
ATOM 2565 C C . SER A 1 350 ? 18.114 9.939 0.547 1.00 96.56 350 SER A C 1
ATOM 2567 O O . SER A 1 350 ? 18.656 9.755 1.637 1.00 96.56 350 SER A O 1
ATOM 2569 N N . GLY A 1 351 ? 16.817 10.234 0.449 1.00 97.06 351 GLY A N 1
ATOM 2570 C CA . GLY A 1 351 ? 15.985 10.551 1.603 1.00 97.06 351 GLY A CA 1
ATOM 2571 C C . GLY A 1 351 ? 16.425 11.855 2.271 1.00 97.06 351 GLY A C 1
ATOM 2572 O O . GLY A 1 351 ? 16.989 12.745 1.636 1.00 97.06 351 GLY A O 1
ATOM 2573 N N . GLY A 1 352 ? 16.178 11.970 3.575 1.00 96.12 352 GLY A N 1
ATOM 2574 C CA . GLY A 1 352 ? 16.575 13.131 4.381 1.00 96.12 352 GLY A CA 1
ATOM 2575 C C . GLY A 1 352 ? 15.517 14.233 4.485 1.00 96.12 352 GLY A C 1
ATOM 2576 O O . GLY A 1 352 ? 15.609 15.089 5.358 1.00 96.12 352 GLY A O 1
ATOM 2577 N N . GLY A 1 353 ? 14.480 14.210 3.648 1.00 95.75 353 GLY A N 1
ATOM 2578 C CA . GLY A 1 353 ? 13.352 15.134 3.749 1.00 95.75 353 GLY A CA 1
ATOM 2579 C C . GLY A 1 353 ? 12.462 14.824 4.952 1.00 95.75 353 GLY A C 1
ATOM 2580 O O . GLY A 1 353 ? 12.361 13.674 5.386 1.00 95.75 353 GLY A O 1
ATOM 2581 N N . ASN A 1 354 ? 11.783 15.845 5.489 1.00 96.12 354 ASN A N 1
ATOM 2582 C CA . ASN A 1 354 ? 10.829 15.640 6.577 1.00 96.12 354 ASN A CA 1
ATOM 2583 C C . ASN A 1 354 ? 9.642 14.790 6.107 1.00 96.12 354 ASN A C 1
ATOM 2585 O O . ASN A 1 354 ? 8.921 15.159 5.175 1.00 96.12 354 ASN A O 1
ATOM 2589 N N . GLN A 1 355 ? 9.417 13.700 6.830 1.00 96.69 355 GLN A N 1
ATOM 2590 C CA . GLN A 1 355 ? 8.297 12.796 6.674 1.00 96.69 355 GLN A CA 1
ATOM 2591 C C . GLN A 1 355 ? 7.524 12.703 7.989 1.00 96.69 355 GLN A C 1
ATOM 2593 O O . GLN A 1 355 ? 8.089 12.730 9.084 1.00 96.69 355 GLN A O 1
ATOM 2598 N N . LEU A 1 356 ? 6.214 12.560 7.862 1.00 97.25 356 LEU A N 1
ATOM 2599 C CA . LEU A 1 356 ? 5.283 12.287 8.939 1.00 97.25 356 LEU A CA 1
ATOM 2600 C C . LEU A 1 356 ? 4.600 10.953 8.659 1.00 97.25 356 LEU A C 1
ATOM 2602 O O . LEU A 1 356 ? 4.195 10.701 7.526 1.00 97.25 356 LEU A O 1
ATOM 2606 N N . TRP A 1 357 ? 4.427 10.132 9.687 1.00 96.12 357 TRP A N 1
ATOM 2607 C CA . TRP A 1 357 ? 3.528 8.988 9.662 1.00 96.12 357 TRP A CA 1
ATOM 2608 C C . TRP A 1 357 ? 2.332 9.253 10.574 1.00 96.12 357 TRP A C 1
ATOM 2610 O O . TRP A 1 357 ? 2.486 9.674 11.726 1.00 96.12 357 TRP A O 1
ATOM 2620 N N . ILE A 1 358 ? 1.145 9.007 10.032 1.00 92.50 358 ILE A N 1
ATOM 2621 C CA . ILE A 1 358 ? -0.148 9.172 10.687 1.00 92.50 358 ILE A CA 1
ATOM 2622 C C . ILE A 1 358 ? -0.862 7.824 10.627 1.00 92.50 358 ILE A C 1
ATOM 2624 O O . ILE A 1 358 ? -0.941 7.201 9.565 1.00 92.50 358 ILE A O 1
ATOM 2628 N N . ALA A 1 359 ? -1.382 7.373 11.767 1.00 88.12 359 ALA A N 1
ATOM 2629 C CA . ALA A 1 359 ? -2.130 6.128 11.840 1.00 88.12 359 ALA A CA 1
ATOM 2630 C C . ALA A 1 359 ? -3.420 6.215 11.021 1.00 88.12 359 ALA A C 1
ATOM 2632 O O . ALA A 1 359 ? -4.185 7.170 11.148 1.00 88.12 359 ALA A O 1
ATOM 2633 N N . GLN A 1 360 ? -3.665 5.193 10.208 1.00 76.00 360 GLN A N 1
ATOM 2634 C CA . GLN A 1 360 ? -4.869 5.054 9.397 1.00 76.00 360 GLN A CA 1
ATOM 2635 C C . GLN A 1 360 ? -5.889 4.179 10.133 1.00 76.00 360 GLN A C 1
ATOM 2637 O O . GLN A 1 360 ? -6.156 3.054 9.716 1.00 76.00 360 GLN A O 1
ATOM 2642 N N . ASP A 1 361 ? -6.407 4.635 11.271 1.00 60.66 361 ASP A N 1
ATOM 2643 C CA . ASP A 1 361 ? -7.560 3.972 11.878 1.00 60.66 361 ASP A CA 1
ATOM 2644 C C . ASP A 1 361 ? -8.869 4.579 11.330 1.00 60.66 361 ASP A C 1
ATOM 2646 O O . ASP A 1 361 ? -8.866 5.626 10.680 1.00 60.66 361 ASP A O 1
ATOM 2650 N N . LYS A 1 362 ? -10.002 3.897 11.545 1.00 44.56 362 LYS A N 1
ATOM 2651 C CA . LYS A 1 362 ? -11.324 4.343 11.056 1.00 44.56 362 LYS A CA 1
ATOM 2652 C C . LYS A 1 362 ? -11.775 5.690 11.655 1.00 44.56 362 LYS A C 1
ATOM 2654 O O . LYS A 1 362 ? -12.740 6.260 11.155 1.00 44.56 362 LYS A O 1
ATOM 2659 N N . ASN A 1 363 ? -11.096 6.176 12.696 1.00 38.44 363 ASN A N 1
ATOM 2660 C CA . ASN A 1 363 ? -11.413 7.387 13.449 1.00 38.44 363 ASN A CA 1
ATOM 2661 C C . ASN A 1 363 ? -10.375 8.514 13.237 1.00 38.44 363 ASN A C 1
ATOM 2663 O O . ASN A 1 363 ? -10.623 9.653 13.634 1.00 38.44 363 ASN A O 1
ATOM 2667 N N . SER A 1 364 ? -9.241 8.235 12.586 1.00 51.50 364 SER A N 1
ATOM 2668 C CA . SER A 1 364 ? -8.230 9.200 12.164 1.00 51.50 364 SER A CA 1
ATOM 2669 C C . SER A 1 364 ? -8.794 10.040 11.024 1.00 51.50 364 SER A C 1
ATOM 2671 O O . SER A 1 364 ? -8.682 9.695 9.850 1.00 51.50 364 SER A O 1
ATOM 2673 N N . ALA A 1 365 ? -9.450 11.141 11.380 1.00 48.50 365 ALA A N 1
ATOM 2674 C CA . ALA A 1 365 ? -10.161 12.046 10.483 1.00 48.50 365 ALA A CA 1
ATOM 2675 C C . ALA A 1 365 ? -9.240 12.864 9.550 1.00 48.50 365 ALA A C 1
ATOM 2677 O O . ALA A 1 365 ? -9.286 14.093 9.535 1.00 48.50 365 ALA A O 1
ATOM 2678 N N . THR A 1 366 ? -8.420 12.208 8.730 1.00 57.44 366 THR A N 1
ATOM 2679 C CA . THR A 1 366 ? -7.827 12.797 7.524 1.00 57.44 366 THR A CA 1
ATOM 2680 C C . THR A 1 366 ? -8.720 12.471 6.335 1.00 57.44 366 THR A C 1
ATOM 2682 O O . THR A 1 366 ? -8.318 11.749 5.440 1.00 57.44 366 THR A O 1
ATOM 2685 N N . ALA A 1 367 ? -9.972 12.934 6.327 1.00 58.41 367 ALA A N 1
ATOM 2686 C CA . ALA A 1 367 ? -10.836 12.767 5.161 1.00 58.41 367 ALA A CA 1
ATOM 2687 C C . ALA A 1 367 ? -10.469 13.826 4.112 1.00 58.41 367 ALA A C 1
ATOM 2689 O O . A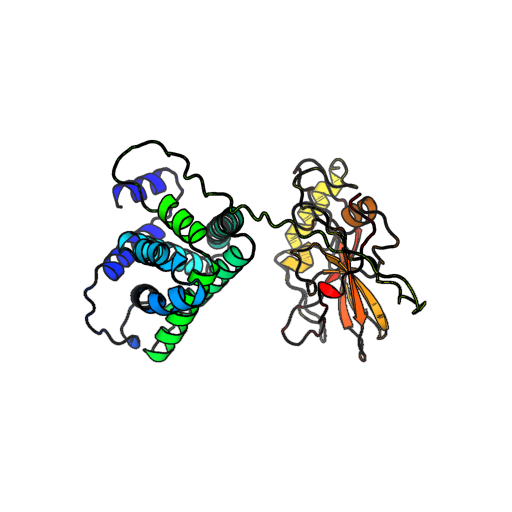LA A 1 367 ? -10.989 14.938 4.147 1.00 58.41 367 ALA A O 1
ATOM 2690 N N . VAL A 1 368 ? -9.551 13.496 3.204 1.00 63.81 368 VAL A N 1
ATOM 2691 C CA . VAL A 1 368 ? -9.216 14.338 2.052 1.00 63.81 368 VAL A CA 1
ATOM 2692 C C . VAL A 1 368 ? -9.631 13.628 0.767 1.00 63.81 368 VAL A C 1
ATOM 2694 O O . VAL A 1 368 ? -9.490 12.412 0.641 1.00 63.81 368 VAL A O 1
ATOM 2697 N N . SER A 1 369 ? -10.198 14.366 -0.186 1.00 64.31 369 SER A N 1
ATOM 2698 C CA . SER A 1 369 ? -10.639 13.806 -1.465 1.00 64.31 369 SER A CA 1
ATOM 2699 C C . SER A 1 369 ? -9.584 14.007 -2.550 1.00 64.31 369 SER A C 1
ATOM 2701 O O . SER A 1 369 ? -8.929 15.045 -2.605 1.00 64.31 369 SER A O 1
ATOM 2703 N N . VAL A 1 370 ? -9.471 13.058 -3.486 1.00 62.28 370 VAL A N 1
ATOM 2704 C CA . VAL A 1 370 ? -8.703 13.256 -4.735 1.00 62.28 370 VAL A CA 1
ATOM 2705 C C . VAL A 1 370 ? -9.264 14.425 -5.550 1.00 62.28 370 VAL A C 1
ATOM 2707 O O . VAL A 1 370 ? -8.520 15.095 -6.256 1.00 62.28 370 VAL A O 1
ATOM 2710 N N . ASN A 1 371 ? -10.557 14.730 -5.419 1.00 68.00 371 ASN A N 1
ATOM 2711 C CA . ASN A 1 371 ? -11.160 15.880 -6.098 1.00 68.00 371 ASN A CA 1
ATOM 2712 C C . ASN A 1 371 ? -10.677 17.230 -5.536 1.00 68.00 371 ASN A C 1
ATOM 2714 O O . ASN A 1 371 ? -10.837 18.250 -6.202 1.00 68.00 371 ASN A O 1
ATOM 2718 N N . ASP A 1 372 ? -10.062 17.232 -4.348 1.00 80.56 372 ASP A N 1
ATOM 2719 C CA . ASP A 1 372 ? -9.445 18.414 -3.737 1.00 80.56 372 ASP A CA 1
ATOM 2720 C C . ASP A 1 372 ? -7.952 18.534 -4.083 1.00 80.56 372 ASP A C 1
ATOM 2722 O O . ASP A 1 372 ? -7.266 19.424 -3.574 1.00 80.56 372 ASP A O 1
ATOM 2726 N N . ALA A 1 373 ? -7.437 17.644 -4.938 1.00 85.44 373 ALA A N 1
ATOM 2727 C CA . ALA A 1 373 ? -6.043 17.644 -5.341 1.00 85.44 373 ALA A CA 1
ATOM 2728 C C . ALA A 1 373 ? -5.675 18.933 -6.085 1.00 85.44 373 ALA A C 1
ATOM 2730 O O . ALA A 1 373 ? -6.385 19.419 -6.967 1.00 85.44 373 ALA A O 1
ATOM 2731 N N . ILE A 1 374 ? -4.516 19.469 -5.730 1.00 90.00 374 ILE A N 1
ATOM 2732 C CA . ILE A 1 374 ? -3.923 20.669 -6.302 1.00 90.00 374 ILE A CA 1
ATOM 2733 C C . ILE A 1 374 ? -2.743 20.216 -7.152 1.00 90.00 374 ILE A C 1
ATOM 2735 O O . ILE A 1 374 ? -1.949 19.390 -6.705 1.00 90.00 374 ILE A O 1
ATOM 2739 N N . SER A 1 375 ? -2.608 20.737 -8.372 1.00 89.75 375 SER A N 1
ATOM 2740 C CA . SER A 1 375 ? -1.445 20.398 -9.195 1.00 89.75 375 SER A CA 1
ATOM 2741 C C . SER A 1 375 ? -0.145 20.814 -8.503 1.00 89.75 375 SER A C 1
ATOM 2743 O O . SER A 1 375 ? -0.049 21.909 -7.949 1.00 89.75 375 SER A O 1
ATOM 2745 N N . THR A 1 376 ? 0.868 19.954 -8.569 1.00 89.00 376 THR A N 1
ATOM 2746 C CA . THR A 1 376 ? 2.230 20.291 -8.132 1.00 89.00 376 THR A CA 1
ATOM 2747 C C . THR A 1 376 ? 2.946 21.215 -9.118 1.00 89.00 376 THR A C 1
ATOM 2749 O O . THR A 1 376 ? 3.948 21.825 -8.756 1.00 89.00 376 THR A O 1
ATOM 2752 N N . GLY A 1 377 ? 2.465 21.310 -10.365 1.00 86.94 377 GLY A N 1
ATOM 2753 C CA . GLY A 1 377 ? 3.201 21.929 -11.471 1.00 86.94 377 GLY A CA 1
ATOM 2754 C C . GLY A 1 377 ? 4.344 21.060 -12.014 1.00 86.94 377 GLY A C 1
ATOM 2755 O O . GLY A 1 377 ? 5.129 21.531 -12.834 1.00 86.94 377 GLY A O 1
ATOM 2756 N N . TRP A 1 378 ? 4.460 19.811 -11.556 1.00 87.56 378 TRP A N 1
ATOM 2757 C CA . TRP A 1 378 ? 5.397 18.821 -12.091 1.00 87.56 378 TRP A CA 1
ATOM 2758 C C . TRP A 1 378 ? 4.733 18.030 -13.229 1.00 87.56 378 TRP A C 1
ATOM 2760 O O . TRP A 1 378 ? 3.509 18.020 -13.338 1.00 87.56 378 TRP A O 1
ATOM 2770 N N . GLY A 1 379 ? 5.526 17.363 -14.073 1.00 61.50 379 GLY A N 1
ATOM 2771 C CA . GLY A 1 379 ? 4.986 16.482 -15.118 1.00 61.50 379 GLY A CA 1
ATOM 2772 C C . GLY A 1 379 ? 4.684 17.130 -16.477 1.00 61.50 379 GLY A C 1
ATOM 2773 O O . GLY A 1 379 ? 3.890 16.568 -17.229 1.00 61.50 379 GLY A O 1
ATOM 2774 N N . ASN A 1 380 ? 5.332 18.256 -16.804 1.00 51.19 380 ASN A N 1
ATOM 2775 C CA . ASN A 1 380 ? 5.495 18.714 -18.194 1.00 51.19 380 ASN A CA 1
ATOM 2776 C C . ASN A 1 380 ? 6.804 18.196 -18.793 1.00 51.19 380 ASN A C 1
ATOM 2778 O O . ASN A 1 380 ? 7.836 18.252 -18.075 1.00 51.19 380 ASN A O 1
#

pLDDT: mean 78.26, std 19.48, range [30.19, 98.0]

Foldseek 3Di:
DVVVVVVCVVVVNDDPVLVVQLVVLLCLLPDPPPDDFLLRDALSNLLLVLLVLLQVLQCVLQPPQQNVLSVLCSRSNNRSVLSSLLVQCVVCVVPVPSNVPSLVVQCVLLCVFPRPLLNVLVVLLSVLSVQSSPDNGPVSSNVSSNSNSNSNSSSYRRSSVVSSPVRPDPPDDDDDDDDDDDDDDDDDDDDDDDDDDDDDDPPPPDAPQFDFAAQDLDFFQQWAFDDPVLVVLLVVLLVQQCDWDDDPPADIRHSVRQSQFSHRFDKDWAAFFQKKKDFAGPPDDLLDFKIASDDLLPDARNCCCLASVDESNRGRGFWMWMDTAHPPTAIWTKHWTRKDAYSNNRTISHTGGIMIGHDPDPPRPPPIDPSRIHTSPPHD

Radius of gyration: 25.47 Å; chains: 1; bounding box: 55×75×62 Å

=== Feature glossary ===
Each block in this record encodes a different view of the same protein. In brief:

Predicted aligned error. PAE(i, j) answers: if I align the predicted and true structures on residue i, how far off (in Å) do I expect residue j to be? A block-diagonal PAE matrix with low values on the blocks and high values off-diagonal is the signature of a multi-domain protein with confidently predicted domains but uncertain inter-domain orientation.

Contact-map, Ramachandran, and PAE plots. Plot images: a contact map (which residues are close in 3D, as an N×N binary image), a Ramachandran scatter (backbone torsion angles, revealing secondary-structure composition at a glance), and — for AlphaFold structures — a PAE heatmap (pairwise prediction confidence).

Backbone torsions (φ/ψ). φ (phi) and ψ (psi) are the two rotatable backbone dihedrals per residue: φ is the C(i-1)–N–Cα–C torsion, ψ is the N–Cα–C–N(i+1) torsion, both in degrees on (−180°, 180°]. α-helical residues cluster near (−60°, −45°); β-strand residues near (−120°, +130°). A Ramachandran plot is simply a scatter of (φ, ψ) for every residue.

Foldseek 3Di. A 3Di character summarizes, for each residue, the relative orientation of the Cα frame of its nearest spatial neighbor. Because it encodes fold topology rather than chemistry, 3Di alignments detect remote structural similarity that sequence alignment misses.

Radius of gyration, Cα contacts, bounding box. Three whole-structure scalars: the radius of gyration (RMS distance of Cα from centroid, in Å), the count of Cα–Cα contacts (pairs closer than 8 Å and separated by more than four residues in sequence — i.e. tertiary, not local, contacts), and the bounding-box dimensions. Together they distinguish compact globular folds from extended fibres or disordered chains.

Sequence. Sequence gives the chain of amino acids in standard one-letter code (A=alanine, C=cysteine, …, Y=tyrosine), read N→C. It is the only feature that is directly encoded by the gene; all structural features are derived from the folded form of this sequence.

mmCIF coordinates. Atomic coordinates in PDBx/mmCIF format — the same representation the Protein Data Bank distributes. Each line of the _atom_site loop places one backbone atom in Cartesian space (units: ångströms, origin: arbitrary).

Secondary structure (3-state, P-SEA). Three-state secondary structure (P-SEA) collapses the eight DSSP classes into helix (a), strand (b), and coil (c). P-SEA assigns these from Cα geometry alone — distances and angles — without requiring backbone oxygens, so it works on any Cα trace.

InterPro / GO / CATH / organism. Functional annotations link the protein to curated databases. InterPro entries identify conserved domains and families by matching the sequence against member-database signatures (Pfam, PROSITE, CDD, …). Gene Ontology (GO) terms describe molecular function, biological process, and cellular component in a controlled vocabulary. CATH places the structure in a hierarchical fold classification (Class/Architecture/Topology/Homologous-superfamily). The organism is the source species.

B-factor. B-factor (Debye–Waller factor) reflects atomic displacement in the crystal lattice. It is an experimental observable (units Å²), not a prediction; low values mean the atom is pinned down, high values mean it moves or is heterogeneous across the crystal.

Rendered structure images. Structure images are PyMOL renders from six orthogonal camera directions. Cartoon representation draws helices as coils and strands as arrows; sticks shows the backbone as bonds; surface shows the solvent-excluded envelope. Rainbow coloring maps sequence position to hue (blue→red, N→C); chain coloring assigns a distinct color per polypeptide.

Solvent-accessible surface area. Solvent-accessible surface area (SASA) is the area in Å² traced out by the centre of a 1.4 Å probe sphere (a water molecule) rolled over the protein's van der Waals surface (Shrake–Rupley / Lee–Richards construction). Buried residues have near-zero SASA; fully exposed residues can exceed 200 Å². The total SASA scales roughly with the number of surface residues.

Secondary structure (8-state, DSSP). The SS8 string is DSSP's per-residue secondary-structure call. α-helix (H) means an i→i+4 H-bond ladder; β-strand (E) means the residue participates in a β-sheet; 3₁₀ (G) and π (I) are tighter and wider helices; T/S are turns/bends; '-' is loop.

pLDDT. For AlphaFold models, the B-factor field carries pLDDT — the model's own estimate of local accuracy on a 0–100 scale. Regions with pLDDT<50 should be treated as essentially unmodeled; they often correspond to intrinsically disordered segments.

Nearest PDB structures. Nearest PDB neighbors are the top structural matches found by Foldseek when searching this structure against the entire Protein Data Bank. Each hit reports a TM-score (0 to 1; >0.5 almost always implies the same fold) and an E-value. These are *structural* homologs — they may share no detectable sequence similarity.